Protein AF-0000000070212041 (afdb_homodimer)

Foldseek 3Di:
DDPVVVVVPDAQDCCLVVVVPDDDDPLVVDPPVVSLLAFDDPDDDDWDDVVVLVVLLVVLLCVLQVQLLVVQVPDPVNCVLVDPSGQVLSSVLSCCVRRVVAFLLNAQQLLQVLQLLLLVLLLVLQVVLVVDPPSLVCLQVSLVVSLVVSQVVCQNNLNHHPSSSSNSNCCRHPPSNVVCRPVSSVSSSVSSVSSNSSSSPSQSVRHGPDCDRHAHPVCVVVSVVVFDWHDPVRSHIDGDDDPVCVVQVDVQNDWDAELVDIDHHDPDDDDPVRVVVSVVVSPVRVVVVVVVVVVVVVVVVVVVVVVVPPPPPPPPPPPPPPPDDD/DDPVVVVVPDAQDCVLVVVVPDDDDPLVVDPPVVSLLAFDDPDDDDWDDVVVLVVLLVVLLVVLQVVLLVVQVPDPVNCVLVDPSGQVLSSVLSCCVRRVVAFLLNAQQLLQVLQLLLLVLLLVLQVVLVVDPPSLVCLQVSLVVSLVVSQVVCQNNLNHHPSSSSNSNCCRHPPSNVVCRPVSSVSSSVSSVSSNSSSSPSQSVRHGPDCDRHAHPVCVVVSVVVFDWHDPVRSHIDGDDDPVCVVQVDVQNDWDAELVDIDHHPPDDDDPVRVVVSVVVSPVRVVVVVVVVVVVVVVVVVVVVVVVPPPPPPPPPPPPPPPDDD

Solvent-accessible surface area (backbone atoms only — not comparable to full-atom values): 33018 Å² total; per-residue (Å²): 132,54,74,66,65,61,43,41,65,39,63,67,58,52,57,73,63,48,53,75,71,53,76,78,81,66,50,85,76,42,58,66,76,60,17,33,39,61,20,56,65,95,65,76,67,79,62,55,16,36,52,49,41,19,51,48,11,19,50,33,19,26,51,30,46,46,50,45,37,53,52,49,74,70,30,67,82,51,48,75,60,58,62,69,61,60,62,37,32,56,27,12,40,29,31,26,43,33,50,21,35,63,23,47,32,34,20,57,44,11,40,44,48,12,38,35,51,9,25,49,40,2,32,51,38,25,61,60,46,60,73,41,92,62,28,85,81,46,23,48,55,35,15,17,48,14,22,7,52,29,41,20,51,21,50,49,63,70,17,32,18,37,30,14,17,9,36,2,20,33,26,23,46,37,67,59,47,39,70,47,39,73,56,44,34,57,49,53,39,49,44,40,51,51,36,53,54,42,31,24,53,60,36,30,71,84,50,64,16,38,83,39,60,82,65,60,68,80,50,47,57,38,52,74,69,70,47,59,59,36,54,59,29,47,39,42,72,37,72,64,71,52,74,57,40,42,67,28,61,37,92,64,44,42,37,39,36,20,32,62,50,75,47,70,32,92,84,67,81,72,53,74,68,53,48,51,50,54,50,50,51,20,51,51,41,32,49,51,54,50,49,53,50,54,54,51,49,50,53,52,48,50,54,55,52,58,61,65,62,62,72,76,76,76,74,79,78,77,78,78,80,78,81,74,86,122,133,54,75,67,66,62,45,41,64,38,63,68,57,54,57,72,64,48,54,74,70,52,75,77,81,66,49,83,76,40,59,66,74,62,17,34,37,61,21,56,64,95,65,77,66,80,64,56,17,38,53,51,39,19,52,48,12,20,50,34,20,27,50,30,46,44,50,43,36,53,52,48,72,71,30,68,84,51,48,73,60,58,63,69,58,59,61,37,31,55,27,11,40,28,30,26,44,32,50,20,35,62,21,46,33,34,20,58,45,11,41,43,48,12,37,36,51,8,24,49,40,2,31,51,39,26,60,61,45,59,72,42,92,61,30,84,81,46,23,45,55,34,15,18,49,14,22,6,52,28,42,19,51,22,50,47,64,69,16,33,19,36,29,12,18,8,36,2,20,32,25,23,46,36,67,60,46,37,70,48,39,75,56,43,33,57,50,52,41,50,44,41,50,50,36,53,54,42,30,24,54,60,37,32,72,83,50,65,16,39,82,39,62,82,66,59,68,79,51,46,57,38,52,74,68,68,47,59,59,36,54,58,28,45,40,42,72,36,72,62,69,52,73,57,40,42,66,27,64,38,94,66,46,43,36,38,36,19,33,62,50,75,47,68,32,86,88,67,81,74,52,74,68,54,48,50,50,53,51,50,51,20,52,53,42,32,49,51,56,49,49,53,50,54,53,51,50,50,52,50,48,51,54,55,51,56,61,64,60,63,71,76,74,75,72,76,78,76,76,74,76,77,80,72,87,122

pLDDT: mean 82.85, std 19.95, range [21.48, 98.94]

Sequence (652 aa):
MSVFSGAREWDLDIDRYLNRVIPPSPLYKLPTSISRFLGYRKESRQDVGNILGAFWSLLGAFCGLAVVAAVFNNTDSIQWHQPPALIASFGASAILEYNSIRSPLGQPRNALLGHGISALIGVGVSKLFQYHPEYESIKWIAGAIACGCASAVMLLTNTVHPPGGASAVLAATDPVITAMGWYFVGLVLWGATLMVSVGLIINNIQRQFPIYWWTPVDLRKAKIEDEEVVPDGRGGLEPKKSAEEQRYDQTGDIIEINGAEVVLPDDISLNGEETRVLEKLRERLRKRVDVRREGGDMETKEADSGRSSAEFTMVPSNSGSSQAGIMSVFSGAREWDLDIDRYLNRVIPPSPLYKLPTSISRFLGYRKESRQDVGNILGAFWSLLGAFCGLAVVAAVFNNTDSIQWHQPPALIASFGASAILEYNSIRSPLGQPRNALLGHGISALIGVGVSKLFQYHPEYESIKWIAGAIACGCASAVMLLTNTVHPPGGASAVLAATDPVITAMGWYFVGLVLWGATLMVSVGLIINNIQRQFPIYWWTPVDLRKAKIEDEEVVPDGRGGLEPKKSAEEQRYDQTGDIIEINGAEVVLPDDISLNGEETRVLEKLRERLRKRVDVRREGGDMETKEADSGRSSAEFTMVPSNSGSSQAGI

InterPro domains:
  IPR007065 HPP [PTHR33741] (8-216)
  IPR058581 HPP, transmembrane region [PF04982] (49-210)

Nearest PDB structures (foldseek):
  8hya-assembly1_A  TM=4.417E-01  e=3.217E+00  Arabidopsis thaliana
  7x2u-assembly1_B  TM=2.859E-01  e=3.559E+00  Homo sapiens
  7x2u-assembly1_A  TM=2.859E-01  e=5.328E+00  Homo sapiens
  7dsx-assembly1_A  TM=2.976E-01  e=9.283E+00  Homo sapiens
  8hya-assembly1_A  TM=4.581E-01  e=5.491E+00  Arabidopsis thaliana

Organism: Alternaria alternata (NCBI:txid5599)

Radius of gyration: 28.97 Å; Cα contacts (8 Å, |Δi|>4): 1095; chains: 2; bounding box: 138×77×102 Å

Structure (mmCIF, N/CA/C/O backbone):
data_AF-0000000070212041-model_v1
#
loop_
_entity.id
_entity.type
_entity.pdbx_description
1 polymer 'HPP family protein'
#
loop_
_atom_site.group_PDB
_atom_site.id
_atom_site.type_symbol
_atom_site.label_atom_id
_atom_site.label_alt_id
_atom_site.label_comp_id
_atom_site.label_asym_id
_atom_site.label_entity_id
_atom_site.label_seq_id
_atom_site.pdbx_PDB_ins_code
_atom_site.Cartn_x
_atom_site.Cartn_y
_atom_site.Cartn_z
_atom_site.occupancy
_atom_site.B_iso_or_equiv
_atom_site.auth_seq_id
_atom_site.auth_comp_id
_atom_site.auth_asym_id
_atom_site.auth_atom_id
_atom_site.pdbx_PDB_model_num
ATOM 1 N N . MET A 1 1 ? 32.594 15.852 1.852 1 36.75 1 MET A N 1
ATOM 2 C CA . MET A 1 1 ? 31.141 15.797 1.783 1 36.75 1 MET A CA 1
ATOM 3 C C . MET A 1 1 ? 30.688 14.68 0.848 1 36.75 1 MET A C 1
ATOM 5 O O . MET A 1 1 ? 30.969 14.711 -0.351 1 36.75 1 MET A O 1
ATOM 9 N N . SER A 1 2 ? 30.609 13.477 1.335 1 46.12 2 SER A N 1
ATOM 10 C CA . SER A 1 2 ? 30.75 12.18 0.675 1 46.12 2 SER A CA 1
ATOM 11 C C . SER A 1 2 ? 29.703 12.016 -0.43 1 46.12 2 SER A C 1
ATOM 13 O O . SER A 1 2 ? 28.656 12.664 -0.408 1 46.12 2 SER A O 1
ATOM 15 N N . VAL A 1 3 ? 30.203 11.555 -1.56 1 48.34 3 VAL A N 1
ATOM 16 C CA . VAL A 1 3 ? 29.469 11.18 -2.758 1 48.34 3 VAL A CA 1
ATOM 17 C C . VAL A 1 3 ? 28.094 10.641 -2.367 1 48.34 3 VAL A C 1
ATOM 19 O O . VAL A 1 3 ? 27.094 10.891 -3.057 1 48.34 3 VAL A O 1
ATOM 22 N N . PHE A 1 4 ? 28 10.094 -1.226 1 54.06 4 PHE A N 1
ATOM 23 C CA . PHE A 1 4 ? 26.734 9.508 -0.781 1 54.06 4 PHE A CA 1
ATOM 24 C C . PHE A 1 4 ? 25.781 10.586 -0.292 1 54.06 4 PHE A C 1
ATOM 26 O O . PHE A 1 4 ? 24.562 10.453 -0.412 1 54.06 4 PHE A O 1
ATOM 33 N N . SER A 1 5 ? 26.359 11.625 0.247 1 57.28 5 SER A N 1
ATOM 34 C CA . SER A 1 5 ? 25.516 12.711 0.732 1 57.28 5 SER A CA 1
ATOM 35 C C . SER A 1 5 ? 24.797 13.414 -0.418 1 57.28 5 SER A C 1
ATOM 37 O O . SER A 1 5 ? 23.609 13.734 -0.313 1 57.28 5 SER A O 1
ATOM 39 N N . GLY A 1 6 ? 25.531 13.547 -1.563 1 59 6 GLY A N 1
ATOM 40 C CA . GLY A 1 6 ? 24.922 14.195 -2.717 1 59 6 GLY A CA 1
ATOM 41 C C . GLY A 1 6 ? 23.906 13.32 -3.42 1 59 6 GLY A C 1
ATOM 42 O O . GLY A 1 6 ? 22.906 13.82 -3.934 1 59 6 GLY A O 1
ATOM 43 N N . ALA A 1 7 ? 24.172 12.047 -3.408 1 66 7 ALA A N 1
ATOM 44 C CA . ALA A 1 7 ? 23.312 11.102 -4.117 1 66 7 ALA A CA 1
ATOM 45 C C . ALA A 1 7 ? 21.953 11.008 -3.453 1 66 7 ALA A C 1
ATOM 47 O O . ALA A 1 7 ? 20.953 10.656 -4.105 1 66 7 ALA A O 1
ATOM 48 N N . ARG A 1 8 ? 21.781 11.438 -2.293 1 71.69 8 ARG A N 1
ATOM 49 C CA . ARG A 1 8 ? 20.547 11.328 -1.52 1 71.69 8 ARG A CA 1
ATOM 50 C C . ARG A 1 8 ? 19.453 12.234 -2.09 1 71.69 8 ARG A C 1
ATOM 52 O O . ARG A 1 8 ? 18.266 11.992 -1.881 1 71.69 8 ARG A O 1
ATOM 59 N N . GLU A 1 9 ? 19.891 13.172 -2.918 1 71.31 9 GLU A N 1
ATOM 60 C CA . GLU A 1 9 ? 18.906 14.164 -3.373 1 71.31 9 GLU A CA 1
ATOM 61 C C . GLU A 1 9 ? 18.609 14 -4.859 1 71.31 9 GLU A C 1
ATOM 63 O O . GLU A 1 9 ? 17.812 14.75 -5.426 1 71.31 9 GLU A O 1
ATOM 68 N N . TRP A 1 10 ? 19.281 12.93 -5.504 1 68.44 10 TRP A N 1
ATOM 69 C CA . TRP A 1 10 ? 19.031 12.742 -6.926 1 68.44 10 TRP A CA 1
ATOM 70 C C . TRP A 1 10 ? 17.609 12.281 -7.176 1 68.44 10 TRP A C 1
ATOM 72 O O . TRP A 1 10 ? 17.156 11.281 -6.602 1 68.44 10 TRP A O 1
ATOM 82 N N . ASP A 1 11 ? 16.859 13.164 -7.945 1 72.38 11 ASP A N 1
ATOM 83 C CA . ASP A 1 11 ? 15.453 12.859 -8.211 1 72.38 11 ASP A CA 1
ATOM 84 C C . ASP A 1 11 ? 15.117 13.023 -9.688 1 72.38 11 ASP A C 1
ATOM 86 O O . ASP A 1 11 ? 15.633 13.938 -10.344 1 72.38 11 ASP A O 1
ATOM 90 N N . LEU A 1 12 ? 14.523 12.039 -10.312 1 66.5 12 LEU A N 1
ATOM 91 C CA . LEU A 1 12 ? 13.938 12.117 -11.648 1 66.5 12 LEU A CA 1
ATOM 92 C C . LEU A 1 12 ? 12.43 12.344 -11.562 1 66.5 12 LEU A C 1
ATOM 94 O O . LEU A 1 12 ? 11.711 11.523 -10.992 1 66.5 12 LEU A O 1
ATOM 98 N N . ASP A 1 13 ? 11.961 13.516 -11.914 1 62.69 13 ASP A N 1
ATOM 99 C CA . ASP A 1 13 ? 10.531 13.828 -11.859 1 62.69 13 ASP A CA 1
ATOM 100 C C . ASP A 1 13 ? 9.875 13.617 -13.219 1 62.69 13 ASP A C 1
ATOM 102 O O . ASP A 1 13 ? 9.727 14.562 -14 1 62.69 13 ASP A O 1
ATOM 106 N N . ILE A 1 14 ? 9.453 12.43 -13.516 1 65.06 14 ILE A N 1
ATOM 107 C CA . ILE A 1 14 ? 8.867 12.102 -14.805 1 65.06 14 ILE A CA 1
ATOM 108 C C . ILE A 1 14 ? 7.531 12.828 -14.969 1 65.06 14 ILE A C 1
ATOM 110 O O . ILE A 1 14 ? 7.137 13.18 -16.078 1 65.06 14 ILE A O 1
ATOM 114 N N . ASP A 1 15 ? 6.852 13.023 -13.898 1 67 15 ASP A N 1
ATOM 115 C CA . ASP A 1 15 ? 5.523 13.633 -13.953 1 67 15 ASP A CA 1
ATOM 116 C C . ASP A 1 15 ? 5.605 15.086 -14.398 1 67 15 ASP A C 1
ATOM 118 O O . ASP A 1 15 ? 4.613 15.656 -14.867 1 67 15 ASP A O 1
ATOM 122 N N . ARG A 1 16 ? 6.73 15.68 -14.062 1 63.09 16 ARG A N 1
ATOM 123 C CA . ARG A 1 16 ? 6.918 17.031 -14.57 1 63.09 16 ARG A CA 1
ATOM 124 C C . ARG A 1 16 ? 6.758 17.078 -16.094 1 63.09 16 ARG A C 1
ATOM 126 O O . ARG A 1 16 ? 6.246 18.047 -16.641 1 63.09 16 ARG A O 1
ATOM 133 N N . TYR A 1 17 ? 7.105 15.938 -16.719 1 60.84 17 TYR A N 1
ATOM 134 C CA . TYR A 1 17 ? 6.988 15.844 -18.172 1 60.84 17 TYR A CA 1
ATOM 135 C C . TYR A 1 17 ? 5.613 15.328 -18.578 1 60.84 17 TYR A C 1
ATOM 137 O O . TYR A 1 17 ? 5.008 15.836 -19.531 1 60.84 17 TYR A O 1
ATOM 145 N N . LEU A 1 18 ? 5.062 14.469 -17.828 1 59.66 18 LEU A N 1
ATOM 146 C CA . LEU A 1 18 ? 3.809 13.82 -18.188 1 59.66 18 LEU A CA 1
ATOM 147 C C . LEU A 1 18 ? 2.621 14.727 -17.906 1 59.66 18 LEU A C 1
ATOM 149 O O . LEU A 1 18 ? 1.642 14.727 -18.656 1 59.66 18 LEU A O 1
ATOM 153 N N . ASN A 1 19 ? 2.609 15.406 -16.812 1 57.81 19 ASN A N 1
ATOM 154 C CA . ASN A 1 19 ? 1.482 16.234 -16.406 1 57.81 19 ASN A CA 1
ATOM 155 C C . ASN A 1 19 ? 1.285 17.422 -17.344 1 57.81 19 ASN A C 1
ATOM 157 O O . ASN A 1 19 ? 0.219 18.047 -17.344 1 57.81 19 ASN A O 1
ATOM 161 N N . ARG A 1 20 ? 2.344 17.703 -17.969 1 52.25 20 ARG A N 1
ATOM 162 C CA . ARG A 1 20 ? 2.205 18.75 -18.969 1 52.25 20 ARG A CA 1
ATOM 163 C C . ARG A 1 20 ? 1.282 18.297 -20.094 1 52.25 20 ARG A C 1
ATOM 165 O O . ARG A 1 20 ? 0.63 19.125 -20.734 1 52.25 20 ARG A O 1
ATOM 172 N N . VAL A 1 21 ? 1.116 17 -20.203 1 53.06 21 VAL A N 1
ATOM 173 C CA . VAL A 1 21 ? 0.363 16.484 -21.344 1 53.06 21 VAL A CA 1
ATOM 174 C C . VAL A 1 21 ? -1.022 16.031 -20.875 1 53.06 21 VAL A C 1
ATOM 176 O O . VAL A 1 21 ? -1.973 16.031 -21.672 1 53.06 21 VAL A O 1
ATOM 179 N N . ILE A 1 22 ? -1.188 15.758 -19.625 1 53.03 22 ILE A N 1
ATOM 180 C CA . ILE A 1 22 ? -2.459 15.203 -19.172 1 53.03 22 ILE A CA 1
ATOM 181 C C . ILE A 1 22 ? -3.352 16.328 -18.641 1 53.03 22 ILE A C 1
ATOM 183 O O . ILE A 1 22 ? -2.988 17 -17.688 1 53.03 22 ILE A O 1
ATOM 187 N N . PRO A 1 23 ? -4.477 16.609 -19.234 1 52.06 23 PRO A N 1
ATOM 188 C CA . PRO A 1 23 ? -5.387 17.656 -18.766 1 52.06 23 PRO A CA 1
ATOM 189 C C . PRO A 1 23 ? -5.992 17.344 -17.406 1 52.06 23 PRO A C 1
ATOM 191 O O . PRO A 1 23 ? -6.027 16.172 -16.984 1 52.06 23 PRO A O 1
ATOM 194 N N . PRO A 1 24 ? -6.277 18.391 -16.562 1 54.25 24 PRO A N 1
ATOM 195 C CA . PRO A 1 24 ? -6.945 18.156 -15.281 1 54.25 24 PRO A CA 1
ATOM 196 C C . PRO A 1 24 ? -8.234 17.359 -15.422 1 54.25 24 PRO A C 1
ATOM 198 O O . PRO A 1 24 ? -8.844 17.344 -16.5 1 54.25 24 PRO A O 1
ATOM 201 N N . SER A 1 25 ? -8.578 16.516 -14.469 1 57.25 25 SER A N 1
ATOM 202 C CA . SER A 1 25 ? -9.711 15.602 -14.516 1 57.25 25 SER A CA 1
ATOM 203 C C . SER A 1 25 ? -11.016 16.359 -14.758 1 57.25 25 SER A C 1
ATOM 205 O O . SER A 1 25 ? -11.367 17.266 -14 1 57.25 25 SER A O 1
ATOM 207 N N . PRO A 1 26 ? -11.586 16.266 -15.977 1 51.59 26 PRO A N 1
ATOM 208 C CA . PRO A 1 26 ? -12.836 16.953 -16.297 1 51.59 26 PRO A CA 1
ATOM 209 C C . PRO A 1 26 ? -14.039 16.375 -15.555 1 51.59 26 PRO A C 1
ATOM 211 O O . PRO A 1 26 ? -15.18 16.531 -16 1 51.59 26 PRO A O 1
ATOM 214 N N . LEU A 1 27 ? -13.805 15.773 -14.438 1 57 27 LEU A N 1
ATOM 215 C CA . LEU A 1 27 ? -14.883 15.008 -13.82 1 57 27 LEU A CA 1
ATOM 216 C C . LEU A 1 27 ? -15.984 15.938 -13.312 1 57 27 LEU A C 1
ATOM 218 O O . LEU A 1 27 ? -17.156 15.547 -13.25 1 57 27 LEU A O 1
ATOM 222 N N . TYR A 1 28 ? -15.672 17.156 -13.086 1 53.53 28 TYR A N 1
ATOM 223 C CA . TYR A 1 28 ? -16.641 18.094 -12.539 1 53.53 28 TYR A CA 1
ATOM 224 C C . TYR A 1 28 ? -17.672 18.484 -13.586 1 53.53 28 TYR A C 1
ATOM 226 O O . TYR A 1 28 ? -18.766 18.969 -13.25 1 53.53 28 TYR A O 1
ATOM 234 N N . LYS A 1 29 ? -17.312 18.141 -14.844 1 58.72 29 LYS A N 1
ATOM 235 C CA . LYS A 1 29 ? -18.203 18.562 -15.914 1 58.72 29 LYS A CA 1
ATOM 236 C C . LYS A 1 29 ? -19.219 17.469 -16.25 1 58.72 29 LYS A C 1
ATOM 238 O O . LYS A 1 29 ? -20.172 17.703 -17 1 58.72 29 LYS A O 1
ATOM 243 N N . LEU A 1 30 ? -19.062 16.406 -15.609 1 64.75 30 LEU A N 1
ATOM 244 C CA . LEU A 1 30 ? -19.938 15.289 -15.93 1 64.75 30 LEU A CA 1
ATOM 245 C C . LEU A 1 30 ? -21.141 15.25 -14.984 1 64.75 30 LEU A C 1
ATOM 247 O O . LEU A 1 30 ? -21.078 15.797 -13.875 1 64.75 30 LEU A O 1
ATOM 251 N N . PRO A 1 31 ? -22.281 14.688 -15.516 1 65.31 31 PRO A N 1
ATOM 252 C CA . PRO A 1 31 ? -23.422 14.539 -14.602 1 65.31 31 PRO A CA 1
ATOM 253 C C . PRO A 1 31 ? -23.031 13.852 -13.289 1 65.31 31 PRO A C 1
ATOM 255 O O . PRO A 1 31 ? -22.141 13.008 -13.266 1 65.31 31 PRO A O 1
ATOM 258 N N . THR A 1 32 ? -23.656 14.273 -12.312 1 68.12 32 THR A N 1
ATOM 259 C CA . THR A 1 32 ? -23.297 13.914 -10.945 1 68.12 32 THR A CA 1
ATOM 260 C C . THR A 1 32 ? -23.312 12.398 -10.766 1 68.12 32 THR A C 1
ATOM 262 O O . THR A 1 32 ? -22.469 11.844 -10.047 1 68.12 32 THR A O 1
ATOM 265 N N . SER A 1 33 ? -24.281 11.758 -11.5 1 71.62 33 SER A N 1
ATOM 266 C CA . SER A 1 33 ? -24.359 10.312 -11.336 1 71.62 33 SER A CA 1
ATOM 267 C C . SER A 1 33 ? -23.156 9.609 -11.938 1 71.62 33 SER A C 1
ATOM 269 O O . SER A 1 33 ? -22.656 8.625 -11.383 1 71.62 33 SER A O 1
ATOM 271 N N . ILE A 1 34 ? -22.719 10.125 -12.961 1 72.69 34 ILE A N 1
ATOM 272 C CA . ILE A 1 34 ? -21.562 9.523 -13.633 1 72.69 34 ILE A CA 1
ATOM 273 C C . ILE A 1 34 ? -20.281 9.953 -12.938 1 72.69 34 ILE A C 1
ATOM 275 O O . ILE A 1 34 ? -19.359 9.148 -12.75 1 72.69 34 ILE A O 1
ATOM 279 N N . SER A 1 35 ? -20.281 11.109 -12.469 1 75.06 35 SER A N 1
ATOM 280 C CA . SER A 1 35 ? -19.078 11.656 -11.844 1 75.06 35 SER A CA 1
ATOM 281 C C . SER A 1 35 ? -18.812 11 -10.492 1 75.06 35 SER A C 1
ATOM 283 O O . SER A 1 35 ? -17.656 10.82 -10.102 1 75.06 35 SER A O 1
ATOM 285 N N . ARG A 1 36 ? -19.906 10.633 -9.938 1 76.19 36 ARG A N 1
ATOM 286 C CA . ARG A 1 36 ? -19.766 9.969 -8.641 1 76.19 36 ARG A CA 1
ATOM 287 C C . ARG A 1 36 ? -19.062 8.633 -8.789 1 76.19 36 ARG A C 1
ATOM 289 O O . ARG A 1 36 ? -18.203 8.281 -7.965 1 76.19 36 ARG A O 1
ATOM 296 N N . PHE A 1 37 ? -19.375 8 -9.828 1 80.94 37 PHE A N 1
ATOM 297 C CA . PHE A 1 37 ? -18.797 6.668 -10.016 1 80.94 37 PHE A CA 1
ATOM 298 C C . PHE A 1 37 ? -17.391 6.758 -10.57 1 80.94 37 PHE A C 1
ATOM 300 O O . PHE A 1 37 ? -16.688 5.746 -10.672 1 80.94 37 PHE A O 1
ATOM 307 N N . LEU A 1 38 ? -17.031 7.895 -10.836 1 79.56 38 LEU A N 1
ATOM 308 C CA . LEU A 1 38 ? -15.656 8.109 -11.266 1 79.56 38 LEU A CA 1
ATOM 309 C C . LEU A 1 38 ? -14.812 8.703 -10.141 1 79.56 38 LEU A C 1
ATOM 311 O O . LEU A 1 38 ? -13.641 9.031 -10.344 1 79.56 38 LEU A O 1
ATOM 315 N N . GLY A 1 39 ? -15.453 8.82 -9 1 78.81 39 GLY A N 1
ATOM 316 C CA . GLY A 1 39 ? -14.68 9.211 -7.832 1 78.81 39 GLY A CA 1
ATOM 317 C C . GLY A 1 39 ? -14.906 10.648 -7.422 1 78.81 39 GLY A C 1
ATOM 318 O O . GLY A 1 39 ? -14.367 11.102 -6.406 1 78.81 39 GLY A O 1
ATOM 319 N N . TYR A 1 40 ? -15.648 11.391 -8.07 1 74.31 40 TYR A N 1
ATOM 320 C CA . TYR A 1 40 ? -15.836 12.805 -7.777 1 74.31 40 TYR A CA 1
ATOM 321 C C . TYR A 1 40 ? -16.641 13 -6.496 1 74.31 40 TYR A C 1
ATOM 323 O O . TYR A 1 40 ? -17.625 12.297 -6.266 1 74.31 40 TYR A O 1
ATOM 331 N N . ARG A 1 41 ? -16.062 13.812 -5.664 1 74.81 41 ARG A N 1
ATOM 332 C CA . ARG A 1 41 ? -16.781 14.25 -4.465 1 74.81 41 ARG A CA 1
ATOM 333 C C . ARG A 1 41 ? -16.531 15.734 -4.191 1 74.81 41 ARG A C 1
ATOM 335 O O . ARG A 1 41 ? -15.414 16.219 -4.398 1 74.81 41 ARG A O 1
ATOM 342 N N . LYS A 1 42 ? -17.469 16.375 -3.76 1 67.94 42 LYS A N 1
ATOM 343 C CA . LYS A 1 42 ? -17.344 17.797 -3.43 1 67.94 42 LYS A CA 1
ATOM 344 C C . LYS A 1 42 ? -16.547 17.984 -2.135 1 67.94 42 LYS A C 1
ATOM 346 O O . LYS A 1 42 ? -15.773 18.938 -2.01 1 67.94 42 LYS A O 1
ATOM 351 N N . GLU A 1 43 ? -16.859 17.031 -1.226 1 67.62 43 GLU A N 1
ATOM 352 C CA . GLU A 1 43 ? -16.203 17.125 0.074 1 67.62 43 GLU A CA 1
ATOM 353 C C . GLU A 1 43 ? -15.438 15.844 0.4 1 67.62 43 GLU A C 1
ATOM 355 O O . GLU A 1 43 ? -15.883 14.742 0.061 1 67.62 43 GLU A O 1
ATOM 360 N N . SER A 1 44 ? -14.25 16.188 0.896 1 71.12 44 SER A N 1
ATOM 361 C CA . SER A 1 44 ? -13.492 15.031 1.363 1 71.12 44 SER A CA 1
ATOM 362 C C . SER A 1 44 ? -13.992 14.562 2.729 1 71.12 44 SER A C 1
AT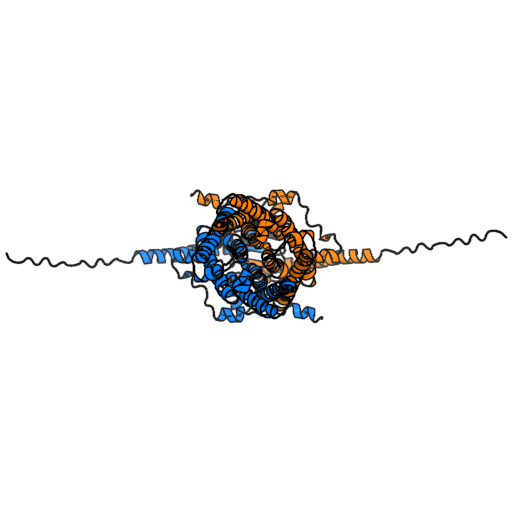OM 364 O O . SER A 1 44 ? -14.102 15.359 3.66 1 71.12 44 SER A O 1
ATOM 366 N N . ARG A 1 45 ? -14.453 13.352 2.783 1 75.88 45 ARG A N 1
ATOM 367 C CA . ARG A 1 45 ? -14.914 12.766 4.039 1 75.88 45 ARG A CA 1
ATOM 368 C C . ARG A 1 45 ? -14.039 11.578 4.441 1 75.88 45 ARG A C 1
ATOM 370 O O . ARG A 1 45 ? -13.438 10.93 3.582 1 75.88 45 ARG A O 1
ATOM 377 N N . GLN A 1 46 ? -14.039 11.43 5.777 1 79 46 GLN A N 1
ATOM 378 C CA . GLN A 1 46 ? -13.367 10.227 6.262 1 79 46 GLN A CA 1
ATOM 379 C C . GLN A 1 46 ? -14.055 8.969 5.738 1 79 46 GLN A C 1
ATOM 381 O O . GLN A 1 46 ? -15.234 9 5.383 1 79 46 GLN A O 1
ATOM 386 N N . ASP A 1 47 ? -13.273 7.977 5.633 1 83.69 47 ASP A N 1
ATOM 387 C CA . ASP A 1 47 ? -13.82 6.699 5.191 1 83.69 47 ASP A CA 1
ATOM 388 C C . ASP A 1 47 ? -14.867 6.184 6.18 1 83.69 47 ASP A C 1
ATOM 390 O O . ASP A 1 47 ? -15.039 6.746 7.262 1 83.69 47 ASP A O 1
ATOM 394 N N . VAL A 1 48 ? -15.578 5.168 5.785 1 83.88 48 VAL A N 1
ATOM 395 C CA . VAL A 1 48 ? -16.625 4.562 6.605 1 83.88 48 VAL A CA 1
ATOM 396 C C . VAL A 1 48 ? -15.984 3.85 7.801 1 83.88 48 VAL A C 1
ATOM 398 O O . VAL A 1 48 ? -14.773 3.611 7.82 1 83.88 48 VAL A O 1
ATOM 401 N N . GLY A 1 49 ? -16.781 3.582 8.766 1 84.56 49 GLY A N 1
ATOM 402 C CA . GLY A 1 49 ? -16.297 2.807 9.898 1 84.56 49 GLY A CA 1
ATOM 403 C C . GLY A 1 49 ? -15.758 1.445 9.5 1 84.56 49 GLY A C 1
ATOM 404 O O . GLY A 1 49 ? -15.992 0.98 8.383 1 84.56 49 GLY A O 1
ATOM 405 N N . ASN A 1 50 ? -15.086 0.805 10.367 1 87.44 50 ASN A N 1
ATOM 406 C CA . ASN A 1 50 ? -14.352 -0.407 10.031 1 87.44 50 ASN A CA 1
ATOM 407 C C . ASN A 1 50 ? -15.297 -1.575 9.75 1 87.44 50 ASN A C 1
ATOM 409 O O . ASN A 1 50 ? -14.969 -2.465 8.961 1 87.44 50 ASN A O 1
ATOM 413 N N . ILE A 1 51 ? -16.438 -1.668 10.367 1 89.56 51 ILE A N 1
ATOM 414 C CA . ILE A 1 51 ? -17.359 -2.779 10.148 1 89.56 51 ILE A CA 1
ATOM 415 C C . ILE A 1 51 ? -17.938 -2.695 8.734 1 89.56 51 ILE A C 1
ATOM 417 O O . ILE A 1 51 ? -17.906 -3.67 7.984 1 89.56 51 ILE A O 1
ATOM 421 N N . LEU A 1 52 ? -18.438 -1.564 8.438 1 91.19 52 LEU A N 1
ATOM 422 C CA . LEU A 1 52 ? -18.953 -1.363 7.094 1 91.19 52 LEU A CA 1
ATOM 423 C C . LEU A 1 52 ? -17.844 -1.467 6.059 1 91.19 52 LEU A C 1
ATOM 425 O O . LEU A 1 52 ? -18.047 -1.995 4.965 1 91.19 52 LEU A O 1
ATOM 429 N N . GLY A 1 53 ? -16.734 -0.941 6.465 1 93.5 53 GLY A N 1
ATOM 430 C CA . GLY A 1 53 ? -15.562 -1.1 5.605 1 93.5 53 GLY A CA 1
ATOM 431 C C . GLY A 1 53 ? -15.211 -2.551 5.344 1 93.5 53 GLY A C 1
ATOM 432 O O . GLY A 1 53 ? -14.867 -2.918 4.219 1 93.5 53 GLY A O 1
ATOM 433 N N . ALA A 1 54 ? -15.344 -3.301 6.379 1 95 54 ALA A N 1
ATOM 434 C CA . ALA A 1 54 ? -15.055 -4.727 6.258 1 95 54 ALA A CA 1
ATOM 435 C C . ALA A 1 54 ? -16.047 -5.414 5.328 1 95 54 ALA A C 1
ATOM 437 O O . ALA A 1 54 ? -15.672 -6.25 4.508 1 95 54 ALA A O 1
ATOM 438 N N . PHE A 1 55 ? -17.266 -5.074 5.402 1 95.44 55 PHE A N 1
ATOM 439 C CA . PHE A 1 55 ? -18.297 -5.637 4.555 1 95.44 55 PHE A CA 1
ATOM 440 C C . PHE A 1 55 ? -18.047 -5.301 3.088 1 95.44 55 PHE A C 1
ATOM 442 O O . PHE A 1 55 ? -18.062 -6.188 2.23 1 95.44 55 PHE A O 1
ATOM 449 N N . TRP A 1 56 ? -17.766 -4.027 2.801 1 95.69 56 TRP A N 1
ATOM 450 C CA . TRP A 1 56 ? -17.547 -3.602 1.422 1 95.69 56 TRP A CA 1
ATOM 451 C C . TRP A 1 56 ? -16.234 -4.172 0.875 1 95.69 56 TRP A C 1
ATOM 453 O O . TRP A 1 56 ? -16.141 -4.48 -0.315 1 95.69 56 TRP A O 1
ATOM 463 N N . SER A 1 57 ? -15.25 -4.23 1.78 1 97.81 57 SER A N 1
ATOM 464 C CA . SER A 1 57 ? -13.984 -4.812 1.349 1 97.81 57 SER A CA 1
ATOM 465 C C . SER A 1 57 ? -14.148 -6.281 0.975 1 97.81 57 SER A C 1
ATOM 467 O O . SER A 1 57 ? -13.539 -6.754 0.012 1 97.81 57 SER A O 1
ATOM 469 N N . LEU A 1 58 ? -14.906 -7 1.74 1 98.62 58 LEU A N 1
ATOM 470 C CA . LEU A 1 58 ? -15.203 -8.398 1.449 1 98.62 58 LEU A CA 1
ATOM 471 C C . LEU A 1 58 ? -15.945 -8.531 0.123 1 98.62 58 LEU A C 1
ATOM 473 O O . LEU A 1 58 ? -15.523 -9.297 -0.752 1 98.62 58 LEU A O 1
ATOM 477 N N . LEU A 1 59 ? -16.953 -7.785 -0.018 1 98.44 59 LEU A N 1
ATOM 478 C CA . LEU A 1 59 ? -17.781 -7.844 -1.212 1 98.44 59 LEU A CA 1
ATOM 479 C C . LEU A 1 59 ? -17 -7.422 -2.447 1 98.44 59 LEU A C 1
ATOM 481 O O . LEU A 1 59 ? -17.109 -8.039 -3.508 1 98.44 59 LEU A O 1
ATOM 485 N N . GLY A 1 60 ? -16.281 -6.348 -2.293 1 98.75 60 GLY A N 1
ATOM 486 C CA . GLY A 1 60 ? -15.461 -5.887 -3.406 1 98.75 60 GLY A CA 1
ATOM 487 C C . GLY A 1 60 ? -14.445 -6.914 -3.869 1 98.75 60 GLY A C 1
ATOM 488 O O . GLY A 1 60 ? -14.328 -7.184 -5.066 1 98.75 60 GLY A O 1
ATOM 489 N N . ALA A 1 61 ? -13.734 -7.441 -2.908 1 98.88 61 ALA A N 1
ATOM 490 C CA . ALA A 1 61 ? -12.727 -8.445 -3.244 1 98.88 61 ALA A CA 1
ATOM 491 C C . ALA A 1 61 ? -13.367 -9.656 -3.92 1 98.88 61 ALA A C 1
ATOM 493 O O . ALA A 1 61 ? -12.859 -10.156 -4.926 1 98.88 61 ALA A O 1
ATOM 494 N N . PHE A 1 62 ? -14.453 -10.117 -3.42 1 98.75 62 PHE A N 1
ATOM 495 C CA . PHE A 1 62 ? -15.164 -11.25 -4.012 1 98.75 62 PHE A CA 1
ATOM 496 C C . PHE A 1 62 ? -15.625 -10.914 -5.426 1 98.75 62 PHE A C 1
ATOM 498 O O . PHE A 1 62 ? -15.359 -11.672 -6.363 1 98.75 62 PHE A O 1
ATOM 505 N N . CYS A 1 63 ? -16.266 -9.797 -5.594 1 98.69 63 CYS A N 1
ATOM 506 C CA . CYS A 1 63 ? -16.812 -9.414 -6.898 1 98.69 63 CYS A CA 1
ATOM 507 C C . CYS A 1 63 ? -15.695 -9.18 -7.902 1 98.69 63 CYS A C 1
ATOM 509 O O . CYS A 1 63 ? -15.781 -9.609 -9.055 1 98.69 63 CYS A O 1
ATOM 511 N N . GLY A 1 64 ? -14.672 -8.438 -7.457 1 98.81 64 GLY A N 1
ATOM 512 C CA . GLY A 1 64 ? -13.547 -8.188 -8.344 1 98.81 64 GLY A CA 1
ATOM 513 C C . GLY A 1 64 ? -12.906 -9.461 -8.875 1 98.81 64 GLY A C 1
ATOM 514 O O . GLY A 1 64 ? -12.742 -9.625 -10.086 1 98.81 64 GLY A O 1
ATOM 515 N N . LEU A 1 65 ? -12.609 -10.375 -8.008 1 98.88 65 LEU A N 1
ATOM 516 C CA . LEU A 1 65 ? -11.961 -11.625 -8.398 1 98.88 65 LEU A CA 1
ATOM 517 C C . LEU A 1 65 ? -12.93 -12.523 -9.156 1 98.88 65 LEU A C 1
ATOM 519 O O . LEU A 1 65 ? -12.531 -13.227 -10.086 1 98.88 65 LEU A O 1
ATOM 523 N N . ALA A 1 66 ? -14.211 -12.461 -8.828 1 98.62 66 ALA A N 1
ATOM 524 C CA . ALA A 1 66 ? -15.219 -13.266 -9.523 1 98.62 66 ALA A CA 1
ATOM 525 C C . ALA A 1 66 ? -15.367 -12.812 -10.977 1 98.62 66 ALA A C 1
ATOM 527 O O . ALA A 1 66 ? -15.5 -13.641 -11.883 1 98.62 66 ALA A O 1
ATOM 528 N N . VAL A 1 67 ? -15.352 -11.555 -11.164 1 98.62 67 VAL A N 1
ATOM 529 C CA . VAL A 1 67 ? -15.484 -11.023 -12.516 1 98.62 67 VAL A CA 1
ATOM 530 C C . VAL A 1 67 ? -14.273 -11.43 -13.352 1 98.62 67 VAL A C 1
ATOM 532 O O . VAL A 1 67 ? -14.414 -11.836 -14.508 1 98.62 67 VAL A O 1
ATOM 535 N N . VAL A 1 68 ? -13.133 -11.289 -12.797 1 98.62 68 VAL A N 1
ATOM 536 C CA . VAL A 1 68 ? -11.922 -11.688 -13.508 1 98.62 68 VAL A CA 1
ATOM 537 C C . VAL A 1 68 ? -12 -13.172 -13.852 1 98.62 68 VAL A C 1
ATOM 539 O O . VAL A 1 68 ? -11.742 -13.562 -15 1 98.62 68 VAL A O 1
ATOM 542 N N . ALA A 1 69 ? -12.375 -13.984 -12.898 1 98.06 69 ALA A N 1
ATOM 543 C CA . ALA A 1 69 ? -12.484 -15.422 -13.133 1 98.06 69 ALA A CA 1
ATOM 544 C C . ALA A 1 69 ? -13.523 -15.727 -14.203 1 98.06 69 ALA A C 1
ATOM 546 O O . ALA A 1 69 ? -13.297 -16.562 -15.078 1 98.06 69 ALA A O 1
ATOM 547 N N . ALA A 1 70 ? -14.664 -15.094 -14.133 1 97 70 ALA A N 1
ATOM 548 C CA . ALA A 1 70 ? -15.742 -15.312 -15.094 1 97 70 ALA A CA 1
ATOM 549 C C . ALA A 1 70 ? -15.289 -14.977 -16.516 1 97 70 ALA A C 1
ATOM 551 O O . ALA A 1 70 ? -15.547 -15.734 -17.453 1 97 70 ALA A O 1
ATOM 552 N N . VAL A 1 71 ? -14.609 -13.891 -16.625 1 97.69 71 VAL A N 1
ATOM 553 C CA . VAL A 1 71 ? -14.172 -13.453 -17.953 1 97.69 71 VAL A CA 1
ATOM 554 C C . VAL A 1 71 ? -13.055 -14.367 -18.453 1 97.69 71 VAL A C 1
ATOM 556 O O . VAL A 1 71 ? -13.078 -14.812 -19.594 1 97.69 71 VAL A O 1
ATOM 559 N N . PHE A 1 72 ? -12.078 -14.633 -17.609 1 97.06 72 PHE A N 1
ATOM 560 C CA . PHE A 1 72 ? -10.938 -15.445 -18 1 97.06 72 PHE A CA 1
ATOM 561 C C . PHE A 1 72 ? -11.367 -16.875 -18.328 1 97.06 72 PHE A C 1
ATOM 563 O O . PHE A 1 72 ? -10.859 -17.469 -19.281 1 97.06 72 PHE A O 1
ATOM 570 N N . ASN A 1 73 ? -12.344 -17.438 -17.641 1 94.06 73 ASN A N 1
ATOM 571 C CA . ASN A 1 73 ? -12.781 -18.812 -17.828 1 94.06 73 ASN A CA 1
ATOM 572 C C . ASN A 1 73 ? -13.727 -18.953 -19.016 1 94.06 73 ASN A C 1
ATOM 574 O O . ASN A 1 73 ? -13.945 -20.047 -19.516 1 94.06 73 ASN A O 1
ATOM 578 N N . ASN A 1 74 ? -14.273 -17.859 -19.469 1 94.88 74 ASN A N 1
ATOM 579 C CA . ASN A 1 74 ? -15.25 -17.922 -20.547 1 94.88 74 ASN A CA 1
ATOM 580 C C . ASN A 1 74 ? -14.719 -17.281 -21.828 1 94.88 74 ASN A C 1
ATOM 582 O O . ASN A 1 74 ? -15.5 -16.906 -22.703 1 94.88 74 ASN A O 1
ATOM 586 N N . THR A 1 75 ? -13.492 -17.078 -21.859 1 95.75 75 THR A N 1
ATOM 587 C CA . THR A 1 75 ? -12.844 -16.594 -23.078 1 95.75 75 THR A CA 1
ATOM 588 C C . THR A 1 75 ? -11.93 -17.672 -23.656 1 95.75 75 THR A C 1
ATOM 590 O O . THR A 1 75 ? -10.898 -18 -23.078 1 95.75 75 THR A O 1
ATOM 593 N N . ASP A 1 76 ? -12.219 -18.125 -24.828 1 94.94 76 ASP A N 1
ATOM 594 C CA . ASP A 1 76 ? -11.539 -19.25 -25.4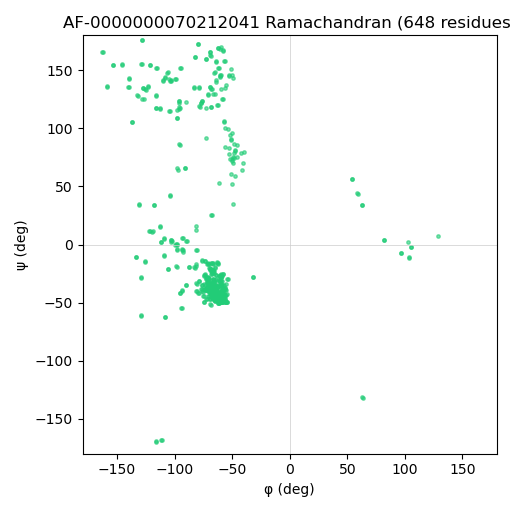53 1 94.94 76 ASP A CA 1
ATOM 595 C C . ASP A 1 76 ? -10.062 -18.953 -25.672 1 94.94 76 ASP A C 1
ATOM 597 O O . ASP A 1 76 ? -9.203 -19.812 -25.438 1 94.94 76 ASP A O 1
ATOM 601 N N . SER A 1 77 ? -9.797 -17.781 -26.125 1 93.94 77 SER A N 1
ATOM 602 C CA . SER A 1 77 ? -8.414 -17.406 -26.406 1 93.94 77 SER A CA 1
ATOM 603 C C . SER A 1 77 ? -7.562 -17.469 -25.141 1 93.94 77 SER A C 1
ATOM 605 O O . SER A 1 77 ? -6.363 -17.75 -25.219 1 93.94 77 SER A O 1
ATOM 607 N N . ILE A 1 78 ? -8.125 -17.203 -24.016 1 95.12 78 ILE A N 1
ATOM 608 C CA . ILE A 1 78 ? -7.418 -17.25 -22.734 1 95.12 78 ILE A CA 1
ATOM 609 C C . ILE A 1 78 ? -7.316 -18.688 -22.25 1 95.12 78 ILE A C 1
ATOM 611 O O . ILE A 1 78 ? -6.254 -19.125 -21.797 1 95.12 78 ILE A O 1
ATOM 615 N N . GLN A 1 79 ? -8.391 -19.469 -22.422 1 93.06 79 GLN A N 1
ATOM 616 C CA . GLN A 1 79 ? -8.445 -20.844 -21.922 1 93.06 79 GLN A CA 1
ATOM 617 C C . GLN A 1 79 ? -7.48 -21.75 -22.688 1 93.06 79 GLN A C 1
ATOM 619 O O . GLN A 1 79 ? -7.039 -22.766 -22.172 1 93.06 79 GLN A O 1
ATOM 624 N N . TRP A 1 80 ? -7.141 -21.281 -23.859 1 93.12 80 TRP A N 1
ATOM 625 C CA . TRP A 1 80 ? -6.156 -22.016 -24.656 1 93.12 80 TRP A CA 1
ATOM 626 C C . TRP A 1 80 ? -4.832 -22.125 -23.891 1 93.12 80 TRP A C 1
ATOM 628 O O . TRP A 1 80 ? -4.102 -23.109 -24.062 1 93.12 80 TRP A O 1
ATOM 638 N N . HIS A 1 81 ? -4.52 -21.203 -23.031 1 93.5 81 HIS A N 1
ATOM 639 C CA . HIS A 1 81 ? -3.258 -21.156 -22.297 1 93.5 81 HIS A CA 1
ATOM 640 C C . HIS A 1 81 ? -3.381 -21.859 -20.953 1 93.5 81 HIS A C 1
ATOM 642 O O . HIS A 1 81 ? -2.406 -21.938 -20.188 1 93.5 81 HIS A O 1
ATOM 648 N N . GLN A 1 82 ? -4.574 -22.297 -20.562 1 91.44 82 GLN A N 1
ATOM 649 C CA . GLN A 1 82 ? -4.84 -23 -19.312 1 91.44 82 GLN A CA 1
ATOM 650 C C . GLN A 1 82 ? -4.328 -22.203 -18.109 1 91.44 82 GLN A C 1
ATOM 652 O O . GLN A 1 82 ? -3.549 -22.703 -17.297 1 91.44 82 GLN A O 1
ATOM 657 N N . PRO A 1 83 ? -4.793 -21 -18.016 1 91.44 83 PRO A N 1
ATOM 658 C CA . PRO A 1 83 ? -4.324 -20.156 -16.906 1 91.44 83 PRO A CA 1
ATOM 659 C C . PRO A 1 83 ? -4.719 -20.703 -15.539 1 91.44 83 PRO A C 1
ATOM 661 O O . PRO A 1 83 ? -5.594 -21.562 -15.445 1 91.44 83 PRO A O 1
ATOM 664 N N . PRO A 1 84 ? -3.92 -20.25 -14.508 1 92.06 84 PRO A N 1
ATOM 665 C CA . PRO A 1 84 ? -4.391 -20.594 -13.164 1 92.06 84 PRO A CA 1
ATOM 666 C C . PRO A 1 84 ? -5.812 -20.094 -12.891 1 92.06 84 PRO A C 1
ATOM 668 O O . PRO A 1 84 ? -6.285 -19.172 -13.562 1 92.06 84 PRO A O 1
ATOM 671 N N . ALA A 1 85 ? -6.445 -20.766 -11.898 1 88.25 85 ALA A N 1
ATOM 672 C CA . ALA A 1 85 ? -7.828 -20.422 -11.578 1 88.25 85 ALA A CA 1
ATOM 673 C C . ALA A 1 85 ? -7.953 -18.938 -11.242 1 88.25 85 ALA A C 1
ATOM 675 O O . ALA A 1 85 ? -8.922 -18.281 -11.633 1 88.25 85 ALA A O 1
ATOM 676 N N . LEU A 1 86 ? -7.043 -18.484 -10.477 1 95.94 86 LEU A N 1
ATOM 677 C CA . LEU A 1 86 ? -6.855 -17.062 -10.203 1 95.94 86 LEU A CA 1
ATOM 678 C C . LEU A 1 86 ? -5.371 -16.703 -10.18 1 95.94 86 LEU A C 1
ATOM 680 O O . LEU A 1 86 ? -4.555 -17.469 -9.648 1 95.94 86 LEU A O 1
ATOM 684 N N . ILE A 1 87 ? -5.09 -15.609 -10.82 1 97.5 87 ILE A N 1
ATOM 685 C CA . ILE A 1 87 ? -3.727 -15.094 -10.742 1 97.5 87 ILE A CA 1
ATOM 686 C C . ILE A 1 87 ? -3.5 -14.43 -9.391 1 97.5 87 ILE A C 1
ATOM 688 O O . ILE A 1 87 ? -4.223 -13.5 -9.016 1 97.5 87 ILE A O 1
ATOM 692 N N . ALA A 1 88 ? -2.543 -14.867 -8.695 1 98.19 88 ALA A N 1
ATOM 693 C CA . ALA A 1 88 ? -2.33 -14.5 -7.297 1 98.19 88 ALA A CA 1
ATOM 694 C C . ALA A 1 88 ? -2.145 -12.992 -7.148 1 98.19 88 ALA A C 1
ATOM 696 O O . ALA A 1 88 ? -2.543 -12.406 -6.137 1 98.19 88 ALA A O 1
ATOM 697 N N . SER A 1 89 ? -1.511 -12.344 -8.125 1 98.81 89 SER A N 1
ATOM 698 C CA . SER A 1 89 ? -1.274 -10.898 -8.047 1 98.81 89 SER A CA 1
ATOM 699 C C . SER A 1 89 ? -2.586 -10.133 -7.938 1 98.81 89 SER A C 1
ATOM 701 O O . SER A 1 89 ? -2.641 -9.078 -7.301 1 98.81 89 SER A O 1
ATOM 703 N N . PHE A 1 90 ? -3.688 -10.703 -8.484 1 98.88 90 PHE A N 1
ATOM 704 C CA . PHE A 1 90 ? -4.98 -10.031 -8.406 1 98.88 90 PHE A CA 1
ATOM 705 C C . PHE A 1 90 ? -5.566 -10.133 -7.004 1 98.88 90 PHE A C 1
ATOM 707 O O . PHE A 1 90 ? -6.375 -9.297 -6.598 1 98.88 90 PHE A O 1
ATOM 714 N N . GLY A 1 91 ? -5.199 -11.156 -6.277 1 98.88 91 GLY A N 1
ATOM 715 C CA . GLY A 1 91 ? -5.551 -11.195 -4.867 1 98.88 91 GLY A CA 1
ATOM 716 C C . GLY A 1 91 ? -4.969 -10.039 -4.074 1 98.88 91 GLY A C 1
ATOM 717 O O . GLY A 1 91 ? -5.648 -9.453 -3.234 1 98.88 91 GLY A O 1
ATOM 718 N N . ALA A 1 92 ? -3.717 -9.75 -4.367 1 98.88 92 ALA A N 1
ATOM 719 C CA . ALA A 1 92 ? -3.074 -8.609 -3.73 1 98.88 92 ALA A CA 1
ATOM 720 C C . ALA A 1 92 ? -3.729 -7.297 -4.168 1 98.88 92 ALA A C 1
ATOM 722 O O . ALA A 1 92 ? -3.957 -6.406 -3.348 1 98.88 92 ALA A O 1
ATOM 723 N N . SER A 1 93 ? -4.051 -7.195 -5.43 1 98.88 93 SER A N 1
ATOM 724 C CA . SER A 1 93 ? -4.715 -6.004 -5.941 1 98.88 93 SER A CA 1
ATOM 725 C C . SER A 1 93 ? -6.074 -5.797 -5.281 1 98.88 93 SER A C 1
ATOM 727 O O . SER A 1 93 ? -6.484 -4.664 -5.035 1 98.88 93 SER A O 1
ATOM 729 N N . ALA A 1 94 ? -6.762 -6.871 -5.016 1 98.94 94 ALA A N 1
ATOM 730 C CA . ALA A 1 94 ? -8.094 -6.781 -4.418 1 98.94 94 ALA A CA 1
ATOM 731 C C . ALA A 1 94 ? -8.039 -6.062 -3.072 1 98.94 94 ALA A C 1
ATOM 733 O O . ALA A 1 94 ? -8.922 -5.262 -2.756 1 98.94 94 ALA A O 1
ATOM 734 N N . ILE A 1 95 ? -7.02 -6.324 -2.316 1 98.94 95 ILE A N 1
ATOM 735 C CA . ILE A 1 95 ? -6.895 -5.691 -1.006 1 98.94 95 ILE A CA 1
ATOM 736 C C . ILE A 1 95 ? -6.676 -4.191 -1.175 1 98.94 95 ILE A C 1
ATOM 738 O O . ILE A 1 95 ? -7.242 -3.387 -0.433 1 98.94 95 ILE A O 1
ATOM 742 N N . LEU A 1 96 ? -5.887 -3.797 -2.135 1 98.75 96 LEU A N 1
ATOM 743 C CA . LEU A 1 96 ? -5.602 -2.383 -2.35 1 98.75 96 LEU A CA 1
ATOM 744 C C . LEU A 1 96 ? -6.812 -1.667 -2.939 1 98.75 96 LEU A C 1
ATOM 746 O O . LEU A 1 96 ? -7.125 -0.539 -2.549 1 98.75 96 LEU A O 1
ATOM 750 N N . GLU A 1 97 ? -7.496 -2.311 -3.822 1 98.5 97 GLU A N 1
ATOM 751 C CA . GLU A 1 97 ? -8.516 -1.636 -4.621 1 98.5 97 GLU A CA 1
ATOM 752 C C . GLU A 1 97 ? -9.867 -1.632 -3.91 1 98.5 97 GLU A C 1
ATOM 754 O O . GLU A 1 97 ? -10.719 -0.794 -4.199 1 98.5 97 GLU A O 1
ATOM 759 N N . TYR A 1 98 ? -10.055 -2.523 -2.922 1 98.56 98 TYR A N 1
ATOM 760 C CA . TYR A 1 98 ? -11.383 -2.625 -2.344 1 98.56 98 TYR A CA 1
ATOM 761 C C . TYR A 1 98 ? -11.344 -2.453 -0.831 1 98.56 98 TYR A C 1
ATOM 763 O O . TYR A 1 98 ? -12.383 -2.309 -0.184 1 98.56 98 TYR A O 1
ATOM 771 N N . ASN A 1 99 ? -10.188 -2.543 -0.26 1 98.44 99 ASN A N 1
ATOM 772 C CA . ASN A 1 99 ? -10.008 -2.346 1.174 1 98.44 99 ASN A CA 1
ATOM 773 C C . ASN A 1 99 ? -9.297 -1.027 1.472 1 98.44 99 ASN A C 1
ATOM 775 O O . ASN A 1 99 ? -9.906 -0.094 1.993 1 98.44 99 ASN A O 1
ATOM 779 N N . SER A 1 100 ? -8.078 -0.904 1.009 1 97.75 100 SER A N 1
ATOM 780 C CA . SER A 1 100 ? -7.316 0.331 1.17 1 97.75 100 SER A CA 1
ATOM 781 C C . SER A 1 100 ? -7.527 1.269 -0.015 1 97.75 100 SER A C 1
ATOM 783 O O . SER A 1 100 ? -6.566 1.669 -0.675 1 97.75 100 SER A O 1
ATOM 785 N N . ILE A 1 101 ? -8.727 1.746 -0.167 1 95.94 101 ILE A N 1
ATOM 786 C CA . ILE A 1 101 ? -9.18 2.332 -1.426 1 95.94 101 ILE A CA 1
ATOM 787 C C . ILE A 1 101 ? -8.578 3.729 -1.586 1 95.94 101 ILE A C 1
ATOM 789 O O . ILE A 1 101 ? -8.586 4.289 -2.684 1 95.94 10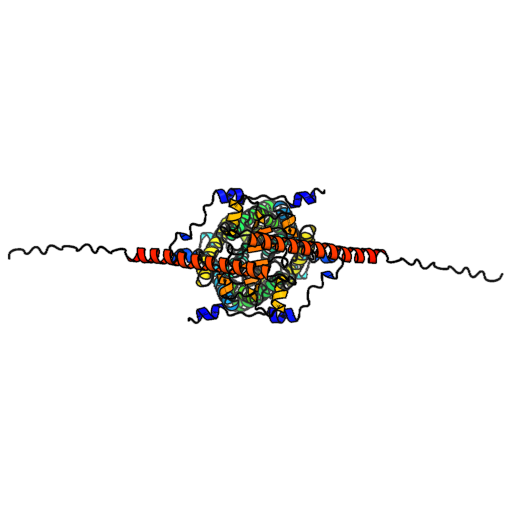1 ILE A O 1
ATOM 793 N N . ARG A 1 102 ? -8.023 4.309 -0.499 1 94.56 102 ARG A N 1
ATOM 794 C CA . ARG A 1 102 ? -7.484 5.66 -0.563 1 94.56 102 ARG A CA 1
ATOM 795 C C . ARG A 1 102 ? -5.973 5.641 -0.769 1 94.56 102 ARG A C 1
ATOM 797 O O . ARG A 1 102 ? -5.348 6.691 -0.924 1 94.56 102 ARG A O 1
ATOM 804 N N . SER A 1 103 ? -5.402 4.457 -0.764 1 96.5 103 SER A N 1
ATOM 805 C CA . SER A 1 103 ? -3.959 4.328 -0.939 1 96.5 103 SER A CA 1
ATOM 806 C C . SER A 1 103 ? -3.541 4.691 -2.359 1 96.5 103 SER A C 1
ATOM 808 O O . SER A 1 103 ? -4.16 4.246 -3.328 1 96.5 103 SER A O 1
ATOM 810 N N . PRO A 1 104 ? -2.48 5.469 -2.475 1 95.38 104 PRO A N 1
ATOM 811 C CA . PRO A 1 104 ? -1.972 5.754 -3.818 1 95.38 104 PRO A CA 1
ATOM 812 C C . PRO A 1 104 ? -1.56 4.492 -4.574 1 95.38 104 PRO A C 1
ATOM 814 O O . PRO A 1 104 ? -1.638 4.453 -5.805 1 95.38 104 PRO A O 1
ATOM 817 N N . LEU A 1 105 ? -1.221 3.506 -3.848 1 98.06 105 LEU A N 1
ATOM 818 C CA . LEU A 1 105 ? -0.736 2.252 -4.414 1 98.06 105 LEU A CA 1
ATOM 819 C C . LEU A 1 105 ? -1.838 1.548 -5.199 1 98.06 105 LEU A C 1
ATOM 821 O O . LEU A 1 105 ? -1.556 0.686 -6.035 1 98.06 105 LEU A O 1
ATOM 825 N N . GLY A 1 106 ? -3.113 1.873 -4.875 1 97.94 106 GLY A N 1
ATOM 826 C CA . GLY A 1 106 ? -4.238 1.161 -5.461 1 97.94 106 GLY A CA 1
ATOM 827 C C . GLY A 1 106 ? -5.016 1.995 -6.461 1 97.94 106 GLY A C 1
ATOM 828 O O . GLY A 1 106 ? -6.031 1.546 -6.996 1 97.94 106 GLY A O 1
ATOM 829 N N . GLN A 1 107 ? -4.539 3.221 -6.758 1 96.25 107 GLN A N 1
ATOM 830 C CA . GLN A 1 107 ? -5.211 4.094 -7.715 1 96.25 107 GLN A CA 1
ATOM 831 C C . GLN A 1 107 ? -5.02 3.6 -9.141 1 96.25 107 GLN A C 1
ATOM 833 O O . GLN A 1 107 ? -4.09 2.838 -9.422 1 96.25 107 GLN A O 1
ATOM 838 N N . PRO A 1 108 ? -5.875 4.012 -10.086 1 96.12 108 PRO A N 1
ATOM 839 C CA . PRO A 1 108 ? -5.91 3.426 -11.43 1 96.12 108 PRO A CA 1
ATOM 840 C C . PRO A 1 108 ? -4.566 3.516 -12.148 1 96.12 108 PRO A C 1
ATOM 842 O O . PRO A 1 108 ? -4.129 2.547 -12.773 1 96.12 108 PRO A O 1
ATOM 845 N N . ARG A 1 109 ? -3.895 4.617 -12.078 1 94.44 109 ARG A N 1
ATOM 846 C CA . ARG A 1 109 ? -2.594 4.766 -12.727 1 94.44 109 ARG A CA 1
ATOM 847 C C . ARG A 1 109 ? -1.604 3.729 -12.203 1 94.44 109 ARG A C 1
ATOM 849 O O . ARG A 1 109 ? -0.929 3.057 -12.984 1 94.44 109 ARG A O 1
ATOM 856 N N . ASN A 1 110 ? -1.524 3.594 -10.93 1 97.62 110 ASN A N 1
ATOM 857 C CA . ASN A 1 110 ? -0.602 2.65 -10.305 1 97.62 110 ASN A CA 1
ATOM 858 C C . ASN A 1 110 ? -0.993 1.205 -10.602 1 97.62 110 ASN A C 1
ATOM 860 O O . ASN A 1 110 ? -0.13 0.367 -10.867 1 97.62 110 ASN A O 1
ATOM 864 N N . ALA A 1 111 ? -2.279 0.943 -10.578 1 98.44 111 ALA A N 1
ATOM 865 C CA . ALA A 1 111 ? -2.758 -0.417 -10.812 1 98.44 111 ALA A CA 1
ATOM 866 C C . ALA A 1 111 ? -2.441 -0.873 -12.234 1 98.44 111 ALA A C 1
ATOM 868 O O . ALA A 1 111 ? -1.874 -1.949 -12.43 1 98.44 111 ALA A O 1
ATOM 869 N N . LEU A 1 112 ? -2.75 -0.069 -13.18 1 98.31 112 LEU A N 1
ATOM 870 C CA . LEU A 1 112 ? -2.602 -0.449 -14.578 1 98.31 112 LEU A CA 1
ATOM 871 C C . LEU A 1 112 ? -1.135 -0.436 -14.992 1 98.31 112 LEU A C 1
ATOM 873 O O . LEU A 1 112 ? -0.627 -1.424 -15.531 1 98.31 112 LEU A O 1
ATOM 877 N N . LEU A 1 113 ? -0.441 0.612 -14.703 1 98 113 LEU A N 1
ATOM 878 C CA . LEU A 1 113 ? 0.943 0.732 -15.141 1 98 113 LEU A CA 1
ATOM 879 C C . LEU A 1 113 ? 1.864 -0.132 -14.289 1 98 113 LEU A C 1
ATOM 881 O O . LEU A 1 113 ? 2.865 -0.656 -14.781 1 98 113 LEU A O 1
ATOM 885 N N . GLY A 1 114 ? 1.538 -0.241 -13.039 1 98.62 114 GLY A N 1
ATOM 886 C CA . GLY A 1 114 ? 2.326 -1.124 -12.188 1 98.62 114 GLY A CA 1
ATOM 887 C C . GLY A 1 114 ? 2.305 -2.568 -12.648 1 98.62 114 GLY A C 1
ATOM 888 O O . GLY A 1 114 ? 3.355 -3.205 -12.766 1 98.62 114 GLY A O 1
ATOM 889 N N . HIS A 1 115 ? 1.114 -3.066 -12.906 1 98.81 115 HIS A N 1
ATOM 890 C CA . HIS A 1 115 ? 0.996 -4.406 -13.469 1 98.81 115 HIS A CA 1
ATOM 891 C C . HIS A 1 115 ? 1.693 -4.496 -14.82 1 98.81 115 HIS A C 1
ATOM 893 O O . HIS A 1 115 ? 2.445 -5.441 -15.07 1 98.81 115 HIS A O 1
ATOM 899 N N . GLY A 1 116 ? 1.422 -3.541 -15.688 1 98.75 116 GLY A N 1
ATOM 900 C CA . GLY A 1 116 ? 1.979 -3.566 -17.031 1 98.75 116 GLY A CA 1
ATOM 901 C C . GLY A 1 116 ? 3.496 -3.576 -17.047 1 98.75 116 GLY A C 1
ATOM 902 O O . GLY A 1 116 ? 4.109 -4.426 -17.703 1 98.75 116 GLY A O 1
ATOM 903 N N . ILE A 1 117 ? 4.098 -2.693 -16.328 1 98.69 117 ILE A N 1
ATOM 904 C CA . ILE A 1 117 ? 5.551 -2.574 -16.234 1 98.69 117 ILE A CA 1
ATOM 905 C C . ILE A 1 117 ? 6.137 -3.859 -15.648 1 98.69 117 ILE A C 1
ATOM 907 O O . ILE A 1 117 ? 7.109 -4.398 -16.188 1 98.69 117 ILE A O 1
ATOM 911 N N . SER A 1 118 ? 5.523 -4.344 -14.641 1 98.94 118 SER A N 1
ATOM 912 C CA . SER A 1 118 ? 6.047 -5.52 -13.953 1 98.94 118 SER A CA 1
ATOM 913 C C . SER A 1 118 ? 5.938 -6.766 -14.836 1 98.94 118 SER A C 1
ATOM 915 O O . SER A 1 118 ? 6.859 -7.586 -14.867 1 98.94 118 SER A O 1
ATOM 917 N N . ALA A 1 119 ? 4.793 -6.891 -15.5 1 98.88 119 ALA A N 1
ATOM 918 C CA . ALA A 1 119 ? 4.625 -8.031 -16.406 1 98.88 119 ALA A CA 1
ATOM 919 C C . ALA A 1 119 ? 5.625 -7.973 -17.547 1 98.88 119 ALA A C 1
ATOM 921 O O . ALA A 1 119 ? 6.207 -8.992 -17.922 1 98.88 119 ALA A O 1
ATOM 922 N N . LEU A 1 120 ? 5.824 -6.801 -18.094 1 98.88 120 LEU A N 1
ATOM 923 C CA . LEU A 1 120 ? 6.777 -6.621 -19.188 1 98.88 120 LEU A CA 1
ATOM 924 C C . LEU A 1 120 ? 8.18 -7.016 -18.75 1 98.88 120 LEU A C 1
ATOM 926 O O . LEU A 1 120 ? 8.867 -7.773 -19.438 1 98.88 120 LEU A O 1
ATOM 930 N N . ILE A 1 121 ? 8.578 -6.574 -17.641 1 98.94 121 ILE A N 1
ATOM 931 C CA . ILE A 1 121 ? 9.914 -6.859 -17.125 1 98.94 121 ILE A CA 1
ATOM 932 C C . ILE A 1 121 ? 10.016 -8.336 -16.75 1 98.94 121 ILE A C 1
ATOM 934 O O . ILE A 1 121 ? 11.008 -8.992 -17.062 1 98.94 121 ILE A O 1
ATOM 938 N N . GLY A 1 122 ? 9.016 -8.812 -16.047 1 98.94 122 GLY A N 1
ATOM 939 C CA . GLY A 1 122 ? 9.008 -10.219 -15.664 1 98.94 122 GLY A CA 1
ATOM 940 C C . GLY A 1 122 ? 9.156 -11.156 -16.844 1 98.94 122 GLY A C 1
ATOM 941 O O . GLY A 1 122 ? 9.984 -12.07 -16.812 1 98.94 122 GLY A O 1
ATOM 942 N N . VAL A 1 123 ? 8.344 -10.953 -17.906 1 98.88 123 VAL A N 1
ATOM 943 C CA . VAL A 1 123 ? 8.398 -11.781 -19.094 1 98.88 123 VAL A CA 1
ATOM 944 C C . VAL A 1 123 ? 9.758 -11.625 -19.781 1 98.88 123 VAL A C 1
ATOM 946 O O . VAL A 1 123 ? 10.352 -12.609 -20.219 1 98.88 123 VAL A O 1
ATOM 949 N N . GLY A 1 124 ? 10.219 -10.406 -19.875 1 98.88 124 GLY A N 1
ATOM 950 C CA . GLY A 1 124 ? 11.523 -10.172 -20.469 1 98.88 124 GLY A CA 1
ATOM 951 C C . GLY A 1 124 ? 12.648 -10.898 -19.766 1 98.88 124 GLY A C 1
ATOM 952 O O . GLY A 1 124 ? 13.461 -11.578 -20.406 1 98.88 124 GLY A O 1
ATOM 953 N N . VAL A 1 125 ? 12.719 -10.797 -18.484 1 98.75 125 VAL A N 1
ATOM 954 C CA . VAL A 1 125 ? 13.75 -11.461 -17.688 1 98.75 125 VAL A CA 1
ATOM 955 C C . VAL A 1 125 ? 13.602 -12.977 -17.812 1 98.75 125 VAL A C 1
ATOM 957 O O . VAL A 1 125 ? 14.602 -13.688 -17.922 1 98.75 125 VAL A O 1
ATOM 960 N N . SER A 1 126 ? 12.391 -13.414 -17.719 1 98.31 126 SER A N 1
ATOM 961 C CA . SER A 1 126 ? 12.125 -14.844 -17.875 1 98.31 126 SER A CA 1
ATOM 962 C C . SER A 1 126 ? 12.672 -15.383 -19.188 1 98.31 126 SER A C 1
ATOM 964 O O . SER A 1 126 ? 13.352 -16.406 -19.203 1 98.31 126 SER A O 1
ATOM 966 N N . LYS A 1 127 ? 12.391 -14.75 -20.297 1 98.25 127 LYS A N 1
ATOM 967 C CA . LYS A 1 127 ? 12.82 -15.203 -21.625 1 98.25 127 LYS A CA 1
ATOM 968 C C . LYS A 1 127 ? 14.344 -15.195 -21.734 1 98.25 127 LYS A C 1
ATOM 970 O O . LYS A 1 127 ? 14.922 -16.062 -22.391 1 98.25 127 LYS A O 1
ATOM 975 N N . LEU A 1 128 ? 14.977 -14.211 -21.125 1 98.06 128 LEU A N 1
ATOM 976 C CA . LEU A 1 128 ? 16.438 -14.156 -21.125 1 98.06 128 LEU A CA 1
ATOM 977 C C . LEU A 1 128 ? 17.031 -15.336 -20.359 1 98.06 128 LEU A C 1
ATOM 979 O O . LEU A 1 128 ? 17.984 -15.953 -20.828 1 98.06 128 LEU A O 1
ATOM 983 N N . PHE A 1 129 ? 16.484 -15.672 -19.234 1 97.81 129 PHE A N 1
ATOM 984 C CA . PHE A 1 129 ? 17.016 -16.734 -18.391 1 97.81 129 PHE A CA 1
ATOM 985 C C . PHE A 1 129 ? 16.719 -18.109 -19 1 97.81 129 PHE A C 1
ATOM 987 O O . PHE A 1 129 ? 17.422 -19.078 -18.719 1 97.81 129 PHE A O 1
ATOM 994 N N . GLN A 1 130 ? 15.703 -18.234 -19.781 1 96.56 130 GLN A N 1
ATOM 995 C CA . GLN A 1 130 ? 15.312 -19.5 -20.391 1 96.56 130 GLN A CA 1
ATOM 996 C C . GLN A 1 130 ? 16.359 -19.969 -21.391 1 96.56 130 GLN A C 1
ATOM 998 O O . GLN A 1 130 ? 16.375 -21.156 -21.766 1 96.56 130 GLN A O 1
ATOM 1003 N N . TYR A 1 131 ? 17.234 -19.078 -21.812 1 96.06 131 TYR A N 1
ATOM 1004 C CA . TYR A 1 131 ? 18.328 -19.469 -22.688 1 96.06 131 TYR A CA 1
ATOM 1005 C C . TYR A 1 131 ? 19.359 -20.297 -21.938 1 96.06 131 TYR A C 1
ATOM 1007 O O . TYR A 1 131 ? 20.188 -20.953 -22.562 1 96.06 131 TYR A O 1
ATOM 1015 N N . HIS A 1 132 ? 19.281 -20.219 -20.625 1 94.44 132 HIS A N 1
ATOM 1016 C CA . HIS A 1 132 ? 20.188 -21.031 -19.828 1 94.44 132 HIS A CA 1
ATOM 1017 C C . HIS A 1 132 ? 19.719 -22.469 -19.75 1 94.44 132 HIS A C 1
ATOM 1019 O O . HIS A 1 132 ? 18.547 -22.734 -19.5 1 94.44 132 HIS A O 1
ATOM 1025 N N . PRO A 1 133 ? 20.562 -23.453 -19.922 1 93.56 133 PRO A N 1
ATOM 1026 C CA . PRO A 1 133 ? 20.188 -24.859 -19.953 1 93.56 133 PRO A CA 1
ATOM 1027 C C . PRO A 1 133 ? 19.625 -25.344 -18.625 1 93.56 133 PRO A C 1
ATOM 1029 O O . PRO A 1 133 ? 18.797 -26.266 -18.594 1 93.56 133 PRO A O 1
ATOM 1032 N N . GLU A 1 134 ? 20.062 -24.766 -17.516 1 94.5 134 GLU A N 1
ATOM 1033 C CA . GLU A 1 134 ? 19.562 -25.156 -16.203 1 94.5 134 GLU A CA 1
ATOM 1034 C C . GLU A 1 134 ? 18.578 -24.109 -15.656 1 94.5 134 GLU A C 1
ATOM 1036 O O . GLU A 1 134 ? 18.641 -23.75 -14.484 1 94.5 134 GLU A O 1
ATOM 1041 N N . TYR A 1 135 ? 17.734 -23.625 -16.453 1 92.81 135 TYR A N 1
ATOM 1042 C CA . TYR A 1 135 ? 16.781 -22.578 -16.094 1 92.81 135 TYR A CA 1
ATOM 1043 C C . TYR A 1 135 ? 15.953 -22.969 -14.883 1 92.81 135 TYR A C 1
ATOM 1045 O O . TYR A 1 135 ? 15.742 -22.156 -13.977 1 92.81 135 TYR A O 1
ATOM 1053 N N . GLU A 1 136 ? 15.516 -24.188 -14.859 1 93.06 136 GLU A N 1
ATOM 1054 C CA . GLU A 1 136 ? 14.617 -24.641 -13.805 1 93.06 136 GLU A CA 1
ATOM 1055 C C . GLU A 1 136 ? 15.273 -24.516 -12.43 1 93.06 136 GLU A C 1
ATOM 1057 O O . GLU A 1 136 ? 14.602 -24.203 -11.445 1 93.06 136 GLU A O 1
ATOM 1062 N N . SER A 1 137 ? 16.547 -24.672 -12.422 1 93.25 137 SER A N 1
ATOM 1063 C CA . SER A 1 137 ? 17.266 -24.641 -11.148 1 93.25 137 SER A CA 1
ATOM 1064 C C . SER A 1 137 ? 17.547 -23.203 -10.703 1 93.25 137 SER A C 1
ATOM 1066 O O . SER A 1 137 ? 17.734 -22.938 -9.516 1 93.25 137 SER A O 1
ATOM 1068 N N . ILE A 1 138 ? 17.5 -22.25 -11.664 1 95.25 138 ILE A N 1
ATOM 1069 C CA . ILE A 1 138 ? 17.922 -20.891 -11.297 1 95.25 138 ILE A CA 1
ATOM 1070 C C . ILE A 1 138 ? 16.75 -19.922 -11.492 1 95.25 138 ILE A C 1
ATOM 1072 O O . ILE A 1 138 ? 16.938 -18.703 -11.398 1 95.25 138 ILE A O 1
ATOM 1076 N N . LYS A 1 139 ? 15.594 -20.391 -11.695 1 96.5 139 LYS A N 1
ATOM 1077 C CA . LYS A 1 139 ? 14.477 -19.5 -12 1 96.5 139 LYS A CA 1
ATOM 1078 C C . LYS A 1 139 ? 14.133 -18.625 -10.805 1 96.5 139 LYS A C 1
ATOM 1080 O O . LYS A 1 139 ? 13.562 -17.531 -10.969 1 96.5 139 LYS A O 1
ATOM 1085 N N . TRP A 1 140 ? 14.469 -19.062 -9.641 1 96.81 140 TRP A N 1
ATOM 1086 C CA . TRP A 1 140 ? 14.273 -18.203 -8.477 1 96.81 140 TRP A CA 1
ATOM 1087 C C . TRP A 1 140 ? 15.078 -16.906 -8.625 1 96.81 140 TRP A C 1
ATOM 1089 O O . TRP A 1 140 ? 14.641 -15.844 -8.172 1 96.81 140 TRP A O 1
ATOM 1099 N N . ILE A 1 141 ? 16.219 -16.969 -9.281 1 98.19 141 ILE A N 1
ATOM 1100 C CA . ILE A 1 141 ? 17.031 -15.789 -9.531 1 98.19 141 ILE A CA 1
ATOM 1101 C C . ILE A 1 141 ? 16.328 -14.859 -10.508 1 98.19 141 ILE A C 1
ATOM 1103 O O . ILE A 1 141 ? 16.312 -13.641 -10.328 1 98.19 141 ILE A O 1
ATOM 1107 N N . ALA A 1 142 ? 15.758 -15.492 -11.539 1 98.62 142 ALA A N 1
ATOM 1108 C CA . ALA A 1 142 ? 14.992 -14.711 -12.516 1 98.62 142 ALA A CA 1
ATOM 1109 C C . ALA A 1 142 ? 13.844 -13.969 -11.836 1 98.62 142 ALA A C 1
ATOM 1111 O O . ALA A 1 142 ? 13.609 -12.789 -12.109 1 98.62 142 ALA A O 1
ATOM 1112 N N . GLY A 1 143 ? 13.148 -14.648 -10.977 1 98.75 143 GLY A N 1
ATOM 1113 C CA . GLY A 1 143 ? 12.055 -14.023 -10.25 1 98.75 143 GLY A CA 1
ATOM 1114 C C . GLY A 1 143 ? 12.508 -12.875 -9.375 1 98.75 143 GLY A C 1
ATOM 1115 O O . GLY A 1 143 ? 11.875 -11.812 -9.367 1 98.75 143 GLY A O 1
ATOM 1116 N N . ALA A 1 144 ? 13.602 -13.047 -8.672 1 98.88 144 ALA A N 1
ATOM 1117 C CA . ALA A 1 144 ? 14.125 -12.016 -7.781 1 98.88 144 ALA A CA 1
ATOM 1118 C C . ALA A 1 144 ? 14.602 -10.797 -8.562 1 98.88 144 ALA A C 1
ATOM 1120 O O . ALA A 1 144 ? 14.328 -9.656 -8.188 1 98.88 144 ALA A O 1
ATOM 1121 N N . ILE A 1 145 ? 15.25 -11.023 -9.68 1 98.88 145 ILE A N 1
ATOM 1122 C CA . ILE A 1 145 ? 15.75 -9.945 -10.523 1 98.88 145 ILE A CA 1
ATOM 1123 C C . ILE A 1 145 ? 14.57 -9.203 -11.156 1 98.88 145 ILE A C 1
ATOM 1125 O O . ILE A 1 145 ? 14.555 -7.973 -11.195 1 98.88 145 ILE A O 1
ATOM 1129 N N . ALA A 1 146 ? 13.633 -9.992 -11.648 1 98.94 146 ALA A N 1
ATOM 1130 C CA . ALA A 1 146 ? 12.453 -9.391 -12.258 1 98.94 146 ALA A CA 1
ATOM 1131 C C . ALA A 1 146 ? 11.727 -8.484 -11.266 1 98.94 146 ALA A C 1
ATOM 1133 O O . ALA A 1 146 ? 11.367 -7.352 -11.602 1 98.94 146 ALA A O 1
ATOM 1134 N N . CYS A 1 147 ? 11.539 -8.945 -10.086 1 98.94 147 CYS A N 1
ATOM 1135 C CA . CYS A 1 147 ? 10.852 -8.172 -9.055 1 98.94 147 CYS A CA 1
ATOM 1136 C C . CYS A 1 147 ? 11.641 -6.922 -8.688 1 98.94 147 CYS A C 1
ATOM 1138 O O . CYS A 1 147 ? 11.062 -5.84 -8.562 1 98.94 147 CYS A O 1
ATOM 1140 N N . GLY A 1 148 ? 12.93 -7.094 -8.508 1 98.94 148 GLY A N 1
ATOM 1141 C CA . GLY A 1 148 ? 13.773 -5.949 -8.195 1 98.94 148 GLY A CA 1
ATOM 1142 C C . GLY A 1 148 ? 13.766 -4.887 -9.281 1 98.94 148 GLY A C 1
ATOM 1143 O O . GLY A 1 148 ? 13.602 -3.701 -8.992 1 98.94 148 GLY A O 1
ATOM 1144 N N . CYS A 1 149 ? 13.914 -5.277 -10.508 1 98.88 149 CYS A N 1
ATOM 1145 C CA . CYS A 1 149 ? 13.891 -4.344 -11.625 1 98.88 149 CYS A CA 1
ATOM 1146 C C . CYS A 1 149 ? 12.531 -3.668 -11.75 1 98.88 149 CYS A C 1
ATOM 1148 O O . CYS A 1 149 ? 12.453 -2.459 -11.969 1 98.88 149 CYS A O 1
ATOM 1150 N N . ALA A 1 150 ? 11.508 -4.477 -11.641 1 98.94 150 ALA A N 1
ATOM 1151 C CA . ALA A 1 150 ? 10.164 -3.92 -11.68 1 98.94 150 ALA A CA 1
ATOM 1152 C C . ALA A 1 150 ? 9.969 -2.881 -10.578 1 98.94 150 ALA A C 1
ATOM 1154 O O . ALA A 1 150 ? 9.383 -1.822 -10.812 1 98.94 150 ALA A O 1
ATOM 1155 N N . SER A 1 151 ? 10.43 -3.178 -9.414 1 98.81 151 SER A N 1
ATOM 1156 C CA . SER A 1 151 ? 10.336 -2.27 -8.273 1 98.81 151 SER A CA 1
ATOM 1157 C C . SER A 1 151 ? 10.977 -0.921 -8.586 1 98.81 151 SER A C 1
ATOM 1159 O O . SER A 1 151 ? 10.375 0.128 -8.352 1 98.81 151 SER A O 1
ATOM 1161 N N . ALA A 1 152 ? 12.172 -0.95 -9.125 1 98.25 152 ALA A N 1
ATOM 1162 C CA . ALA A 1 152 ? 12.906 0.27 -9.445 1 98.25 152 ALA A CA 1
ATOM 1163 C C . ALA A 1 152 ? 12.172 1.086 -10.508 1 98.25 152 ALA A C 1
ATOM 1165 O O . ALA A 1 152 ? 12.008 2.299 -10.359 1 98.25 152 ALA A O 1
ATOM 1166 N N . VAL A 1 153 ? 11.711 0.447 -11.523 1 98.12 153 VAL A N 1
ATOM 1167 C CA . VAL A 1 153 ? 11.07 1.152 -12.633 1 98.12 153 VAL A CA 1
ATOM 1168 C C . VAL A 1 153 ? 9.742 1.74 -12.164 1 98.12 153 VAL A C 1
ATOM 1170 O O . VAL A 1 153 ? 9.391 2.867 -12.523 1 98.12 153 VAL A O 1
ATOM 1173 N N . MET A 1 154 ? 8.984 0.984 -11.375 1 98 154 MET A N 1
ATOM 1174 C CA . MET A 1 154 ? 7.734 1.514 -10.852 1 98 154 MET A CA 1
ATOM 1175 C C . MET A 1 154 ? 7.98 2.768 -10.016 1 98 154 MET A C 1
ATOM 1177 O O . MET A 1 154 ? 7.207 3.725 -10.086 1 98 154 MET A O 1
ATOM 1181 N N . LEU A 1 155 ? 9.039 2.717 -9.227 1 95.69 155 LEU A N 1
ATOM 1182 C CA . LEU A 1 155 ? 9.352 3.879 -8.406 1 95.69 155 LEU A CA 1
ATOM 1183 C C . LEU A 1 155 ? 9.727 5.078 -9.273 1 95.69 155 LEU A C 1
ATOM 1185 O O . LEU A 1 155 ? 9.227 6.184 -9.055 1 95.69 155 LEU A O 1
ATOM 1189 N N . LEU A 1 156 ? 10.547 4.887 -10.266 1 93.31 156 LEU A N 1
ATOM 1190 C CA . LEU A 1 156 ? 11.047 5.961 -11.117 1 93.31 156 LEU A CA 1
ATOM 1191 C C . LEU A 1 156 ? 9.922 6.543 -11.961 1 93.31 156 LEU A C 1
ATOM 1193 O O . LEU A 1 156 ? 9.992 7.703 -12.375 1 93.31 156 LEU A O 1
ATOM 1197 N N . THR A 1 157 ? 8.891 5.785 -12.195 1 93.19 157 THR A N 1
ATOM 1198 C CA . THR A 1 157 ? 7.785 6.246 -13.023 1 93.19 157 THR A CA 1
ATOM 1199 C C . THR A 1 157 ? 6.598 6.652 -12.156 1 93.19 157 THR A C 1
ATOM 1201 O O . THR A 1 157 ? 5.52 6.957 -12.68 1 93.19 157 THR A O 1
ATOM 1204 N N . ASN A 1 158 ? 6.703 6.598 -10.867 1 92.38 158 ASN A N 1
ATOM 1205 C CA . ASN A 1 158 ? 5.652 6.957 -9.922 1 92.38 158 ASN A CA 1
ATOM 1206 C C . ASN A 1 158 ? 4.398 6.113 -10.125 1 92.38 158 ASN A C 1
ATOM 1208 O O . ASN A 1 158 ? 3.287 6.648 -10.172 1 92.38 158 ASN A O 1
ATOM 1212 N N . THR A 1 159 ? 4.617 4.828 -10.32 1 96.19 159 THR A N 1
ATOM 1213 C CA . THR A 1 159 ? 3.516 3.902 -10.562 1 96.19 159 THR A CA 1
ATOM 1214 C C . THR A 1 159 ? 3.631 2.676 -9.664 1 96.19 159 THR A C 1
ATOM 1216 O O . THR A 1 159 ? 3.344 1.557 -10.086 1 96.19 159 THR A O 1
ATOM 1219 N N . VAL A 1 160 ? 4.113 2.869 -8.469 1 98.19 160 VAL A N 1
ATOM 1220 C CA . VAL A 1 160 ? 4.367 1.762 -7.555 1 98.19 160 VAL A CA 1
ATOM 1221 C C . VAL A 1 160 ? 3.057 1.054 -7.219 1 98.19 160 VAL A C 1
ATOM 1223 O O . VAL A 1 160 ? 2.098 1.688 -6.77 1 98.19 160 VAL A O 1
ATOM 1226 N N . HIS A 1 161 ? 2.973 -0.161 -7.516 1 98.81 161 HIS A N 1
ATOM 1227 C CA . HIS A 1 161 ? 1.861 -1.066 -7.25 1 98.81 161 HIS A CA 1
ATOM 1228 C C . HIS A 1 161 ? 2.361 -2.422 -6.762 1 98.81 161 HIS A C 1
ATOM 1230 O O . HIS A 1 161 ? 2.766 -3.266 -7.566 1 98.81 161 HIS A O 1
ATOM 1236 N N . PRO A 1 162 ? 2.221 -2.697 -5.48 1 98.81 162 PRO A N 1
ATOM 1237 C CA . PRO A 1 162 ? 2.838 -3.885 -4.883 1 98.81 162 PRO A CA 1
ATOM 1238 C C . PRO A 1 162 ? 2.434 -5.176 -5.586 1 98.81 162 PRO A C 1
ATOM 1240 O O . PRO A 1 162 ? 3.285 -6.023 -5.867 1 98.81 162 PRO A O 1
ATOM 1243 N N . PRO A 1 163 ? 1.195 -5.375 -6.031 1 98.88 163 PRO A N 1
ATOM 1244 C CA . PRO A 1 163 ? 0.829 -6.594 -6.754 1 98.88 163 PRO A CA 1
ATOM 1245 C C . PRO A 1 163 ? 1.667 -6.809 -8.008 1 98.88 163 PRO A C 1
ATOM 1247 O O . PRO A 1 163 ? 1.795 -7.938 -8.484 1 98.88 163 PRO A O 1
ATOM 1250 N N . GLY A 1 164 ? 2.189 -5.727 -8.547 1 98.88 164 GLY A N 1
ATOM 1251 C CA . GLY A 1 164 ? 3.092 -5.855 -9.68 1 98.88 164 GLY A CA 1
ATOM 1252 C C . GLY A 1 164 ? 4.289 -6.742 -9.398 1 98.88 164 GLY A C 1
ATOM 1253 O O . GLY A 1 164 ? 4.773 -7.445 -10.281 1 98.88 164 GLY A O 1
ATOM 1254 N N . GLY A 1 165 ? 4.773 -6.637 -8.18 1 98.88 165 GLY A N 1
ATOM 1255 C CA . GLY A 1 165 ? 5.852 -7.535 -7.797 1 98.88 165 GLY A CA 1
ATOM 1256 C C . GLY A 1 165 ? 5.484 -9 -7.93 1 98.88 165 GLY A C 1
ATOM 1257 O O . GLY A 1 165 ? 6.301 -9.812 -8.375 1 98.88 165 GLY A O 1
ATOM 1258 N N . ALA A 1 166 ? 4.305 -9.312 -7.504 1 98.88 166 ALA A N 1
ATOM 1259 C CA . ALA A 1 166 ? 3.805 -10.672 -7.676 1 98.88 166 ALA A CA 1
ATOM 1260 C C . ALA A 1 166 ? 3.711 -11.039 -9.156 1 98.88 166 ALA A C 1
ATOM 1262 O O . ALA A 1 166 ? 4.066 -12.148 -9.547 1 98.88 166 ALA A O 1
ATOM 1263 N N . SER A 1 167 ? 3.229 -10.117 -9.992 1 98.88 167 SER A N 1
ATOM 1264 C CA . SER A 1 167 ? 3.121 -10.367 -11.422 1 98.88 167 SER A CA 1
ATOM 1265 C C . SER A 1 167 ? 4.488 -10.648 -12.039 1 98.88 167 SER A C 1
ATOM 1267 O O . SER A 1 167 ? 4.625 -11.562 -12.859 1 98.88 167 SER A O 1
ATOM 1269 N N . ALA A 1 168 ? 5.469 -9.883 -11.633 1 98.94 168 ALA A N 1
ATOM 1270 C CA . ALA A 1 168 ? 6.816 -10.094 -12.156 1 98.94 168 ALA A CA 1
ATOM 1271 C C . ALA A 1 168 ? 7.348 -11.469 -11.758 1 98.94 168 ALA A C 1
ATOM 1273 O O . ALA A 1 168 ? 7.918 -12.188 -12.578 1 98.94 168 ALA A O 1
ATOM 1274 N N . VAL A 1 169 ? 7.156 -11.836 -10.523 1 98.88 169 VAL A N 1
ATOM 1275 C CA . VAL A 1 169 ? 7.637 -13.109 -10.008 1 98.88 169 VAL A CA 1
ATOM 1276 C C . VAL A 1 169 ? 6.926 -14.258 -10.719 1 98.88 169 VAL A C 1
ATOM 1278 O O . VAL A 1 169 ? 7.559 -15.234 -11.125 1 98.88 169 VAL A O 1
ATOM 1281 N N . LEU A 1 170 ? 5.621 -14.141 -10.891 1 98.69 170 LEU A N 1
ATOM 1282 C CA . LEU A 1 170 ? 4.84 -15.18 -11.562 1 98.69 170 LEU A CA 1
ATOM 1283 C C . LEU A 1 170 ? 5.297 -15.359 -13 1 98.69 170 LEU A C 1
ATOM 1285 O O . LEU A 1 170 ? 5.445 -16.484 -13.477 1 98.69 170 LEU A O 1
ATOM 1289 N N . ALA A 1 171 ? 5.535 -14.273 -13.68 1 98.69 171 ALA A N 1
ATOM 1290 C CA . ALA A 1 171 ? 5.977 -14.336 -15.07 1 98.69 171 ALA A CA 1
ATOM 1291 C C . ALA A 1 171 ? 7.305 -15.078 -15.188 1 98.69 171 ALA A C 1
ATOM 1293 O O . ALA A 1 171 ? 7.562 -15.75 -16.188 1 98.69 171 ALA A O 1
ATOM 1294 N N . ALA A 1 172 ? 8.062 -15.031 -14.133 1 98.25 172 ALA A N 1
ATOM 1295 C CA . ALA A 1 172 ? 9.422 -15.57 -14.219 1 98.25 172 ALA A CA 1
ATOM 1296 C C . ALA A 1 172 ? 9.484 -16.984 -13.656 1 98.25 172 ALA A C 1
ATOM 1298 O O . ALA A 1 172 ? 10.391 -17.75 -13.984 1 98.25 172 ALA A O 1
ATOM 1299 N N . THR A 1 173 ? 8.484 -17.359 -12.844 1 97.31 173 THR A N 1
ATOM 1300 C CA . THR A 1 173 ? 8.742 -18.578 -12.086 1 97.31 173 THR A CA 1
ATOM 1301 C C . THR A 1 173 ? 7.586 -19.562 -12.242 1 97.31 173 THR A C 1
ATOM 1303 O O . THR A 1 173 ? 7.762 -20.766 -12.039 1 97.31 173 THR A O 1
ATOM 1306 N N . ASP A 1 174 ? 6.387 -19.109 -12.461 1 97 174 ASP A N 1
ATOM 1307 C CA . ASP A 1 174 ? 5.242 -20 -12.617 1 97 174 ASP A CA 1
ATOM 1308 C C . ASP A 1 174 ? 5.23 -20.641 -14 1 97 174 ASP A C 1
ATOM 1310 O O . ASP A 1 174 ? 5.176 -19.938 -15.016 1 97 174 ASP A O 1
ATOM 1314 N N . PRO A 1 175 ? 5.258 -21.938 -14.086 1 95.31 175 PRO A N 1
ATOM 1315 C CA . PRO A 1 175 ? 5.41 -22.609 -15.383 1 95.31 175 PRO A CA 1
ATOM 1316 C C . PRO A 1 175 ? 4.297 -22.25 -16.359 1 95.31 175 PRO A C 1
ATOM 1318 O O . PRO A 1 175 ? 4.555 -22.062 -17.547 1 95.31 175 PRO A O 1
ATOM 1321 N N . VAL A 1 176 ? 3.068 -22.203 -15.898 1 95.94 176 VAL A N 1
ATOM 1322 C CA . VAL A 1 176 ? 1.943 -21.906 -16.781 1 95.94 176 VAL A CA 1
ATOM 1323 C C . VAL A 1 176 ? 2.049 -20.484 -17.297 1 95.94 176 VAL A C 1
ATOM 1325 O O . VAL A 1 176 ? 1.84 -20.234 -18.484 1 95.94 176 VAL A O 1
ATOM 1328 N N . ILE A 1 177 ? 2.391 -19.562 -16.453 1 97.56 177 ILE A N 1
ATOM 1329 C CA . ILE A 1 177 ? 2.473 -18.156 -16.828 1 97.56 177 ILE A CA 1
ATOM 1330 C C . ILE A 1 177 ? 3.709 -17.922 -17.688 1 97.56 177 ILE A C 1
ATOM 1332 O O . ILE A 1 177 ? 3.658 -17.156 -18.656 1 97.56 177 ILE A O 1
ATOM 1336 N N . THR A 1 178 ? 4.789 -18.594 -17.344 1 97.25 178 THR A N 1
ATOM 1337 C CA . THR A 1 178 ? 6 -18.5 -18.156 1 97.25 178 THR A CA 1
ATOM 1338 C C . THR A 1 178 ? 5.73 -18.953 -19.578 1 97.25 178 THR A C 1
ATOM 1340 O O . THR A 1 178 ? 6.23 -18.344 -20.531 1 97.25 178 THR A O 1
ATOM 1343 N N . ALA A 1 179 ? 4.938 -19.984 -19.734 1 96.56 179 ALA A N 1
ATOM 1344 C CA . ALA A 1 179 ? 4.633 -20.547 -21.047 1 96.56 179 ALA A CA 1
ATOM 1345 C C . ALA A 1 179 ? 3.797 -19.578 -21.875 1 96.56 179 ALA A C 1
ATOM 1347 O O . ALA A 1 179 ? 3.881 -19.562 -23.109 1 96.56 179 ALA A O 1
ATOM 1348 N N . MET A 1 180 ? 3.07 -18.703 -21.281 1 96.69 180 MET A N 1
ATOM 1349 C CA . MET A 1 180 ? 2.234 -17.734 -21.984 1 96.69 180 MET A CA 1
ATOM 1350 C C . MET A 1 180 ? 3.092 -16.672 -22.672 1 96.69 180 MET A C 1
ATOM 1352 O O . MET A 1 180 ? 2.676 -16.094 -23.688 1 96.69 180 MET A O 1
ATOM 1356 N N . GLY A 1 181 ? 4.266 -16.375 -22.109 1 97.38 181 GLY A N 1
ATOM 1357 C CA . GLY A 1 181 ? 5.137 -15.367 -22.688 1 97.38 181 GLY A CA 1
ATOM 1358 C C . GLY A 1 181 ? 4.52 -13.984 -22.688 1 97.38 181 GLY A C 1
ATOM 1359 O O . GLY A 1 181 ? 3.99 -13.531 -21.672 1 97.38 181 GLY A O 1
ATOM 1360 N N . TRP A 1 182 ? 4.598 -13.344 -23.828 1 98.38 182 TRP A N 1
ATOM 1361 C CA . TRP A 1 182 ? 4.18 -11.953 -23.953 1 98.38 182 TRP A CA 1
ATOM 1362 C C . TRP A 1 182 ? 2.664 -11.828 -23.828 1 98.38 182 TRP A C 1
ATOM 1364 O O . TRP A 1 182 ? 2.145 -10.75 -23.531 1 98.38 182 TRP A O 1
ATOM 1374 N N . TYR A 1 183 ? 1.9 -12.867 -24.031 1 98.31 183 TYR A N 1
ATOM 1375 C CA . TYR A 1 183 ? 0.453 -12.867 -23.859 1 98.31 183 TYR A CA 1
ATOM 1376 C C . TYR A 1 183 ? 0.076 -12.5 -22.438 1 98.31 183 TYR A C 1
ATOM 1378 O O . TYR A 1 183 ? -0.959 -11.875 -22.203 1 98.31 183 TYR A O 1
ATOM 1386 N N . PHE A 1 184 ? 0.963 -12.875 -21.516 1 98.62 184 PHE A N 1
ATOM 1387 C CA . PHE A 1 184 ? 0.704 -12.609 -20.109 1 98.62 184 PHE A CA 1
ATOM 1388 C C . PHE A 1 184 ? 0.583 -11.117 -19.859 1 98.62 184 PHE A C 1
ATOM 1390 O O . PHE A 1 184 ? -0.208 -10.688 -19.016 1 98.62 184 PHE A O 1
ATOM 1397 N N . VAL A 1 185 ? 1.325 -10.273 -20.562 1 98.75 185 VAL A N 1
ATOM 1398 C CA . VAL A 1 185 ? 1.291 -8.82 -20.375 1 98.75 185 VAL A CA 1
ATOM 1399 C C . VAL A 1 185 ? -0.111 -8.297 -20.688 1 98.75 185 VAL A C 1
ATOM 1401 O O . VAL A 1 185 ? -0.687 -7.555 -19.875 1 98.75 185 VAL A O 1
ATOM 1404 N N . GLY A 1 186 ? -0.631 -8.727 -21.781 1 98.38 186 GLY A N 1
ATOM 1405 C CA . GLY A 1 186 ? -1.987 -8.32 -22.125 1 98.38 186 GLY A CA 1
ATOM 1406 C C . GLY A 1 186 ? -3.027 -8.859 -21.156 1 98.38 186 GLY A C 1
ATOM 1407 O O . GLY A 1 186 ? -3.98 -8.156 -20.812 1 98.38 186 GLY A O 1
ATOM 1408 N N . LEU A 1 187 ? -2.844 -10.078 -20.734 1 98.38 187 LEU A N 1
ATOM 1409 C CA . LEU A 1 187 ? -3.791 -10.742 -19.844 1 98.38 187 LEU A CA 1
ATOM 1410 C C . LEU A 1 187 ? -3.865 -10.016 -18.5 1 98.38 187 LEU A C 1
ATOM 1412 O O . LEU A 1 187 ? -4.957 -9.781 -17.984 1 98.38 187 LEU A O 1
ATOM 1416 N N . VAL A 1 188 ? -2.713 -9.711 -17.938 1 98.56 188 VAL A N 1
ATOM 1417 C CA . VAL A 1 188 ? -2.676 -9.078 -16.625 1 98.56 188 VAL A CA 1
ATOM 1418 C C . VAL A 1 188 ? -3.242 -7.66 -16.719 1 98.56 188 VAL A C 1
ATOM 1420 O O . VAL A 1 188 ? -3.932 -7.199 -15.805 1 98.56 188 VAL A O 1
ATOM 1423 N N . LEU A 1 189 ? -2.969 -6.941 -17.812 1 98.75 189 LEU A N 1
ATOM 1424 C CA . LEU A 1 189 ? -3.543 -5.617 -18.016 1 98.75 189 LEU A CA 1
ATOM 1425 C C . LEU A 1 189 ? -5.062 -5.691 -18.125 1 98.75 189 LEU A C 1
ATOM 1427 O O . LEU A 1 189 ? -5.77 -4.832 -17.594 1 98.75 189 LEU A O 1
ATOM 1431 N N . TRP A 1 190 ? -5.496 -6.691 -18.781 1 98.5 190 TRP A N 1
ATOM 1432 C CA . TRP A 1 190 ? -6.938 -6.891 -18.906 1 98.5 190 TRP A CA 1
ATOM 1433 C C . TRP A 1 190 ? -7.57 -7.184 -17.562 1 98.5 190 TRP A C 1
ATOM 1435 O O . TRP A 1 190 ? -8.609 -6.617 -17.219 1 98.5 190 TRP A O 1
ATOM 1445 N N . GLY A 1 191 ? -6.969 -8.062 -16.844 1 98.69 191 GLY A N 1
ATOM 1446 C CA . GLY A 1 191 ? -7.449 -8.328 -15.492 1 98.69 191 GLY A CA 1
ATOM 1447 C C . GLY A 1 191 ? -7.461 -7.102 -14.602 1 98.69 191 GLY A C 1
ATOM 1448 O O . GLY A 1 191 ? -8.422 -6.863 -13.875 1 98.69 191 GLY A O 1
ATOM 1449 N N . ALA A 1 192 ? -6.398 -6.32 -14.664 1 98.75 192 ALA A N 1
ATOM 1450 C CA . ALA A 1 192 ? -6.312 -5.09 -13.883 1 98.75 192 ALA A CA 1
ATOM 1451 C C . ALA A 1 192 ? -7.43 -4.121 -14.266 1 98.75 192 ALA A C 1
ATOM 1453 O O . ALA A 1 192 ? -8.016 -3.465 -13.398 1 98.75 192 ALA A O 1
ATOM 1454 N N . THR A 1 193 ? -7.699 -4.039 -15.523 1 98.75 193 THR A N 1
ATOM 1455 C CA . THR A 1 193 ? -8.758 -3.166 -16.016 1 98.75 193 THR A CA 1
ATOM 1456 C C . THR A 1 193 ? -10.117 -3.607 -15.461 1 98.75 193 THR A C 1
ATOM 1458 O O . THR A 1 193 ? -10.922 -2.775 -15.039 1 98.75 193 THR A O 1
ATOM 1461 N N . LEU A 1 194 ? -10.383 -4.867 -15.492 1 98.69 194 LEU A N 1
ATOM 1462 C CA . LEU A 1 194 ? -11.633 -5.402 -14.969 1 98.69 194 LEU A CA 1
ATOM 1463 C C . LEU A 1 194 ? -11.773 -5.098 -13.477 1 98.69 194 LEU A C 1
ATOM 1465 O O . LEU A 1 194 ? -12.844 -4.695 -13.016 1 98.69 194 LEU A O 1
ATOM 1469 N N . MET A 1 195 ? -10.703 -5.266 -12.773 1 98.69 195 MET A N 1
ATOM 1470 C CA . MET A 1 195 ? -10.734 -5.023 -11.336 1 98.69 195 MET A CA 1
ATOM 1471 C C . MET A 1 195 ? -11.023 -3.555 -11.039 1 98.69 195 MET A C 1
ATOM 1473 O O . MET A 1 195 ? -11.836 -3.244 -10.164 1 98.69 195 MET A O 1
ATOM 1477 N N . VAL A 1 196 ? -10.297 -2.656 -11.75 1 98.38 196 VAL A N 1
ATOM 1478 C CA . VAL A 1 196 ? -10.539 -1.229 -11.57 1 98.38 196 VAL A CA 1
ATOM 1479 C C . VAL A 1 196 ? -12 -0.909 -11.883 1 98.38 196 VAL A C 1
ATOM 1481 O O . VAL A 1 196 ? -12.641 -0.133 -11.172 1 98.38 196 VAL A O 1
ATOM 1484 N N . SER A 1 197 ? -12.594 -1.525 -12.922 1 98.06 197 SER A N 1
ATOM 1485 C CA . SER A 1 197 ? -13.977 -1.297 -13.312 1 98.06 197 SER A CA 1
ATOM 1486 C C . SER A 1 197 ? -14.938 -1.704 -12.203 1 98.06 197 SER A C 1
ATOM 1488 O O . SER A 1 197 ? -15.898 -0.982 -11.906 1 98.06 197 SER A O 1
ATOM 1490 N N . VAL A 1 198 ? -14.695 -2.807 -11.625 1 98.31 198 VAL A N 1
ATOM 1491 C CA . VAL A 1 198 ? -15.523 -3.254 -10.508 1 98.31 198 VAL A CA 1
ATOM 1492 C C . VAL A 1 198 ? -15.383 -2.281 -9.336 1 98.31 198 VAL A C 1
ATOM 1494 O O . VAL A 1 198 ? -16.359 -1.976 -8.656 1 98.31 198 VAL A O 1
ATOM 1497 N N . GLY A 1 199 ? -14.156 -1.831 -9.102 1 97.75 199 GLY A N 1
ATOM 1498 C CA . GLY A 1 199 ? -13.922 -0.865 -8.039 1 97.75 199 GLY A CA 1
ATOM 1499 C C . GLY A 1 199 ? -14.695 0.426 -8.219 1 97.75 199 GLY A C 1
ATOM 1500 O O . GLY A 1 199 ? -15.156 1.025 -7.246 1 97.75 199 GLY A O 1
ATOM 1501 N N . LEU A 1 200 ? -14.875 0.877 -9.461 1 95.75 200 LEU A N 1
ATOM 1502 C CA . LEU A 1 200 ? -15.617 2.096 -9.75 1 95.75 200 LEU A CA 1
ATOM 1503 C C . LEU A 1 200 ? -17.078 1.949 -9.336 1 95.75 200 LEU A C 1
ATOM 1505 O O . LEU A 1 200 ? -17.719 2.93 -8.953 1 95.75 200 LEU A O 1
ATOM 1509 N N . ILE A 1 201 ? -17.547 0.75 -9.328 1 95.62 201 ILE A N 1
ATOM 1510 C CA . ILE A 1 201 ? -18.969 0.513 -9.031 1 95.62 201 ILE A CA 1
ATOM 1511 C C . ILE A 1 201 ? -19.141 0.232 -7.539 1 95.62 201 ILE A C 1
ATOM 1513 O O . ILE A 1 201 ? -19.828 0.973 -6.84 1 95.62 201 ILE A O 1
ATOM 1517 N N . ILE A 1 202 ? -18.453 -0.701 -7.012 1 95.5 202 ILE A N 1
ATOM 1518 C CA . ILE A 1 202 ? -18.672 -1.208 -5.66 1 95.5 202 ILE A CA 1
ATOM 1519 C C . ILE A 1 202 ? -18.234 -0.165 -4.637 1 95.5 202 ILE A C 1
ATOM 1521 O O . ILE A 1 202 ? -18.938 0.098 -3.662 1 95.5 202 ILE A O 1
ATOM 1525 N N . ASN A 1 203 ? -17.094 0.437 -4.863 1 95.38 203 ASN A N 1
ATOM 1526 C CA . ASN A 1 203 ? -16.547 1.349 -3.873 1 95.38 203 ASN A CA 1
ATOM 1527 C C . ASN A 1 203 ? -17.344 2.643 -3.783 1 95.38 203 ASN A C 1
ATOM 1529 O O . ASN A 1 203 ? -17.391 3.273 -2.727 1 95.38 203 ASN A O 1
ATOM 1533 N N . ASN A 1 204 ? -17.969 3.025 -4.863 1 93.31 204 ASN A N 1
ATOM 1534 C CA . ASN A 1 204 ? -18.625 4.324 -4.887 1 93.31 204 ASN A CA 1
ATOM 1535 C C . ASN A 1 204 ? -20.078 4.23 -4.406 1 93.31 204 ASN A C 1
ATOM 1537 O O . ASN A 1 204 ? -20.812 5.219 -4.434 1 93.31 204 ASN A O 1
ATOM 1541 N N . ILE A 1 205 ? -20.484 3.107 -4.004 1 90.12 205 ILE A N 1
ATOM 1542 C CA . ILE A 1 205 ? -21.797 2.984 -3.385 1 90.12 205 ILE A CA 1
ATOM 1543 C C . ILE A 1 205 ? -21.812 3.762 -2.07 1 90.12 205 ILE A C 1
ATOM 1545 O O . ILE A 1 205 ? -22.688 4.609 -1.86 1 90.12 205 ILE A O 1
ATOM 1549 N N . GLN A 1 206 ? -20.766 3.551 -1.254 1 89.38 206 GLN A N 1
ATOM 1550 C CA . GLN A 1 206 ? -20.781 4.27 0.015 1 89.38 206 GLN A CA 1
ATOM 1551 C C . GLN A 1 206 ? -19.422 4.91 0.298 1 89.38 206 GLN A C 1
ATOM 1553 O O . GLN A 1 206 ? -19.297 5.691 1.242 1 89.38 206 GLN A O 1
ATOM 1558 N N . ARG A 1 207 ? -18.531 4.551 -0.459 1 91.81 207 ARG A N 1
ATOM 1559 C CA . ARG A 1 207 ? -17.172 5.094 -0.292 1 91.81 207 ARG A CA 1
ATOM 1560 C C . ARG A 1 207 ? -16.766 5.906 -1.513 1 91.81 207 ARG A C 1
ATOM 1562 O O . ARG A 1 207 ? -17.609 6.375 -2.273 1 91.81 207 ARG A O 1
ATOM 1569 N N . GLN A 1 208 ? -15.508 6.277 -1.584 1 89.62 208 GLN A N 1
ATOM 1570 C CA . GLN A 1 208 ? -15.023 7.078 -2.703 1 89.62 208 GLN A CA 1
ATOM 1571 C C . GLN A 1 208 ? -13.812 6.43 -3.357 1 89.62 208 GLN A C 1
ATOM 1573 O O . GLN A 1 208 ? -12.82 6.141 -2.684 1 89.62 208 GLN A O 1
ATOM 1578 N N . PHE A 1 209 ? -13.898 6.219 -4.613 1 92.25 209 PHE A N 1
ATOM 1579 C CA . PHE A 1 209 ? -12.82 5.664 -5.426 1 92.25 209 PHE A CA 1
ATOM 1580 C C . PHE A 1 209 ? -13.023 6.004 -6.898 1 92.25 209 PHE A C 1
ATOM 1582 O O . PHE A 1 209 ? -14.141 5.953 -7.406 1 92.25 209 PHE A O 1
ATOM 1589 N N . PRO A 1 210 ? -12.062 6.41 -7.648 1 92.62 210 PRO A N 1
ATOM 1590 C CA . PRO A 1 210 ? -10.727 6.668 -7.117 1 92.62 210 PRO A CA 1
ATOM 1591 C C . PRO A 1 210 ? -10.602 8.047 -6.469 1 92.62 210 PRO A C 1
ATOM 1593 O O . PRO A 1 210 ? -11.492 8.891 -6.629 1 92.62 210 PRO A O 1
ATOM 1596 N N . ILE A 1 211 ? -9.562 8.172 -5.656 1 88.75 211 ILE A N 1
ATOM 1597 C CA . ILE A 1 211 ? -9.242 9.492 -5.117 1 88.75 211 ILE A CA 1
ATOM 1598 C C . ILE A 1 211 ? -8.656 10.367 -6.223 1 88.75 211 ILE A C 1
ATOM 1600 O O . ILE A 1 211 ? -8.914 11.578 -6.266 1 88.75 211 ILE A O 1
ATOM 1604 N N . TYR A 1 212 ? -7.902 9.828 -7.09 1 84.88 212 TYR A N 1
ATOM 1605 C CA . TYR A 1 212 ? -7.402 10.477 -8.297 1 84.88 212 TYR A CA 1
ATOM 1606 C C . TYR A 1 212 ? -7.109 9.445 -9.383 1 84.88 212 TYR A C 1
ATOM 1608 O O . TYR A 1 212 ? -6.82 8.281 -9.086 1 84.88 212 TYR A O 1
ATOM 1616 N N . TRP A 1 213 ? -7.152 9.812 -10.562 1 86.25 213 TRP A N 1
ATOM 1617 C CA . TRP A 1 213 ? -6.941 8.898 -11.68 1 86.25 213 TRP A CA 1
ATOM 1618 C C . TRP A 1 213 ? -5.48 8.898 -12.117 1 86.25 213 TRP A C 1
ATOM 1620 O O . TRP A 1 213 ? -4.914 7.84 -12.406 1 86.25 213 TRP A O 1
ATOM 1630 N N . TRP A 1 214 ? -4.871 10.086 -12.125 1 82.75 214 TRP A N 1
ATOM 1631 C CA . TRP A 1 214 ? -3.512 10.203 -12.648 1 82.75 214 TRP A CA 1
ATOM 1632 C C . TRP A 1 214 ? -2.605 10.922 -11.656 1 82.75 214 TRP A C 1
ATOM 1634 O O . TRP A 1 214 ? -1.663 10.328 -11.125 1 82.75 214 TRP A O 1
ATOM 1644 N N . THR A 1 215 ? -2.885 12.203 -11.273 1 75.38 215 THR A N 1
ATOM 1645 C CA . THR A 1 215 ? -2.105 12.984 -10.32 1 75.38 215 THR A CA 1
ATOM 1646 C C . THR A 1 215 ? -2.996 13.508 -9.195 1 75.38 215 THR A C 1
ATOM 1648 O O . THR A 1 215 ? -4.09 14.016 -9.453 1 75.38 215 THR A O 1
ATOM 1651 N N . PRO A 1 216 ? -2.439 13.305 -8.008 1 71.69 216 PRO A N 1
ATOM 1652 C CA . PRO A 1 216 ? -3.23 13.852 -6.906 1 71.69 216 PRO A CA 1
ATOM 1653 C C . PRO A 1 216 ? -3.418 15.359 -7.008 1 71.69 216 PRO A C 1
ATOM 1655 O O . PRO A 1 216 ? -2.506 16.078 -7.438 1 71.69 216 PRO A O 1
ATOM 1658 N N . VAL A 1 217 ? -4.465 15.82 -6.613 1 57.22 217 VAL A N 1
ATOM 1659 C CA . VAL A 1 217 ? -4.895 17.203 -6.762 1 57.22 217 VAL A CA 1
ATOM 1660 C C . VAL A 1 217 ? -3.977 18.125 -5.957 1 57.22 217 VAL A C 1
ATOM 1662 O O . VAL A 1 217 ? -3.641 19.219 -6.402 1 57.22 217 VAL A O 1
ATOM 1665 N N . ASP A 1 218 ? -3.668 17.641 -4.805 1 60.81 218 ASP A N 1
ATOM 1666 C CA . ASP A 1 218 ? -2.877 18.484 -3.91 1 60.81 218 ASP A CA 1
ATOM 1667 C C . ASP A 1 218 ? -1.51 18.797 -4.516 1 60.81 218 ASP A C 1
ATOM 1669 O O . ASP A 1 218 ? -0.876 19.781 -4.156 1 60.81 218 ASP A O 1
ATOM 1673 N N . LEU A 1 219 ? -1.147 18.094 -5.449 1 62 219 LEU A N 1
ATOM 1674 C CA . LEU A 1 219 ? 0.173 18.312 -6.031 1 62 219 LEU A CA 1
ATOM 1675 C C . LEU A 1 219 ? 0.08 19.172 -7.285 1 62 219 LEU A C 1
ATOM 1677 O O . LEU A 1 219 ? 1.104 19.562 -7.852 1 62 219 LEU A O 1
ATOM 1681 N N . ARG A 1 220 ? -1.069 19.438 -7.449 1 58.19 220 ARG A N 1
ATOM 1682 C CA . ARG A 1 220 ? -1.231 20.312 -8.609 1 58.19 220 ARG A CA 1
ATOM 1683 C C . ARG A 1 220 ? -0.675 21.703 -8.336 1 58.19 220 ARG A C 1
ATOM 1685 O O . ARG A 1 220 ? -0.056 22.312 -9.211 1 58.19 220 ARG A O 1
ATOM 1692 N N . LYS A 1 221 ? -0.959 22.062 -7.086 1 59.84 221 LYS A N 1
ATOM 1693 C CA . LYS A 1 221 ? -0.417 23.359 -6.715 1 59.84 221 LYS A CA 1
ATOM 1694 C C . LYS A 1 221 ? 1.107 23.359 -6.785 1 59.84 221 LYS A C 1
ATOM 1696 O O . LYS A 1 221 ? 1.711 24.328 -7.254 1 59.84 221 LYS A O 1
ATOM 1701 N N . ALA A 1 222 ? 1.627 22.328 -6.32 1 62.47 222 ALA A N 1
ATOM 1702 C CA . ALA A 1 222 ? 3.084 22.234 -6.355 1 62.47 222 ALA A CA 1
ATOM 1703 C C . ALA A 1 222 ? 3.604 22.297 -7.789 1 62.47 222 ALA A C 1
ATOM 1705 O O . ALA A 1 222 ? 4.672 22.859 -8.047 1 62.47 222 ALA A O 1
ATOM 1706 N N . LYS A 1 223 ? 2.859 21.906 -8.57 1 58.75 223 LYS A N 1
ATOM 1707 C CA . LYS A 1 223 ? 3.236 21.891 -9.977 1 58.75 223 LYS A CA 1
ATOM 1708 C C . LYS A 1 223 ? 3.182 23.297 -10.57 1 58.75 223 LYS A C 1
ATOM 1710 O O . LYS A 1 223 ? 4.082 23.703 -11.312 1 58.75 223 LYS A O 1
ATOM 1715 N N . ILE A 1 224 ? 2.182 23.922 -10.156 1 58.47 224 ILE A N 1
ATOM 1716 C CA . ILE A 1 224 ? 2.016 25.281 -10.664 1 58.47 224 ILE A CA 1
ATOM 1717 C C . ILE A 1 224 ? 3.156 26.156 -10.172 1 58.47 224 ILE A C 1
ATOM 1719 O O . ILE A 1 224 ? 3.658 27.016 -10.906 1 58.47 224 ILE A O 1
ATOM 1723 N N . GLU A 1 225 ? 3.6 25.859 -9.039 1 63.5 225 GLU A N 1
ATOM 1724 C CA . GLU A 1 225 ? 4.641 26.688 -8.438 1 63.5 225 GLU A CA 1
ATOM 1725 C C . GLU A 1 225 ? 6.031 26.141 -8.75 1 63.5 225 GLU A C 1
ATOM 1727 O O . GLU A 1 225 ? 7.027 26.609 -8.203 1 63.5 225 GLU A O 1
ATOM 1732 N N . ASP A 1 226 ? 6.141 25.141 -9.555 1 65.19 226 ASP A N 1
ATOM 1733 C CA . ASP A 1 226 ? 7.391 24.547 -10.023 1 65.19 226 ASP A CA 1
ATOM 1734 C C . ASP A 1 226 ? 8.195 23.969 -8.859 1 65.19 226 ASP A C 1
ATOM 1736 O O . ASP A 1 226 ? 9.414 24.125 -8.805 1 65.19 226 ASP A O 1
ATOM 1740 N N . GLU A 1 227 ? 7.422 23.516 -7.992 1 72.69 227 GLU A N 1
ATOM 1741 C CA . GLU A 1 227 ? 8.094 22.844 -6.879 1 72.69 227 GLU A CA 1
ATOM 1742 C C . GLU A 1 227 ? 8.438 21.391 -7.227 1 72.69 227 GLU A C 1
ATOM 1744 O O . GLU A 1 227 ? 7.652 20.719 -7.887 1 72.69 227 GLU A O 1
ATOM 1749 N N . GLU A 1 228 ? 9.617 21.016 -6.902 1 77.25 228 GLU A N 1
ATOM 1750 C CA . GLU A 1 228 ? 10.031 19.641 -7.137 1 77.25 228 GLU A CA 1
ATOM 1751 C C . GLU A 1 228 ? 9.258 18.672 -6.242 1 77.25 228 GLU A C 1
ATOM 1753 O O . GLU A 1 228 ? 8.984 18.969 -5.078 1 77.25 228 GLU A O 1
ATOM 1758 N N . VAL A 1 229 ? 8.789 17.594 -6.863 1 82.44 229 VAL A N 1
ATOM 1759 C CA . VAL A 1 229 ? 8.055 16.578 -6.113 1 82.44 229 VAL A CA 1
ATOM 1760 C C . VAL A 1 229 ? 8.891 15.312 -6.016 1 82.44 229 VAL A C 1
ATOM 1762 O O . VAL A 1 229 ? 9.602 14.953 -6.957 1 82.44 229 VAL A O 1
ATOM 1765 N N . VAL A 1 230 ? 8.859 14.641 -4.867 1 83.75 230 VAL A N 1
ATOM 1766 C CA . VAL A 1 230 ? 9.625 13.422 -4.613 1 83.75 230 VAL A CA 1
ATOM 1767 C C . VAL A 1 230 ? 8.695 12.344 -4.07 1 83.75 230 VAL A C 1
ATOM 1769 O O . VAL A 1 230 ? 7.621 12.641 -3.545 1 83.75 230 VAL A O 1
ATOM 1772 N N . PRO A 1 231 ? 9.102 11.07 -4.266 1 88.06 231 PRO A N 1
ATOM 1773 C CA . PRO A 1 231 ? 8.297 10 -3.658 1 88.06 231 PRO A CA 1
ATOM 1774 C C . PRO A 1 231 ? 8.234 10.102 -2.137 1 88.06 231 PRO A C 1
ATOM 1776 O O . PRO A 1 231 ? 9.234 10.461 -1.497 1 88.06 231 PRO A O 1
ATOM 1779 N N . ASP A 1 232 ? 7.109 9.742 -1.562 1 88.69 232 ASP A N 1
ATOM 1780 C CA . ASP A 1 232 ? 6.922 9.922 -0.125 1 88.69 232 ASP A CA 1
ATOM 1781 C C . ASP A 1 232 ? 7.156 8.609 0.625 1 88.69 232 ASP A C 1
ATOM 1783 O O . ASP A 1 232 ? 6.934 8.531 1.835 1 88.69 232 ASP A O 1
ATOM 1787 N N . GLY A 1 233 ? 7.496 7.477 -0.107 1 91.88 233 GLY A N 1
ATOM 1788 C CA . GLY A 1 233 ? 7.738 6.191 0.53 1 91.88 233 GLY A CA 1
ATOM 1789 C C . GLY A 1 233 ? 6.465 5.426 0.837 1 91.88 233 GLY A C 1
ATOM 1790 O O . GLY A 1 233 ? 6.508 4.348 1.431 1 91.88 233 GLY A O 1
ATOM 1791 N N . ARG A 1 234 ? 5.336 5.945 0.447 1 93.62 234 ARG A N 1
ATOM 1792 C CA . ARG A 1 234 ? 4.051 5.301 0.689 1 93.62 234 ARG A CA 1
ATOM 1793 C C . ARG A 1 234 ? 3.314 5.035 -0.621 1 93.62 234 ARG A C 1
ATOM 1795 O O . ARG A 1 234 ? 2.107 4.785 -0.623 1 93.62 234 ARG A O 1
ATOM 1802 N N . GLY A 1 235 ? 4.027 5.191 -1.699 1 91.06 235 GLY A N 1
ATOM 1803 C CA . GLY A 1 235 ? 3.438 4.969 -3.01 1 91.06 235 GLY A CA 1
ATOM 1804 C C . GLY A 1 235 ? 2.965 6.246 -3.678 1 91.06 235 GLY A C 1
ATOM 1805 O O . GLY A 1 235 ? 2.582 6.234 -4.848 1 91.06 235 GLY A O 1
ATOM 1806 N N . GLY A 1 236 ? 3.008 7.324 -2.934 1 88.81 236 GLY A N 1
ATOM 1807 C CA . GLY A 1 236 ? 2.582 8.617 -3.453 1 88.81 236 GLY A CA 1
ATOM 1808 C C . GLY A 1 236 ? 3.727 9.594 -3.623 1 88.81 236 GLY A C 1
ATOM 1809 O O . GLY A 1 236 ? 4.891 9.195 -3.688 1 88.81 236 GLY A O 1
ATOM 1810 N N . LEU A 1 237 ? 3.359 10.852 -3.857 1 86.75 237 LEU A N 1
ATOM 1811 C CA . LEU A 1 237 ? 4.32 11.93 -4.062 1 86.75 237 LEU A CA 1
ATOM 1812 C C . LEU A 1 237 ? 4.121 13.031 -3.033 1 86.75 237 LEU A C 1
ATOM 1814 O O . LEU A 1 237 ? 3.049 13.148 -2.438 1 86.75 237 LEU A O 1
ATOM 1818 N N . GLU A 1 238 ? 5.133 13.75 -2.752 1 84.38 238 GLU A N 1
ATOM 1819 C CA . GLU A 1 238 ? 5.082 14.93 -1.893 1 84.38 238 GLU A CA 1
ATOM 1820 C C . GLU A 1 238 ? 6.066 15.992 -2.359 1 84.38 238 GLU A C 1
ATOM 1822 O O . GLU A 1 238 ? 7.043 15.688 -3.047 1 84.38 238 GLU A O 1
ATOM 1827 N N . PRO A 1 239 ? 5.746 17.203 -2.008 1 81.88 239 PRO A N 1
ATOM 1828 C CA . PRO A 1 239 ? 6.707 18.25 -2.359 1 81.88 239 PRO A CA 1
ATOM 1829 C C . PRO A 1 239 ? 8.055 18.078 -1.65 1 81.88 239 PRO A C 1
ATOM 1831 O O . PRO A 1 239 ? 8.094 17.688 -0.48 1 81.88 239 PRO A O 1
ATOM 1834 N N . LYS A 1 240 ? 9.094 18.359 -2.367 1 82.5 240 LYS A N 1
ATOM 1835 C CA . LYS A 1 240 ? 10.422 18.312 -1.764 1 82.5 240 LYS A CA 1
ATOM 1836 C C . LYS A 1 240 ? 10.578 19.406 -0.705 1 82.5 240 LYS A C 1
ATOM 1838 O O . LYS A 1 240 ? 10.258 20.562 -0.951 1 82.5 240 LYS A O 1
ATOM 1843 N N . LYS A 1 241 ? 11.023 19.016 0.444 1 82.88 241 LYS A N 1
ATOM 1844 C CA . LYS A 1 241 ? 11.203 19.953 1.54 1 82.88 241 LYS A CA 1
ATOM 1845 C C . LYS A 1 241 ? 12.664 20.391 1.667 1 82.88 241 LYS A C 1
ATOM 1847 O O . LYS A 1 241 ? 13.57 19.562 1.478 1 82.88 241 LYS A O 1
ATOM 1852 N N . SER A 1 242 ? 12.867 21.641 1.986 1 82.69 242 SER A N 1
ATOM 1853 C CA . SER A 1 242 ? 14.211 22.125 2.287 1 82.69 242 SER A CA 1
ATOM 1854 C C . SER A 1 242 ? 14.727 21.562 3.604 1 82.69 242 SER A C 1
ATOM 1856 O O . SER A 1 242 ? 13.961 20.953 4.367 1 82.69 242 SER A O 1
ATOM 1858 N N . ALA A 1 243 ? 15.961 21.703 3.805 1 80.88 243 ALA A N 1
ATOM 1859 C CA . ALA A 1 243 ? 16.562 21.234 5.051 1 80.88 243 ALA A CA 1
ATOM 1860 C C . ALA A 1 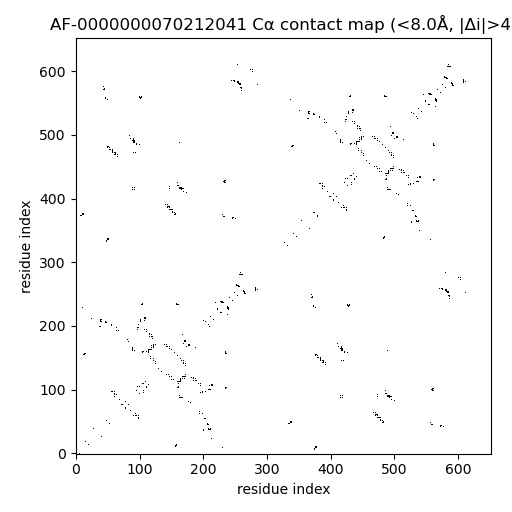243 ? 15.898 21.891 6.258 1 80.88 243 ALA A C 1
ATOM 1862 O O . ALA A 1 243 ? 15.695 21.234 7.285 1 80.88 243 ALA A O 1
ATOM 1863 N N . GLU A 1 244 ? 15.578 23.125 6.125 1 83.44 244 GLU A N 1
ATOM 1864 C CA . GLU A 1 244 ? 14.93 23.859 7.203 1 83.44 244 GLU A CA 1
ATOM 1865 C C . GLU A 1 244 ? 13.523 23.328 7.465 1 83.44 244 GLU A C 1
ATOM 1867 O O . GLU A 1 244 ? 13.117 23.156 8.617 1 83.44 244 GLU A O 1
ATOM 1872 N N . GLU A 1 245 ? 12.859 23.062 6.418 1 84.25 245 GLU A N 1
ATOM 1873 C CA . GLU A 1 245 ? 11.508 22.516 6.551 1 84.25 245 GLU A CA 1
ATOM 1874 C C . GLU A 1 245 ? 11.531 21.141 7.227 1 84.25 245 GLU A C 1
ATOM 1876 O O . GLU A 1 245 ? 10.656 20.844 8.039 1 84.25 245 GLU A O 1
ATOM 1881 N N . GLN A 1 246 ? 12.477 20.391 6.824 1 81.56 246 GLN A N 1
ATOM 1882 C CA . GLN A 1 246 ? 12.57 19.062 7.402 1 81.56 246 GLN A CA 1
ATOM 1883 C C . GLN A 1 246 ? 12.906 19.125 8.891 1 81.56 246 GLN A C 1
ATOM 1885 O O . GLN A 1 246 ? 12.461 18.281 9.672 1 81.56 246 GLN A O 1
ATOM 1890 N N . ARG A 1 247 ? 13.586 20.109 9.18 1 81.19 247 ARG A N 1
ATOM 1891 C CA . ARG A 1 247 ? 14.023 20.266 10.562 1 81.19 247 ARG A CA 1
ATOM 1892 C C . ARG A 1 247 ? 12.875 20.766 11.438 1 81.19 247 ARG A C 1
ATOM 1894 O O . ARG A 1 247 ? 12.703 20.297 12.57 1 81.19 247 ARG A O 1
ATOM 1901 N N . TYR A 1 248 ? 12.109 21.609 10.922 1 85.06 248 TYR A N 1
ATOM 1902 C CA . TYR A 1 248 ? 11.195 22.328 11.789 1 85.06 248 TYR A CA 1
ATOM 1903 C C . TYR A 1 248 ? 9.758 21.875 11.555 1 85.06 248 TYR A C 1
ATOM 1905 O O . TYR A 1 248 ? 8.859 22.219 12.328 1 85.06 248 TYR A O 1
ATOM 1913 N N . ASP A 1 249 ? 9.523 21.094 10.516 1 80.69 249 ASP A N 1
ATOM 1914 C CA . ASP A 1 249 ? 8.195 20.578 10.219 1 80.69 249 ASP A CA 1
ATOM 1915 C C . ASP A 1 249 ? 8.016 19.156 10.766 1 80.69 249 ASP A C 1
ATOM 1917 O O . ASP A 1 249 ? 7.891 18.203 10 1 80.69 249 ASP A O 1
ATOM 1921 N N . GLN A 1 250 ? 8.07 19.062 11.984 1 78.12 250 GLN A N 1
ATOM 1922 C CA . GLN A 1 250 ? 7.93 17.75 12.641 1 78.12 250 GLN A CA 1
ATOM 1923 C C . GLN A 1 250 ? 6.562 17.625 13.305 1 78.12 250 GLN A C 1
ATOM 1925 O O . GLN A 1 250 ? 5.977 18.609 13.734 1 78.12 250 GLN A O 1
ATOM 1930 N N . THR A 1 251 ? 6.195 16.328 13.258 1 74.25 251 THR A N 1
ATOM 1931 C CA . THR A 1 251 ? 4.922 16.062 13.914 1 74.25 251 THR A CA 1
ATOM 1932 C C . THR A 1 251 ? 4.977 16.484 15.383 1 74.25 251 THR A C 1
ATOM 1934 O O . THR A 1 251 ? 5.902 16.125 16.109 1 74.25 251 THR A O 1
ATOM 1937 N N . GLY A 1 252 ? 4.145 17.266 15.844 1 75.69 252 GLY A N 1
ATOM 1938 C CA . GLY A 1 252 ? 4.102 17.719 17.219 1 75.69 252 GLY A CA 1
ATOM 1939 C C . GLY A 1 252 ? 4.617 19.125 17.406 1 75.69 252 GLY A C 1
ATOM 1940 O O . GLY A 1 252 ? 4.547 19.688 18.516 1 75.69 252 GLY A O 1
ATOM 1941 N N . ASP A 1 253 ? 5.242 19.656 16.359 1 86 253 ASP A N 1
ATOM 1942 C CA . ASP A 1 253 ? 5.766 21.016 16.453 1 86 253 ASP A CA 1
ATOM 1943 C C . ASP A 1 253 ? 5.094 21.938 15.43 1 86 253 ASP A C 1
ATOM 1945 O O . ASP A 1 253 ? 5.758 22.766 14.812 1 86 253 ASP A O 1
ATOM 1949 N N . ILE A 1 254 ? 3.826 21.641 15.211 1 89.38 254 ILE A N 1
ATOM 1950 C CA . ILE A 1 254 ? 3.078 22.406 14.219 1 89.38 254 ILE A CA 1
ATOM 1951 C C . ILE A 1 254 ? 1.786 22.938 14.844 1 89.38 254 ILE A C 1
ATOM 1953 O O . ILE A 1 254 ? 1.114 22.219 15.586 1 89.38 254 ILE A O 1
ATOM 1957 N N . ILE A 1 255 ? 1.464 24.188 14.625 1 91.38 255 ILE A N 1
ATOM 1958 C CA . ILE A 1 255 ? 0.162 24.75 14.969 1 91.38 255 ILE A CA 1
ATOM 1959 C C . ILE A 1 255 ? -0.749 24.734 13.742 1 91.38 255 ILE A C 1
ATOM 1961 O O . ILE A 1 255 ? -0.367 25.203 12.664 1 91.38 255 ILE A O 1
ATOM 1965 N N . GLU A 1 256 ? -1.83 24.125 13.914 1 92.12 256 GLU A N 1
ATOM 1966 C CA . GLU A 1 256 ? -2.787 24.047 12.812 1 92.12 256 GLU A CA 1
ATOM 1967 C C . GLU A 1 256 ? -4.082 24.781 13.164 1 92.12 256 GLU A C 1
ATOM 1969 O O . GLU A 1 256 ? -4.641 24.578 14.242 1 92.12 256 GLU A O 1
ATOM 1974 N N . ILE A 1 257 ? -4.504 25.672 12.281 1 92.62 257 ILE A N 1
ATOM 1975 C CA . ILE A 1 257 ? -5.746 26.422 12.461 1 92.62 257 ILE A CA 1
ATOM 1976 C C . ILE A 1 257 ? -6.723 26.062 11.344 1 92.62 257 ILE A C 1
ATOM 1978 O O . ILE A 1 257 ? -6.418 26.25 10.164 1 92.62 257 ILE A O 1
ATOM 1982 N N . ASN A 1 258 ? -7.801 25.516 11.656 1 91 258 ASN A N 1
ATOM 1983 C CA . ASN A 1 258 ? -8.883 25.297 10.703 1 91 258 ASN A CA 1
ATOM 1984 C C . ASN A 1 258 ? -10.211 25.828 11.219 1 91 258 ASN A C 1
ATOM 1986 O O . ASN A 1 258 ? -10.273 26.406 12.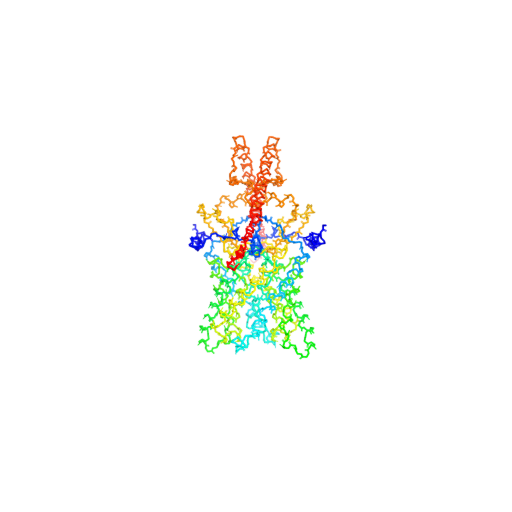297 1 91 258 ASN A O 1
ATOM 1990 N N . GLY A 1 259 ? -11.25 25.766 10.406 1 90.12 259 GLY A N 1
ATOM 1991 C CA . GLY A 1 259 ? -12.531 26.344 10.773 1 90.12 259 GLY A CA 1
ATOM 1992 C C . GLY A 1 259 ? -13.148 25.703 12 1 90.12 259 GLY A C 1
ATOM 1993 O O . GLY A 1 259 ? -14.016 26.297 12.641 1 90.12 259 GLY A O 1
ATOM 1994 N N . ALA A 1 260 ? -12.688 24.562 12.406 1 90 260 ALA A N 1
ATOM 1995 C CA . ALA A 1 260 ? -13.258 23.828 13.531 1 90 260 ALA A CA 1
ATOM 1996 C C . ALA A 1 260 ? -12.508 24.125 14.82 1 90 260 ALA A C 1
ATOM 1998 O O . ALA A 1 260 ? -13.117 24.266 15.883 1 90 260 ALA A O 1
ATOM 1999 N N . GLU A 1 261 ? -11.203 24.188 14.719 1 90.75 261 GLU A N 1
ATOM 2000 C CA . GLU A 1 261 ? -10.445 24.328 15.953 1 90.75 261 GLU A CA 1
ATOM 2001 C C . GLU A 1 261 ? -9.016 24.797 15.672 1 90.75 261 GLU A C 1
ATOM 2003 O O . GLU A 1 261 ? -8.594 24.844 14.516 1 90.75 261 GLU A O 1
ATOM 2008 N N . VAL A 1 262 ? -8.367 25.234 16.766 1 91.62 262 VAL A N 1
ATOM 2009 C CA . VAL A 1 262 ? -6.938 25.531 16.766 1 91.62 262 VAL A CA 1
ATOM 2010 C C . VAL A 1 262 ? -6.176 24.422 17.484 1 91.62 262 VAL A C 1
ATOM 2012 O O . VAL A 1 262 ? -6.371 24.203 18.688 1 91.62 262 VAL A O 1
ATOM 2015 N N . VAL A 1 263 ? -5.32 23.688 16.75 1 88.38 263 VAL A N 1
ATOM 2016 C CA . VAL A 1 263 ? -4.551 22.594 17.328 1 88.38 263 VAL A CA 1
ATOM 2017 C C . VAL A 1 263 ? -3.158 23.078 17.719 1 88.38 263 VAL A C 1
ATOM 2019 O O . VAL A 1 263 ? -2.389 23.531 16.859 1 88.38 263 VAL A O 1
ATOM 2022 N N . LEU A 1 264 ? -2.887 22.984 19 1 89.88 264 LEU A N 1
ATOM 2023 C CA . LEU A 1 264 ? -1.602 23.422 19.531 1 89.88 264 LEU A CA 1
ATOM 2024 C C . LEU A 1 264 ? -0.749 22.234 19.953 1 89.88 264 LEU A C 1
ATOM 2026 O O . LEU A 1 264 ? -1.281 21.188 20.344 1 89.88 264 LEU A O 1
ATOM 2030 N N . PRO A 1 265 ? 0.639 22.297 19.766 1 86.12 265 PRO A N 1
ATOM 2031 C CA . PRO A 1 265 ? 1.513 21.281 20.344 1 86.12 265 PRO A CA 1
ATOM 2032 C C . PRO A 1 265 ? 1.428 21.219 21.859 1 86.12 265 PRO A C 1
ATOM 2034 O O . PRO A 1 265 ? 0.992 22.188 22.5 1 86.12 265 PRO A O 1
ATOM 2037 N N . ASP A 1 266 ? 2.072 20.062 22.281 1 77.19 266 ASP A N 1
ATOM 2038 C CA . ASP A 1 266 ? 2.035 19.797 23.719 1 77.19 266 ASP A CA 1
ATOM 2039 C C . ASP A 1 266 ? 2.959 20.75 24.484 1 77.19 266 ASP A C 1
ATOM 2041 O O . ASP A 1 266 ? 4.051 21.062 24 1 77.19 266 ASP A O 1
ATOM 2045 N N . ASP A 1 267 ? 2.527 21.844 24.953 1 79.5 267 ASP A N 1
ATOM 2046 C CA . ASP A 1 267 ? 3.293 22.625 25.906 1 79.5 267 ASP A CA 1
ATOM 2047 C C . ASP A 1 267 ? 3.41 24.078 25.453 1 79.5 267 ASP A C 1
ATOM 2049 O O . ASP A 1 267 ? 4.309 24.812 25.875 1 79.5 267 ASP A O 1
ATOM 2053 N N . ILE A 1 268 ? 2.709 24.328 24.438 1 84.5 268 ILE A N 1
ATOM 2054 C CA . ILE A 1 268 ? 2.705 25.734 24.047 1 84.5 268 ILE A CA 1
ATOM 2055 C C . ILE A 1 268 ? 1.478 26.438 24.625 1 84.5 268 ILE A C 1
ATOM 2057 O O . ILE A 1 268 ? 0.351 25.953 24.469 1 84.5 268 ILE A O 1
ATOM 2061 N N . SER A 1 269 ? 1.763 27.453 25.391 1 88.25 269 SER A N 1
ATOM 2062 C CA . SER A 1 269 ? 0.688 28.281 25.922 1 88.25 269 SER A CA 1
ATOM 2063 C C . SER A 1 269 ? 0.566 29.594 25.188 1 88.25 269 SER A C 1
ATOM 2065 O O . SER A 1 269 ? 1.572 30.172 24.766 1 88.25 269 SER A O 1
ATOM 2067 N N . LEU A 1 270 ? -0.637 30 25 1 92.12 270 LEU A N 1
ATOM 2068 C CA . LEU A 1 270 ? -0.891 31.25 24.266 1 92.12 270 LEU A CA 1
ATOM 2069 C C . LEU A 1 270 ? -1.264 32.375 25.234 1 92.12 270 LEU A C 1
ATOM 2071 O O . LEU A 1 270 ? -1.931 32.125 26.234 1 92.12 270 LEU A O 1
ATOM 2075 N N . ASN A 1 271 ? -0.768 33.469 24.922 1 91.25 271 ASN A N 1
ATOM 2076 C CA . ASN A 1 271 ? -1.223 34.656 25.672 1 91.25 271 ASN A CA 1
ATOM 2077 C C . ASN A 1 271 ? -2.57 35.156 25.156 1 91.25 271 ASN A C 1
ATOM 2079 O O . ASN A 1 271 ? -3.133 34.594 24.219 1 91.25 271 ASN A O 1
ATOM 2083 N N . GLY A 1 272 ? -3.121 36.094 25.828 1 91.19 272 GLY A N 1
ATOM 2084 C CA . GLY A 1 272 ? -4.445 36.594 25.5 1 91.19 272 GLY A CA 1
ATOM 2085 C C . GLY A 1 272 ? -4.535 37.125 24.094 1 91.19 272 GLY A C 1
ATOM 2086 O O . GLY A 1 272 ? -5.504 36.875 23.375 1 91.19 272 GLY A O 1
ATOM 2087 N N . GLU A 1 273 ? -3.584 37.906 23.688 1 91.94 273 GLU A N 1
ATOM 2088 C CA . GLU A 1 273 ? -3.564 38.5 22.359 1 91.94 273 GLU A CA 1
ATOM 2089 C C . GLU A 1 273 ? -3.457 37.406 21.281 1 91.94 273 GLU A C 1
ATOM 2091 O O . GLU A 1 273 ? -4.168 37.438 20.281 1 91.94 273 GLU A O 1
ATOM 2096 N N . GLU A 1 274 ? -2.555 36.5 21.5 1 93.75 274 GLU A N 1
ATOM 2097 C CA . GLU A 1 274 ? -2.357 35.406 20.562 1 93.75 274 GLU A CA 1
ATOM 2098 C C . GLU A 1 274 ? -3.635 34.594 20.391 1 93.75 274 GLU A C 1
ATOM 2100 O O . GLU A 1 274 ? -4.008 34.25 19.281 1 93.75 274 GLU A O 1
ATOM 2105 N N . THR A 1 275 ? -4.316 34.344 21.453 1 94.06 275 THR A N 1
ATOM 2106 C CA . THR A 1 275 ? -5.559 33.562 21.422 1 94.06 275 THR A CA 1
ATOM 2107 C C . THR A 1 275 ? -6.625 34.281 20.609 1 94.06 275 THR A C 1
ATOM 2109 O O . THR A 1 275 ? -7.34 33.656 19.828 1 94.06 275 THR A O 1
ATOM 2112 N N . ARG A 1 276 ? -6.68 35.469 20.812 1 92.81 276 ARG A N 1
ATOM 2113 C CA . ARG A 1 276 ? -7.68 36.281 20.109 1 92.81 276 ARG A CA 1
ATOM 2114 C C . ARG A 1 276 ? -7.438 36.25 18.609 1 92.81 276 ARG A C 1
ATOM 2116 O O . ARG A 1 276 ? -8.375 36.094 17.828 1 92.81 276 ARG A O 1
ATOM 2123 N N . VAL A 1 277 ? -6.211 36.438 18.234 1 93.75 277 VAL A N 1
ATOM 2124 C CA . VAL A 1 277 ? -5.863 36.5 16.812 1 93.75 277 VAL A CA 1
ATOM 2125 C C . VAL A 1 277 ? -6.141 35.156 16.172 1 93.75 277 VAL A C 1
ATOM 2127 O O . VAL A 1 277 ? -6.695 35.062 15.07 1 93.75 277 VAL A O 1
ATOM 2130 N N . LEU A 1 278 ? -5.742 34.094 16.828 1 94.44 278 LEU A N 1
ATOM 2131 C CA . LEU A 1 278 ? -5.938 32.75 16.281 1 94.44 278 LEU A CA 1
ATOM 2132 C C . LEU A 1 278 ? -7.422 32.406 16.172 1 94.44 278 LEU A C 1
ATOM 2134 O O . LEU A 1 278 ? -7.848 31.766 15.211 1 94.44 278 LEU A O 1
ATOM 2138 N N . GLU A 1 279 ? -8.18 32.875 17.109 1 94 279 GLU A N 1
ATOM 2139 C CA . GLU A 1 279 ? -9.625 32.656 17.062 1 94 279 GLU A CA 1
ATOM 2140 C C . GLU A 1 279 ? -10.281 33.438 15.938 1 94 279 GLU A C 1
ATOM 2142 O O . GLU A 1 279 ? -11.234 32.938 15.312 1 94 279 GLU A O 1
ATOM 2147 N N . LYS A 1 280 ? -9.797 34.562 15.75 1 93.69 280 LYS A N 1
ATOM 2148 C CA . LYS A 1 280 ? -10.312 35.375 14.641 1 93.69 280 LYS A CA 1
ATOM 2149 C C . LYS A 1 280 ? -10.031 34.688 13.305 1 93.69 280 LYS A C 1
ATOM 2151 O O . LYS A 1 280 ? -10.883 34.688 12.414 1 93.69 280 LYS A O 1
ATOM 2156 N N . LEU A 1 281 ? -8.828 34.25 13.203 1 93.56 281 LEU A N 1
ATOM 2157 C CA . LEU A 1 281 ? -8.461 33.562 11.977 1 93.56 281 LEU A CA 1
ATOM 2158 C C . LEU A 1 281 ? -9.289 32.312 11.789 1 93.56 281 LEU A C 1
ATOM 2160 O O . LEU A 1 281 ? -9.688 31.969 10.664 1 93.56 281 LEU A O 1
ATOM 2164 N N . ARG A 1 282 ? -9.531 31.562 12.844 1 93.88 282 ARG A N 1
ATOM 2165 C CA . ARG A 1 282 ? -10.375 30.375 12.797 1 93.88 282 ARG A CA 1
ATOM 2166 C C . ARG A 1 282 ? -11.766 30.703 12.258 1 93.88 282 ARG A C 1
ATOM 2168 O O . ARG A 1 282 ? -12.289 30 11.398 1 93.88 282 ARG A O 1
ATOM 2175 N N . GLU A 1 283 ? -12.312 31.75 12.773 1 92.69 283 GLU A N 1
ATOM 2176 C CA . GLU A 1 283 ? -13.648 32.188 12.367 1 92.69 283 GLU A CA 1
ATOM 2177 C C . GLU A 1 283 ? -13.672 32.594 10.898 1 92.69 283 GLU A C 1
ATOM 2179 O O . GLU A 1 283 ? -14.648 32.312 10.188 1 92.69 283 GLU A O 1
ATOM 2184 N N . ARG A 1 284 ? -12.664 33.219 10.5 1 92.44 284 ARG A N 1
ATOM 2185 C CA . ARG A 1 284 ? -12.578 33.625 9.102 1 92.44 284 ARG A CA 1
ATOM 2186 C C . ARG A 1 284 ? -12.523 32.406 8.188 1 92.44 284 ARG A C 1
ATOM 2188 O O . ARG A 1 284 ? -13.141 32.406 7.117 1 92.44 284 ARG A O 1
ATOM 2195 N N . LEU A 1 285 ? -11.766 31.453 8.602 1 92.38 285 LEU A N 1
ATOM 2196 C CA . LEU A 1 285 ? -11.656 30.219 7.824 1 92.38 285 LEU A CA 1
ATOM 2197 C C . LEU A 1 285 ? -12.992 29.484 7.785 1 92.38 285 LEU A C 1
ATOM 2199 O O . LEU A 1 285 ? -13.367 28.906 6.754 1 92.38 285 LEU A O 1
ATOM 2203 N N . ARG A 1 286 ? -13.641 29.5 8.906 1 91.88 286 ARG A N 1
ATOM 2204 C CA . ARG A 1 286 ? -14.953 28.859 8.992 1 91.88 286 ARG A CA 1
ATOM 2205 C C . ARG A 1 286 ? -15.938 29.5 8.016 1 91.88 286 ARG A C 1
ATOM 2207 O O . ARG A 1 286 ? -16.641 28.812 7.281 1 91.88 286 ARG A O 1
ATOM 2214 N N . LYS A 1 287 ? -15.938 30.766 7.953 1 89.88 287 LYS A N 1
ATOM 2215 C CA . LYS A 1 287 ? -16.828 31.516 7.074 1 89.88 287 LYS A CA 1
ATOM 2216 C C . LYS A 1 287 ? -16.5 31.25 5.605 1 89.88 287 LYS A C 1
ATOM 2218 O O . LYS A 1 287 ? -17.406 31.172 4.77 1 89.88 287 LYS A O 1
ATOM 2223 N N . ARG A 1 288 ? -15.312 31.188 5.352 1 87.56 288 ARG A N 1
ATOM 2224 C CA . ARG A 1 288 ? -14.875 30.922 3.986 1 87.56 288 ARG A CA 1
ATOM 2225 C C . ARG A 1 288 ? -15.414 29.578 3.492 1 87.56 288 ARG A C 1
ATOM 2227 O O . ARG A 1 288 ? -15.883 29.484 2.357 1 87.56 288 ARG A O 1
ATOM 2234 N N . VAL A 1 289 ? -15.305 28.594 4.371 1 87.12 289 VAL A N 1
ATOM 2235 C CA . VAL A 1 289 ? -15.766 27.25 4.008 1 87.12 289 VAL A CA 1
ATOM 2236 C C . VAL A 1 289 ? -17.281 27.266 3.834 1 87.12 289 VAL A C 1
ATOM 2238 O O . VAL A 1 289 ? -17.812 26.641 2.904 1 87.12 289 VAL A O 1
ATOM 2241 N N . ASP A 1 290 ? -17.938 28.016 4.652 1 87.31 290 ASP A N 1
ATOM 2242 C CA . ASP A 1 290 ? -19.406 28.078 4.605 1 87.31 290 ASP A CA 1
ATOM 2243 C C . ASP A 1 290 ? -19.875 28.812 3.354 1 87.31 290 ASP A C 1
ATOM 2245 O O . ASP A 1 290 ? -20.859 28.391 2.727 1 87.31 290 ASP A O 1
ATOM 2249 N N . VAL A 1 291 ? -19.234 29.844 2.973 1 84.44 291 VAL A N 1
ATOM 2250 C CA . VAL A 1 291 ? -19.609 30.625 1.796 1 84.44 291 VAL A CA 1
ATOM 2251 C C . VAL A 1 291 ? -19.391 29.781 0.534 1 84.44 291 VAL A C 1
ATOM 2253 O O . VAL A 1 291 ? -20.219 29.812 -0.382 1 84.44 291 VAL A O 1
ATOM 2256 N N . ARG A 1 292 ? -18.281 29.156 0.457 1 81.06 292 ARG A N 1
ATOM 2257 C CA . ARG A 1 292 ? -17.984 28.312 -0.695 1 81.06 292 ARG A CA 1
ATOM 2258 C C . ARG A 1 292 ? -19.031 27.203 -0.848 1 81.06 292 ARG A C 1
ATOM 2260 O O . ARG A 1 292 ? -19.375 26.828 -1.968 1 81.06 292 ARG A O 1
ATOM 2267 N N . ARG A 1 293 ? -19.484 26.75 0.219 1 77.44 293 ARG A N 1
ATOM 2268 C CA . ARG A 1 293 ? -20.469 25.672 0.19 1 77.44 293 ARG A CA 1
ATOM 2269 C C . ARG A 1 293 ? -21.844 26.203 -0.218 1 77.44 293 ARG A C 1
ATOM 2271 O O . ARG A 1 293 ? -22.578 25.531 -0.948 1 77.44 293 ARG A O 1
ATOM 2278 N N . GLU A 1 294 ? -22.125 27.281 0.386 1 73.25 294 GLU A N 1
ATOM 2279 C CA . GLU A 1 294 ? -23.406 27.891 0.019 1 73.25 294 GLU A CA 1
ATOM 2280 C C . GLU A 1 294 ? -23.406 28.344 -1.44 1 73.25 294 GLU A C 1
ATOM 2282 O O . GLU A 1 294 ? -24.422 28.219 -2.135 1 73.25 294 GLU A O 1
ATOM 2287 N N . GLY A 1 295 ? -22.297 28.922 -1.89 1 62.38 295 GLY A N 1
ATOM 2288 C CA . GLY A 1 295 ? -22.188 29.328 -3.281 1 62.38 295 GLY A CA 1
ATOM 2289 C C . GLY A 1 295 ? -22.172 28.172 -4.246 1 62.38 295 GLY A C 1
ATOM 2290 O O . GLY A 1 295 ? -22.672 28.266 -5.367 1 62.38 295 GLY A O 1
ATOM 2291 N N . GLY A 1 296 ? -21.484 27.109 -3.887 1 58.16 296 GLY A N 1
ATOM 2292 C CA . GLY A 1 296 ? -21.469 25.906 -4.703 1 58.16 296 GLY A CA 1
ATOM 2293 C C . GLY A 1 296 ? -22.828 25.25 -4.82 1 58.16 296 GLY A C 1
ATOM 2294 O O . GLY A 1 296 ? -23.188 24.734 -5.879 1 58.16 296 GLY A O 1
ATOM 2295 N N . ASP A 1 297 ? -23.641 25.281 -3.748 1 55.22 297 ASP A N 1
ATOM 2296 C CA . ASP A 1 297 ? -25 24.766 -3.756 1 55.22 297 ASP A CA 1
ATOM 2297 C C . ASP A 1 297 ? -25.891 25.609 -4.656 1 55.22 297 ASP A C 1
ATOM 2299 O O . ASP A 1 297 ? -26.812 25.078 -5.293 1 55.22 297 ASP A O 1
ATOM 2303 N N . MET A 1 298 ? -25.656 26.844 -4.734 1 51.97 298 MET A N 1
ATOM 2304 C CA . MET A 1 298 ? -26.438 27.703 -5.613 1 51.97 298 MET A CA 1
ATOM 2305 C C . MET A 1 298 ? -26.141 27.406 -7.078 1 51.97 298 MET A C 1
ATOM 2307 O O . MET A 1 298 ? -27.047 27.406 -7.91 1 51.97 298 MET A O 1
ATOM 2311 N N . GLU A 1 299 ? -25.016 27.141 -7.402 1 49.91 299 GLU A N 1
ATOM 2312 C CA . GLU A 1 299 ? -24.656 26.797 -8.773 1 49.91 299 GLU A CA 1
ATOM 2313 C C . GLU A 1 299 ? -25.219 25.453 -9.172 1 49.91 299 GLU A C 1
ATOM 2315 O O . GLU A 1 299 ? -25.656 25.266 -10.312 1 49.91 299 GLU A O 1
ATOM 2320 N N . THR A 1 300 ? -25.172 24.531 -8.258 1 50.62 300 THR A N 1
ATOM 2321 C CA . THR A 1 300 ? -25.703 23.203 -8.531 1 50.62 300 THR A CA 1
ATOM 2322 C C . THR A 1 300 ? -27.234 23.25 -8.641 1 50.62 300 THR A C 1
ATOM 2324 O O . THR A 1 300 ? -27.812 22.562 -9.477 1 50.62 300 THR A O 1
ATOM 2327 N N . LYS A 1 301 ? -27.906 24.047 -7.809 1 54.22 301 LYS A N 1
ATOM 2328 C CA . LYS A 1 301 ? -29.344 24.219 -7.926 1 54.22 301 LYS A CA 1
ATOM 2329 C C . LYS A 1 301 ? -29.719 24.922 -9.227 1 54.22 301 LYS A C 1
ATOM 2331 O O . LYS A 1 301 ? -30.719 24.594 -9.859 1 54.22 301 LYS A O 1
ATOM 2336 N N . GLU A 1 302 ? -29.031 25.859 -9.672 1 49.09 302 GLU A N 1
ATOM 2337 C CA . GLU A 1 302 ? -29.297 26.531 -10.938 1 49.09 302 GLU A CA 1
ATOM 2338 C C . GLU A 1 302 ? -29.094 25.594 -12.125 1 49.09 302 GLU A C 1
ATOM 2340 O O . GLU A 1 302 ? -29.828 25.656 -13.117 1 49.09 302 GLU A O 1
ATOM 2345 N N . ALA A 1 303 ? -28.062 24.734 -11.961 1 53.34 303 ALA A N 1
ATOM 2346 C CA . ALA A 1 303 ? -27.828 23.75 -13.016 1 53.34 303 ALA A CA 1
ATOM 2347 C C . ALA A 1 303 ? -28.938 22.703 -13.031 1 53.34 303 ALA A C 1
ATOM 2349 O O . ALA A 1 303 ? -29.391 22.281 -14.102 1 53.34 303 ALA A O 1
ATOM 2350 N N . ASP A 1 304 ? -29.391 22.281 -11.875 1 48.84 304 ASP A N 1
ATOM 2351 C CA . ASP A 1 304 ? -30.516 21.344 -11.773 1 48.84 304 ASP A CA 1
ATOM 2352 C C . ASP A 1 304 ? -31.812 22.016 -12.219 1 48.84 304 ASP A C 1
ATOM 2354 O O . ASP A 1 304 ? -32.656 21.375 -12.859 1 48.84 304 ASP A O 1
ATOM 2358 N N . SER A 1 305 ? -31.969 23.297 -11.867 1 47.72 305 SER A N 1
ATOM 2359 C CA . SER A 1 305 ? -33.156 24.031 -12.273 1 47.72 305 SER A CA 1
ATOM 2360 C C . SER A 1 305 ? -33.125 24.344 -13.766 1 47.72 305 SER A C 1
ATOM 2362 O O . SER A 1 305 ? -34.188 24.422 -14.406 1 47.72 305 SER A O 1
ATOM 2364 N N . GLY A 1 306 ? -31.984 24.531 -14.266 1 44.53 306 GLY A N 1
ATOM 2365 C CA . GLY A 1 306 ? -31.906 24.797 -15.695 1 44.53 306 GLY A CA 1
ATOM 2366 C C . GLY A 1 306 ? -32.281 23.594 -16.531 1 44.53 306 GLY A C 1
ATOM 2367 O O . GLY A 1 306 ? -32.5 23.703 -17.75 1 44.53 306 GLY A O 1
ATOM 2368 N N . ARG A 1 307 ? -31.953 22.391 -16.016 1 44.41 307 ARG A N 1
ATOM 2369 C CA . ARG A 1 307 ? -32.281 21.188 -16.781 1 44.41 307 ARG A CA 1
ATOM 2370 C C . ARG A 1 307 ? -33.781 20.922 -16.734 1 44.41 307 ARG A C 1
ATOM 2372 O O . ARG A 1 307 ? -34.312 20.172 -17.562 1 44.41 307 ARG A O 1
ATOM 2379 N N . SER A 1 308 ? -34.438 21.359 -15.641 1 38.16 308 SER A N 1
ATOM 2380 C CA . SER A 1 308 ? -35.844 21.031 -15.586 1 38.16 308 SER A CA 1
ATOM 2381 C C . SER A 1 308 ? -36.625 21.828 -16.625 1 38.16 308 SER A C 1
ATOM 2383 O O . SER A 1 308 ? -37.781 21.516 -16.906 1 38.16 308 SER A O 1
ATOM 2385 N N . SER A 1 309 ? -36.062 23.078 -16.953 1 36.16 309 SER A N 1
ATOM 2386 C CA . SER A 1 309 ? -36.938 23.859 -17.828 1 36.16 309 SER A CA 1
ATOM 2387 C C . SER A 1 309 ? -36.781 23.422 -19.281 1 36.16 309 SER A C 1
ATOM 2389 O O . SER A 1 309 ? -36.844 24.234 -20.188 1 36.16 309 SER A O 1
ATOM 2391 N N . ALA A 1 310 ? -36.188 22.281 -19.516 1 35.34 310 ALA A N 1
ATOM 2392 C CA . ALA A 1 310 ? -36.375 21.906 -20.906 1 35.34 310 ALA A CA 1
ATOM 2393 C C . ALA A 1 310 ? -37.844 21.844 -21.266 1 35.34 310 ALA A C 1
ATOM 2395 O O . ALA A 1 310 ? -38.594 21.016 -20.734 1 35.34 310 ALA A O 1
ATOM 2396 N N . GLU A 1 311 ? -38.438 22.969 -21.594 1 32.09 311 GLU A N 1
ATOM 2397 C CA . GLU A 1 311 ? -39.75 23.172 -22.188 1 32.09 311 GLU A CA 1
ATOM 2398 C C . GLU A 1 311 ? -40.031 22.156 -23.297 1 32.09 311 GLU A C 1
ATOM 2400 O O . GLU A 1 311 ? -39.281 22.094 -24.266 1 32.09 311 GLU A O 1
ATOM 2405 N N . PHE A 1 312 ? -40.406 20.922 -22.953 1 34.06 312 PHE A N 1
ATOM 2406 C CA . PHE A 1 312 ? -41.031 20.016 -23.922 1 34.06 312 PHE A CA 1
ATOM 2407 C C . PHE A 1 312 ? -42.031 20.766 -24.797 1 34.06 312 PHE A C 1
ATOM 2409 O O . PHE A 1 312 ? -43.062 21.219 -24.312 1 34.06 312 PHE A O 1
ATOM 2416 N N . THR A 1 313 ? -41.562 21.641 -25.703 1 32.97 313 THR A N 1
ATOM 2417 C CA . THR A 1 313 ? -42.438 22.234 -26.703 1 32.97 313 THR A CA 1
ATOM 2418 C C . THR A 1 313 ? -43.25 21.156 -27.406 1 32.97 313 THR A C 1
ATOM 2420 O O . THR A 1 313 ? -42.719 20.312 -28.125 1 32.97 313 THR A O 1
ATOM 2423 N N . MET A 1 314 ? -44.25 20.578 -26.75 1 31.23 314 MET A N 1
ATOM 2424 C CA . MET A 1 314 ? -45.281 19.766 -27.391 1 31.23 314 MET A CA 1
ATOM 2425 C C . MET A 1 314 ? -45.812 20.438 -28.656 1 31.23 314 MET A C 1
ATOM 2427 O O . MET A 1 314 ? -46.312 21.562 -28.609 1 31.23 314 MET A O 1
ATOM 2431 N N . VAL A 1 315 ? -45.156 20.25 -29.812 1 32.53 315 VAL A N 1
ATOM 2432 C CA . VAL A 1 315 ? -45.656 20.703 -31.125 1 32.53 315 VAL A CA 1
ATOM 2433 C C . VAL A 1 315 ? -47.031 20.109 -31.375 1 32.53 315 VAL A C 1
ATOM 2435 O O . VAL A 1 315 ? -47.219 18.891 -31.266 1 32.53 315 VAL A O 1
ATOM 2438 N N . PRO A 1 316 ? -48.094 20.875 -31.156 1 31.64 316 PRO A N 1
ATOM 2439 C CA . PRO A 1 316 ? -49.5 20.453 -31.422 1 31.64 316 PRO A CA 1
ATOM 2440 C C . PRO A 1 316 ? -49.688 19.906 -32.812 1 31.64 316 PRO A C 1
ATOM 2442 O O . PRO A 1 316 ? -49.188 20.5 -33.781 1 31.64 316 PRO A O 1
ATOM 2445 N N . SER A 1 317 ? -49.531 18.578 -33.031 1 28.98 317 SER A N 1
ATOM 2446 C CA .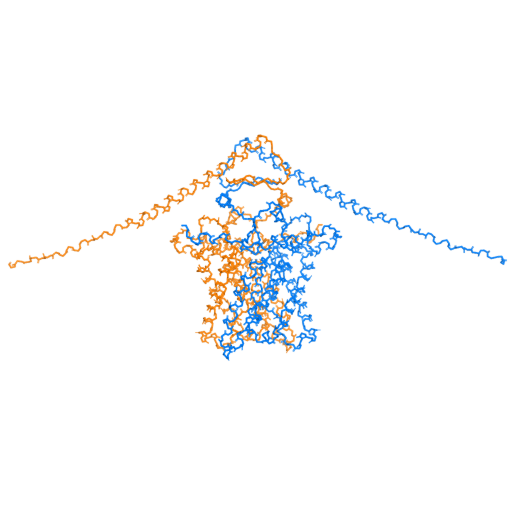 SER A 1 317 ? -49.875 17.969 -34.312 1 28.98 317 SER A CA 1
ATOM 2447 C C . SER A 1 317 ? -51.25 18.391 -34.781 1 28.98 317 SER A C 1
ATOM 2449 O O . SER A 1 317 ? -52.25 18.188 -34.062 1 28.98 317 SER A O 1
ATOM 2451 N N . ASN A 1 318 ? -51.469 19.469 -35.469 1 27.62 318 ASN A N 1
ATOM 2452 C CA . ASN A 1 318 ? -52.656 19.984 -36.156 1 27.62 318 ASN A CA 1
ATOM 2453 C C . ASN A 1 318 ? -53.281 18.953 -37.062 1 27.62 318 ASN A C 1
ATOM 2455 O O . ASN A 1 318 ? -52.75 18.625 -38.125 1 27.62 318 ASN A O 1
ATOM 2459 N N . SER A 1 319 ? -53.594 17.719 -36.594 1 29.12 319 SER A N 1
ATOM 2460 C CA . SER A 1 319 ? -54.344 16.875 -37.5 1 29.12 319 SER A CA 1
ATOM 2461 C C . SER A 1 319 ? -55.594 17.594 -38.031 1 29.12 319 SER A C 1
ATOM 2463 O O . SER A 1 319 ? -56.438 18.047 -37.25 1 29.12 319 SER A O 1
ATOM 2465 N N . GLY A 1 320 ? -55.562 18.25 -39.188 1 27.3 320 GLY A N 1
ATOM 2466 C CA . GLY A 1 320 ? -56.531 18.859 -40.094 1 27.3 320 GLY A CA 1
ATOM 2467 C C . GLY A 1 320 ? -57.719 17.953 -40.406 1 27.3 320 GLY A C 1
ATOM 2468 O O . GLY A 1 320 ? -57.562 16.859 -40.938 1 27.3 320 GLY A O 1
ATOM 2469 N N . SER A 1 321 ? -58.75 17.891 -39.5 1 27.98 321 SER A N 1
ATOM 2470 C CA . SER A 1 321 ? -60.031 17.25 -39.75 1 27.98 321 SER A CA 1
ATOM 2471 C C . SER A 1 321 ? -60.656 17.781 -41.031 1 27.98 321 SER A C 1
ATOM 2473 O O . SER A 1 321 ? -61 18.953 -41.125 1 27.98 321 SER A O 1
ATOM 2475 N N . SER A 1 322 ? -60.188 17.328 -42.25 1 26.39 322 SER A N 1
ATOM 2476 C CA . SER A 1 322 ? -60.875 17.594 -43.5 1 26.39 322 SER A CA 1
ATOM 2477 C C . SER A 1 322 ? -62.344 17.219 -43.406 1 26.39 322 SER A C 1
ATOM 2479 O O . SER A 1 322 ? -62.688 16.062 -43.156 1 26.39 322 SER A O 1
ATOM 2481 N N . GLN A 1 323 ? -63.281 18.078 -43 1 24.31 323 GLN A N 1
ATOM 2482 C CA . GLN A 1 323 ? -64.75 18.078 -43.125 1 24.31 323 GLN A CA 1
ATOM 2483 C C . GLN A 1 323 ? -65.188 17.844 -44.594 1 24.31 323 GLN A C 1
ATOM 2485 O O . GLN A 1 323 ? -65.062 18.734 -45.438 1 24.31 323 GLN A O 1
ATOM 2490 N N . ALA A 1 324 ? -64.875 16.703 -45.312 1 25.16 324 ALA A N 1
ATOM 2491 C CA . ALA A 1 324 ? -65.562 16.453 -46.562 1 25.16 324 ALA A CA 1
ATOM 2492 C C . ALA A 1 324 ? -67.062 16.453 -46.312 1 25.16 324 ALA A C 1
ATOM 2494 O O . ALA A 1 324 ? -67.562 16.031 -45.25 1 25.16 324 ALA A O 1
ATOM 2495 N N . GLY A 1 325 ? -67.875 17.125 -47.25 1 23.5 325 GLY A N 1
ATOM 2496 C CA . GLY A 1 325 ? -69.125 17.391 -47.844 1 23.5 325 GLY A CA 1
ATOM 2497 C C . GLY A 1 325 ? -69.875 16.125 -48.219 1 23.5 325 GLY A C 1
ATOM 2498 O O . GLY A 1 325 ? -70.938 16.188 -48.844 1 23.5 325 GLY A O 1
ATOM 2499 N N . ILE A 1 326 ? -69.875 14.938 -47.531 1 22.42 326 ILE A N 1
ATOM 2500 C CA . ILE A 1 326 ? -71.125 14.297 -47.688 1 22.42 326 ILE A CA 1
ATOM 2501 C C . ILE A 1 326 ? -72.188 14.938 -46.75 1 22.42 326 ILE A C 1
ATOM 2503 O O . ILE A 1 326 ? -71.875 15.227 -45.594 1 22.42 326 ILE A O 1
ATOM 2507 N N . MET B 1 1 ? -33.938 8.75 8.953 1 36.84 1 MET B N 1
ATOM 2508 C CA . MET B 1 1 ? -32.469 8.789 9.031 1 36.84 1 MET B CA 1
ATOM 2509 C C . MET B 1 1 ? -31.875 7.395 8.898 1 36.84 1 MET B C 1
ATOM 2511 O O . MET B 1 1 ? -32.094 6.543 9.766 1 36.84 1 MET B O 1
ATOM 2515 N N . SER B 1 2 ? -31.75 6.898 7.688 1 46.56 2 SER B N 1
ATOM 2516 C CA . SER B 1 2 ? -31.734 5.52 7.211 1 46.56 2 SER B CA 1
ATOM 2517 C C . SER B 1 2 ? -30.641 4.707 7.898 1 46.56 2 SER B C 1
ATOM 2519 O O . SER B 1 2 ? -29.672 5.266 8.414 1 46.56 2 SER B O 1
ATOM 2521 N N . VAL B 1 3 ? -31.062 3.521 8.305 1 48.41 3 VAL B N 1
ATOM 2522 C CA . VAL B 1 3 ? -30.234 2.463 8.883 1 48.41 3 VAL B CA 1
ATOM 2523 C C . VAL B 1 3 ? -28.828 2.52 8.289 1 48.41 3 VAL B C 1
ATOM 2525 O O . VAL B 1 3 ? -27.844 2.273 8.992 1 48.41 3 VAL B O 1
ATOM 2528 N N . PHE B 1 4 ? -28.719 2.992 7.105 1 53.84 4 PHE B N 1
ATOM 2529 C CA . PHE B 1 4 ? -27.422 3.049 6.438 1 53.84 4 PHE B CA 1
ATOM 2530 C C . PHE B 1 4 ? -26.609 4.227 6.945 1 53.84 4 PHE B C 1
ATOM 2532 O O . PHE B 1 4 ? -25.375 4.164 6.984 1 53.84 4 PHE B O 1
ATOM 2539 N N . SER B 1 5 ? -27.297 5.266 7.312 1 57.12 5 SER B N 1
ATOM 2540 C CA . SER B 1 5 ? -26.594 6.434 7.824 1 57.12 5 SER B CA 1
ATOM 2541 C C . SER B 1 5 ? -25.906 6.125 9.148 1 57.12 5 SER B C 1
ATOM 2543 O O . SER B 1 5 ? -24.766 6.527 9.375 1 57.12 5 SER B O 1
ATOM 2545 N N . GLY B 1 6 ? -26.609 5.301 9.992 1 58.25 6 GLY B N 1
ATOM 2546 C CA . GLY B 1 6 ? -26.031 4.941 11.273 1 58.25 6 GLY B CA 1
ATOM 2547 C C . GLY B 1 6 ? -24.891 3.936 11.156 1 58.25 6 GLY B C 1
ATOM 2548 O O . GLY B 1 6 ? -23.922 3.992 11.922 1 58.25 6 GLY B O 1
ATOM 2549 N N . ALA B 1 7 ? -25.047 3.076 10.203 1 65.5 7 ALA B N 1
ATOM 2550 C CA . ALA B 1 7 ? -24.062 2.008 10.023 1 65.5 7 ALA B CA 1
ATOM 2551 C C . ALA B 1 7 ? -22.719 2.568 9.57 1 65.5 7 ALA B C 1
ATOM 2553 O O . ALA B 1 7 ? -21.672 1.952 9.789 1 65.5 7 ALA B O 1
ATOM 2554 N N . ARG B 1 8 ? -22.641 3.734 9.125 1 71.56 8 ARG B N 1
ATOM 2555 C CA . ARG B 1 8 ? -21.438 4.352 8.578 1 71.56 8 ARG B CA 1
ATOM 2556 C C . ARG B 1 8 ? -20.422 4.645 9.68 1 71.56 8 ARG B C 1
ATOM 2558 O O . ARG B 1 8 ? -19.219 4.75 9.414 1 71.56 8 ARG B O 1
ATOM 2565 N N . GLU B 1 9 ? -20.906 4.617 10.914 1 71.31 9 GLU B N 1
ATOM 2566 C CA . GLU B 1 9 ? -20.016 5.039 11.992 1 71.31 9 GLU B CA 1
ATOM 2567 C C . GLU B 1 9 ? -19.641 3.859 12.891 1 71.31 9 GLU B C 1
ATOM 2569 O O . GLU B 1 9 ? -18.906 4.023 13.859 1 71.31 9 GLU B O 1
ATOM 2574 N N . TRP B 1 10 ? -20.172 2.607 12.492 1 67.25 10 TRP B N 1
ATOM 2575 C CA . TRP B 1 10 ? -19.844 1.452 13.328 1 67.25 10 TRP B CA 1
ATOM 2576 C C . TRP B 1 10 ? -18.359 1.104 13.219 1 67.25 10 TRP B C 1
ATOM 2578 O O . TRP B 1 10 ? -17.844 0.898 12.117 1 67.25 10 TRP B O 1
ATOM 2588 N N . ASP B 1 11 ? -17.656 1.209 14.43 1 71.5 11 ASP B N 1
ATOM 2589 C CA . ASP B 1 11 ? -16.234 0.952 14.438 1 71.5 11 ASP B CA 1
ATOM 2590 C C . ASP B 1 11 ? -15.844 0.013 15.578 1 71.5 11 ASP B C 1
ATOM 2592 O O . ASP B 1 11 ? -16.406 0.091 16.672 1 71.5 11 ASP B O 1
ATOM 2596 N N . LEU B 1 12 ? -15.125 -1.05 15.297 1 65.94 12 LEU B N 1
ATOM 2597 C CA . LEU B 1 12 ? -14.484 -1.916 16.281 1 65.94 12 LEU B CA 1
ATOM 2598 C C . LEU B 1 12 ? -13.008 -1.564 16.453 1 65.94 12 LEU B C 1
ATOM 2600 O O . LEU B 1 12 ? -12.242 -1.634 15.484 1 65.94 12 LEU B O 1
ATOM 2604 N N . ASP B 1 13 ? -12.641 -0.99 17.562 1 61.34 13 ASP B N 1
ATOM 2605 C CA . ASP B 1 13 ? -11.25 -0.608 17.812 1 61.34 13 ASP B CA 1
ATOM 2606 C C . ASP B 1 13 ? -10.516 -1.689 18.594 1 61.34 13 ASP B C 1
ATOM 2608 O O . ASP B 1 13 ? -10.422 -1.615 19.828 1 61.34 13 ASP B O 1
ATOM 2612 N N . ILE B 1 14 ? -9.984 -2.652 17.938 1 64.06 14 ILE B N 1
ATOM 2613 C CA . ILE B 1 14 ? -9.312 -3.771 18.594 1 64.06 14 ILE B CA 1
ATOM 2614 C C . ILE B 1 14 ? -8.055 -3.275 19.297 1 64.06 14 ILE B C 1
ATOM 2616 O O . ILE B 1 14 ? -7.652 -3.83 20.328 1 64.06 14 ILE B O 1
ATOM 2620 N N . ASP B 1 15 ? -7.438 -2.297 18.75 1 65.75 15 ASP B N 1
ATOM 2621 C CA . ASP B 1 15 ? -6.172 -1.811 19.297 1 65.75 15 ASP B CA 1
ATOM 2622 C C . ASP B 1 15 ? -6.371 -1.178 20.672 1 65.75 15 ASP B C 1
ATOM 2624 O O . ASP B 1 15 ? -5.422 -1.057 21.453 1 65.75 15 ASP B O 1
ATOM 2628 N N . ARG B 1 16 ? -7.566 -0.631 20.828 1 62.09 16 ARG B N 1
ATOM 2629 C CA . ARG B 1 16 ? -7.863 -0.127 22.156 1 62.09 16 ARG B CA 1
ATOM 2630 C C . ARG B 1 16 ? -7.645 -1.208 23.219 1 62.09 16 ARG B C 1
ATOM 2632 O O . ARG B 1 16 ? -7.207 -0.916 24.328 1 62.09 16 ARG B O 1
ATOM 2639 N N . TYR B 1 17 ? -7.852 -2.467 22.797 1 59.94 17 TYR B N 1
ATOM 2640 C CA . TYR B 1 17 ? -7.668 -3.592 23.703 1 59.94 17 TYR B CA 1
ATOM 2641 C C . TYR B 1 17 ? -6.234 -4.105 23.656 1 59.94 17 TYR B C 1
ATOM 2643 O O . TYR B 1 17 ? -5.645 -4.414 24.703 1 59.94 17 TYR B O 1
ATOM 2651 N N . LEU B 1 18 ? -5.637 -4.066 22.547 1 58.31 18 LEU B N 1
ATOM 2652 C CA . LEU B 1 18 ? -4.309 -4.648 22.359 1 58.31 18 LEU B CA 1
ATOM 2653 C C . LEU B 1 18 ? -3.229 -3.719 22.906 1 58.31 18 LEU B C 1
ATOM 2655 O O . LEU B 1 18 ? -2.227 -4.184 23.453 1 58.31 18 LEU B O 1
ATOM 2659 N N . ASN B 1 19 ? -3.326 -2.461 22.688 1 57.22 19 ASN B N 1
ATOM 2660 C CA . ASN B 1 19 ? -2.303 -1.495 23.062 1 57.22 19 ASN B CA 1
ATOM 2661 C C . ASN B 1 19 ? -2.184 -1.378 24.578 1 57.22 19 ASN B C 1
ATOM 2663 O O . ASN B 1 19 ? -1.186 -0.87 25.094 1 57.22 19 ASN B O 1
ATOM 2667 N N . ARG B 1 20 ? -3.23 -1.757 25.172 1 51.44 20 ARG B N 1
ATOM 2668 C CA . ARG B 1 20 ? -3.152 -1.793 26.625 1 51.44 20 ARG B CA 1
ATOM 2669 C C . ARG B 1 20 ? -2.141 -2.834 27.094 1 51.44 20 ARG B C 1
ATOM 2671 O O . ARG B 1 20 ? -1.549 -2.693 28.156 1 51.44 20 ARG B O 1
ATOM 2678 N N . VAL B 1 21 ? -1.835 -3.756 26.203 1 52.31 21 VAL B N 1
ATOM 2679 C CA . VAL B 1 21 ? -0.983 -4.867 26.609 1 52.31 21 VAL B CA 1
ATOM 2680 C C . VAL B 1 21 ? 0.417 -4.688 26.031 1 52.31 21 VAL B C 1
ATOM 2682 O O . VAL B 1 21 ? 1.396 -5.195 26.594 1 52.31 21 VAL B O 1
ATOM 2685 N N . ILE B 1 22 ? 0.551 -3.904 25 1 52.19 22 ILE B N 1
ATOM 2686 C CA . ILE B 1 22 ? 1.853 -3.818 24.344 1 52.19 22 ILE B CA 1
ATOM 2687 C C . ILE B 1 22 ? 2.604 -2.588 24.844 1 52.19 22 ILE B C 1
ATOM 2689 O O . ILE B 1 22 ? 2.135 -1.458 24.688 1 52.19 22 ILE B O 1
ATOM 2693 N N . PRO B 1 23 ? 3.709 -2.725 25.516 1 51.88 23 PRO B N 1
ATOM 2694 C CA . PRO B 1 23 ? 4.484 -1.587 26.016 1 51.88 23 PRO B CA 1
ATOM 2695 C C . PRO B 1 23 ? 5.07 -0.733 24.906 1 51.88 23 PRO B C 1
ATOM 2697 O O . PRO B 1 23 ? 5.211 -1.205 23.766 1 51.88 23 PRO B O 1
ATOM 2700 N N . PRO B 1 24 ? 5.227 0.605 25.109 1 53.59 24 PRO B N 1
ATOM 2701 C CA . PRO B 1 24 ? 5.859 1.465 24.109 1 53.59 24 PRO B CA 1
ATOM 2702 C C . PRO B 1 24 ? 7.23 0.953 23.672 1 53.59 24 PRO B C 1
ATOM 2704 O O . PRO B 1 24 ? 7.883 0.217 24.422 1 53.59 24 PRO B O 1
ATOM 2707 N N . SER B 1 25 ? 7.605 1.117 22.422 1 57 25 SER B N 1
ATOM 2708 C CA . SER B 1 25 ? 8.828 0.58 21.828 1 57 25 SER B CA 1
ATOM 2709 C C . SER B 1 25 ? 10.062 1.048 22.594 1 57 25 SER B C 1
ATOM 2711 O O . SER B 1 25 ? 10.281 2.252 22.75 1 57 25 SER B O 1
ATOM 2713 N N . PRO B 1 26 ? 10.688 0.156 23.406 1 51.38 26 PRO B N 1
ATOM 2714 C CA . PRO B 1 26 ? 11.875 0.515 24.188 1 51.38 26 PRO B CA 1
ATOM 2715 C C . PRO B 1 26 ? 13.094 0.792 23.312 1 51.38 26 PRO B C 1
ATOM 2717 O O . PRO B 1 26 ? 14.234 0.665 23.766 1 51.38 26 PRO B O 1
ATOM 2720 N N . LEU B 1 27 ? 12.867 1.192 22.078 1 56.41 27 LEU B N 1
ATOM 2721 C CA . LEU B 1 27 ? 13.984 1.23 21.156 1 56.41 27 LEU B CA 1
ATOM 2722 C C . LEU B 1 27 ? 14.977 2.328 21.531 1 56.41 27 LEU B C 1
ATOM 2724 O O . LEU B 1 27 ? 16.172 2.223 21.25 1 56.41 27 LEU B O 1
ATOM 2728 N N . TYR B 1 28 ? 14.539 3.279 22.266 1 52.91 28 TYR B N 1
ATOM 2729 C CA . TYR B 1 28 ? 15.398 4.402 22.625 1 52.91 28 TYR B CA 1
ATOM 2730 C C . TYR B 1 28 ? 16.438 3.988 23.656 1 52.91 28 TYR B C 1
ATOM 2732 O O . TYR B 1 28 ? 17.453 4.656 23.828 1 52.91 28 TYR B O 1
ATOM 2740 N N . LYS B 1 29 ? 16.156 2.801 24.234 1 57.78 29 LYS B N 1
ATOM 2741 C CA . LYS B 1 29 ? 17.062 2.377 25.297 1 57.78 29 LYS B CA 1
ATOM 2742 C C . LYS B 1 29 ? 18.188 1.5 24.766 1 57.78 29 LYS B C 1
ATOM 2744 O O . LYS B 1 29 ? 19.141 1.189 25.484 1 57.78 29 LYS B O 1
ATOM 2749 N N . LEU B 1 30 ? 18.078 1.238 23.547 1 63.34 30 LEU B N 1
ATOM 2750 C CA . LEU B 1 30 ? 19.078 0.34 22.984 1 63.34 30 LEU B CA 1
ATOM 2751 C C . LEU B 1 30 ? 20.234 1.128 22.359 1 63.34 30 LEU B C 1
ATOM 2753 O O . LEU B 1 30 ? 20.062 2.301 22.016 1 63.34 30 LEU B O 1
ATOM 2757 N N . PRO B 1 31 ? 21.453 0.475 22.359 1 64.31 31 PRO B N 1
ATOM 2758 C CA . PRO B 1 31 ? 22.562 1.157 21.688 1 64.31 31 PRO B CA 1
ATOM 2759 C C . PRO B 1 31 ? 22.188 1.64 20.281 1 64.31 31 PRO B C 1
ATOM 2761 O O . PRO B 1 31 ? 21.375 1.005 19.609 1 64.31 31 PRO B O 1
ATOM 2764 N N . THR B 1 32 ? 22.703 2.719 19.984 1 66.62 32 THR B N 1
ATOM 2765 C CA . THR B 1 32 ? 22.312 3.461 18.781 1 66.62 32 THR B CA 1
ATOM 2766 C C . THR B 1 32 ? 22.453 2.592 17.531 1 66.62 32 THR B C 1
ATOM 2768 O O . THR B 1 32 ? 21.641 2.678 16.609 1 66.62 32 THR B O 1
ATOM 2771 N N . SER B 1 33 ? 23.516 1.707 17.594 1 70.88 33 SER B N 1
ATOM 2772 C CA . SER B 1 33 ? 23.734 0.88 16.406 1 70.88 33 SER B CA 1
ATOM 2773 C C . SER B 1 33 ? 22.609 -0.144 16.234 1 70.88 33 SER B C 1
ATOM 2775 O O . SER B 1 33 ? 22.188 -0.428 15.117 1 70.88 33 SER B O 1
ATOM 2777 N N . ILE B 1 34 ? 22.172 -0.603 17.297 1 71.81 34 ILE B N 1
ATOM 2778 C CA . ILE B 1 34 ? 21.125 -1.608 17.25 1 71.81 34 ILE B CA 1
ATOM 2779 C C . ILE B 1 34 ? 19.766 -0.928 17.047 1 71.81 34 ILE B C 1
ATOM 2781 O O . ILE B 1 34 ? 18.938 -1.415 16.281 1 71.81 34 ILE B O 1
ATOM 2785 N N . SER B 1 35 ? 19.641 0.192 17.578 1 74.69 35 SER B N 1
ATOM 2786 C CA . SER B 1 35 ? 18.375 0.9 17.516 1 74.69 35 SER B CA 1
ATOM 2787 C C . SER B 1 35 ? 18.109 1.436 16.109 1 74.69 35 SER B C 1
ATOM 2789 O O . SER B 1 35 ? 16.969 1.495 15.656 1 74.69 35 SER B O 1
ATOM 2791 N N . ARG B 1 36 ? 19.219 1.701 15.5 1 75.06 36 ARG B N 1
ATOM 2792 C CA . ARG B 1 36 ? 19.094 2.197 14.141 1 75.06 36 ARG B CA 1
ATOM 2793 C C . ARG B 1 36 ? 18.516 1.125 13.219 1 75.06 36 ARG B C 1
ATOM 2795 O O . ARG B 1 36 ? 17.656 1.416 12.375 1 75.06 36 ARG B O 1
ATOM 2802 N N . PHE B 1 37 ? 18.938 -0.038 13.461 1 80.69 37 PHE B N 1
ATOM 2803 C CA . PHE B 1 37 ? 18.5 -1.119 12.586 1 80.69 37 PHE B CA 1
ATOM 2804 C C . PHE B 1 37 ? 17.109 -1.608 12.969 1 80.69 37 PHE B C 1
ATOM 2806 O O . PHE B 1 37 ? 16.516 -2.414 12.25 1 80.69 37 PHE B O 1
ATOM 2813 N N . LEU B 1 38 ? 16.672 -1.077 13.969 1 79.12 38 LEU B N 1
ATOM 2814 C CA . LEU B 1 38 ? 15.297 -1.389 14.359 1 79.12 38 LEU B CA 1
ATOM 2815 C C . LEU B 1 38 ? 14.359 -0.242 14 1 79.12 38 LEU B C 1
ATOM 2817 O O . LEU B 1 38 ? 13.172 -0.285 14.328 1 79.12 38 LEU B O 1
ATOM 2821 N N . GLY B 1 39 ? 14.938 0.743 13.352 1 78.25 39 GLY B N 1
ATOM 2822 C CA . GLY B 1 39 ? 14.078 1.787 12.812 1 78.25 39 GLY B CA 1
ATOM 2823 C C . GLY B 1 39 ? 14.141 3.076 13.609 1 78.25 39 GLY B C 1
ATOM 2824 O O . GLY B 1 39 ? 13.516 4.074 13.234 1 78.25 39 GLY B O 1
ATOM 2825 N N . TYR B 1 40 ? 14.836 3.162 14.633 1 73.62 40 TYR B N 1
ATOM 2826 C CA . TYR B 1 40 ? 14.867 4.34 15.484 1 73.62 40 TYR B CA 1
ATOM 2827 C C . TYR B 1 40 ? 15.586 5.496 14.797 1 73.62 40 TYR B C 1
ATOM 2829 O O . TYR B 1 40 ? 16.625 5.297 14.164 1 73.62 40 TYR B O 1
ATOM 2837 N N . ARG B 1 41 ? 14.898 6.594 14.812 1 74.5 41 ARG B N 1
ATOM 2838 C CA . ARG B 1 41 ? 15.508 7.84 14.359 1 74.5 41 ARG B CA 1
ATOM 2839 C C . ARG B 1 41 ? 15.102 9 15.258 1 74.5 41 ARG B C 1
ATOM 2841 O O . ARG B 1 41 ? 13.961 9.078 15.719 1 74.5 41 ARG B O 1
ATOM 2848 N N . LYS B 1 42 ? 15.961 9.844 15.484 1 67.62 42 LYS B N 1
ATOM 2849 C CA . LYS B 1 42 ? 15.68 11.016 16.312 1 67.62 42 LYS B CA 1
ATOM 2850 C C . LYS B 1 42 ? 14.82 12.023 15.547 1 67.62 42 LYS B C 1
ATOM 2852 O O . LYS B 1 42 ? 13.953 12.68 16.141 1 67.62 42 LYS B O 1
ATOM 2857 N N . GLU B 1 43 ? 15.18 12.102 14.227 1 67.38 43 GLU B N 1
ATOM 2858 C CA . GLU B 1 43 ? 14.453 13.055 13.398 1 67.38 43 GLU B CA 1
ATOM 2859 C C . GLU B 1 43 ? 13.812 12.367 12.195 1 67.38 43 GLU B C 1
ATOM 2861 O O . GLU B 1 43 ? 14.383 11.43 11.633 1 67.38 43 GLU B O 1
ATOM 2866 N N . SER B 1 44 ? 12.57 12.844 12.07 1 70.62 44 SER B N 1
ATOM 2867 C CA . SER B 1 44 ? 11.906 12.344 10.867 1 70.62 44 SER B CA 1
ATOM 2868 C C . SER B 1 44 ? 12.383 13.086 9.625 1 70.62 44 SER B C 1
ATOM 2870 O O . SER B 1 44 ? 12.375 14.312 9.594 1 70.62 44 SER B O 1
ATOM 2872 N N . ARG B 1 45 ? 12.977 12.359 8.711 1 75.62 45 ARG B N 1
ATOM 2873 C CA . ARG B 1 45 ? 13.438 12.938 7.453 1 75.62 45 ARG B CA 1
ATOM 2874 C C . ARG B 1 45 ? 12.664 12.352 6.27 1 75.62 45 ARG B C 1
ATOM 2876 O O . ARG B 1 45 ? 12.18 11.227 6.34 1 75.62 45 ARG B O 1
ATOM 2883 N N . GLN B 1 46 ? 12.625 13.242 5.27 1 78.5 46 GLN B N 1
ATOM 2884 C CA . GLN B 1 46 ? 12.055 12.734 4.023 1 78.5 46 GLN B CA 1
ATOM 2885 C C . GLN B 1 46 ? 12.891 11.578 3.477 1 78.5 46 GLN B C 1
ATOM 2887 O O . GLN B 1 46 ? 14.07 11.453 3.791 1 78.5 46 GLN B O 1
ATOM 2892 N N . ASP B 1 47 ? 12.211 10.75 2.779 1 83.75 47 ASP B N 1
ATOM 2893 C CA . ASP B 1 47 ? 12.906 9.633 2.156 1 83.75 47 ASP B CA 1
ATOM 2894 C C . ASP B 1 47 ? 13.953 10.125 1.154 1 83.75 47 ASP B C 1
ATOM 2896 O O . ASP B 1 47 ? 14.023 11.312 0.857 1 83.75 47 ASP B O 1
ATOM 2900 N N . VAL B 1 48 ? 14.773 9.227 0.708 1 83.88 48 VAL B N 1
ATOM 2901 C CA . VAL B 1 48 ? 15.828 9.531 -0.248 1 83.88 48 VAL B CA 1
ATOM 2902 C C . VAL B 1 48 ? 15.219 9.875 -1.604 1 83.88 48 VAL B C 1
ATOM 2904 O O . VAL B 1 48 ? 14.039 9.617 -1.844 1 83.88 48 VAL B O 1
ATOM 2907 N N . GLY B 1 49 ? 16 10.5 -2.42 1 84.69 49 GLY B N 1
ATOM 2908 C CA . GLY B 1 49 ? 15.539 10.766 -3.773 1 84.69 49 GLY B CA 1
ATOM 2909 C C . GLY B 1 49 ? 15.156 9.516 -4.535 1 84.69 49 GLY B C 1
ATOM 2910 O O . GLY B 1 49 ? 15.484 8.398 -4.113 1 84.69 49 GLY B O 1
ATOM 2911 N N . ASN B 1 50 ? 14.516 9.656 -5.613 1 87.62 50 ASN B N 1
ATOM 2912 C CA . ASN B 1 50 ? 13.922 8.523 -6.309 1 87.62 50 ASN B CA 1
ATOM 2913 C C . ASN B 1 50 ? 14.984 7.633 -6.945 1 87.62 50 ASN B C 1
ATOM 2915 O O . ASN B 1 50 ? 14.789 6.422 -7.086 1 87.62 50 ASN B O 1
ATOM 2919 N N . ILE B 1 51 ? 16.109 8.141 -7.383 1 89.62 51 ILE B N 1
ATOM 2920 C CA . ILE B 1 51 ? 17.141 7.328 -8.016 1 89.62 51 ILE B CA 1
ATOM 2921 C C . ILE B 1 51 ? 17.781 6.402 -6.977 1 89.62 51 ILE B C 1
ATOM 2923 O O . ILE B 1 51 ? 17.875 5.191 -7.191 1 89.62 51 ILE B O 1
ATOM 2927 N N . LEU B 1 52 ? 18.172 6.988 -5.922 1 91.31 52 LEU B N 1
ATOM 2928 C CA . LEU B 1 52 ? 18.719 6.18 -4.84 1 91.31 52 LEU B CA 1
ATOM 2929 C C . LEU B 1 52 ? 17.672 5.234 -4.273 1 91.31 52 LEU B C 1
ATOM 2931 O O . LEU B 1 52 ? 17.969 4.094 -3.914 1 91.31 52 LEU B O 1
ATOM 2935 N N . GLY B 1 53 ? 16.484 5.777 -4.203 1 93.56 53 GLY B N 1
ATOM 2936 C CA . GLY B 1 53 ? 15.391 4.922 -3.797 1 93.56 53 GLY B CA 1
ATOM 2937 C C . GLY B 1 53 ? 15.195 3.725 -4.707 1 93.56 53 GLY B C 1
ATOM 2938 O O . GLY B 1 53 ? 14.938 2.615 -4.234 1 93.56 53 GLY B O 1
ATOM 2939 N N . ALA B 1 54 ? 15.352 4.008 -5.953 1 95.12 54 ALA B N 1
ATOM 2940 C CA . ALA B 1 54 ? 15.211 2.938 -6.938 1 95.12 54 ALA B CA 1
ATOM 2941 C C . ALA B 1 54 ? 16.312 1.894 -6.773 1 95.12 54 ALA B C 1
ATOM 2943 O O . ALA B 1 54 ? 16.047 0.691 -6.855 1 95.12 54 ALA B O 1
ATOM 2944 N N . PHE B 1 55 ? 17.484 2.291 -6.512 1 95.38 55 PHE B N 1
ATOM 2945 C CA . PHE B 1 55 ? 18.609 1.391 -6.316 1 95.38 55 PHE B CA 1
ATOM 2946 C C . PHE B 1 55 ? 18.391 0.505 -5.094 1 95.38 55 PHE B C 1
ATOM 2948 O O . PHE B 1 55 ? 18.531 -0.716 -5.172 1 95.38 55 PHE B O 1
ATOM 2955 N N . TRP B 1 56 ? 17.984 1.116 -3.977 1 95.62 56 TRP B N 1
ATOM 2956 C CA . TRP B 1 56 ? 17.797 0.355 -2.746 1 95.62 56 TRP B CA 1
ATOM 2957 C C . TRP B 1 56 ? 16.578 -0.552 -2.854 1 95.62 56 TRP B C 1
ATOM 2959 O O . TRP B 1 56 ? 16.562 -1.649 -2.291 1 95.62 56 TRP B O 1
ATOM 2969 N N . SER B 1 57 ? 15.547 -0.025 -3.555 1 97.81 57 SER B N 1
ATOM 2970 C CA . SER B 1 57 ? 14.367 -0.857 -3.752 1 97.81 57 SER B CA 1
ATOM 2971 C C . SER B 1 57 ? 14.695 -2.098 -4.578 1 97.81 57 SER B C 1
ATOM 2973 O O . SER B 1 57 ? 14.18 -3.184 -4.305 1 97.81 57 SER B O 1
ATOM 2975 N N . LEU B 1 58 ? 15.484 -1.937 -5.59 1 98.62 58 LEU B N 1
ATOM 2976 C CA . LEU B 1 58 ? 15.93 -3.055 -6.414 1 98.62 58 LEU B CA 1
ATOM 2977 C C . LEU B 1 58 ? 16.734 -4.051 -5.586 1 98.62 58 LEU B C 1
ATOM 2979 O O . LEU B 1 58 ? 16.438 -5.246 -5.578 1 98.62 58 LEU B O 1
ATOM 2983 N N . LEU B 1 59 ? 17.672 -3.553 -4.891 1 98.44 59 LEU B N 1
ATOM 2984 C CA . LEU B 1 59 ? 18.562 -4.395 -4.094 1 98.44 59 LEU B CA 1
ATOM 2985 C C . LEU B 1 59 ? 17.781 -5.102 -2.982 1 98.44 59 LEU B C 1
ATOM 2987 O O . LEU B 1 59 ? 18.016 -6.281 -2.719 1 98.44 59 LEU B O 1
ATOM 2991 N N . GLY B 1 60 ? 16.953 -4.344 -2.326 1 98.75 60 GLY B N 1
ATOM 2992 C CA . GLY B 1 60 ? 16.141 -4.938 -1.274 1 98.75 60 GLY B CA 1
ATOM 2993 C C . GLY B 1 60 ? 15.266 -6.066 -1.769 1 98.75 60 GLY B C 1
ATOM 2994 O O . GLY B 1 60 ? 15.219 -7.141 -1.164 1 98.75 60 GLY B O 1
ATOM 2995 N N . ALA B 1 61 ? 14.562 -5.785 -2.836 1 98.88 61 ALA B N 1
ATOM 2996 C CA . ALA B 1 61 ? 13.68 -6.805 -3.398 1 98.88 61 ALA B CA 1
ATOM 2997 C C . ALA B 1 61 ? 14.469 -8.047 -3.807 1 98.88 61 ALA B C 1
ATOM 2999 O O . ALA B 1 61 ? 14.062 -9.172 -3.516 1 98.88 61 ALA B O 1
ATOM 3000 N N . PHE B 1 62 ? 15.578 -7.875 -4.441 1 98.75 62 PHE B N 1
ATOM 3001 C CA . PHE B 1 62 ? 16.422 -8.992 -4.844 1 98.75 62 PHE B CA 1
ATOM 3002 C C . PHE B 1 62 ? 16.906 -9.773 -3.627 1 98.75 62 PHE B C 1
ATOM 3004 O O . PHE B 1 62 ? 16.766 -10.992 -3.566 1 98.75 62 PHE B O 1
ATOM 3011 N N . CYS B 1 63 ? 17.453 -9.078 -2.65 1 98.69 63 CYS B N 1
ATOM 3012 C CA . CYS B 1 63 ? 18 -9.734 -1.474 1 98.69 63 CYS B CA 1
ATOM 3013 C C . CYS B 1 63 ? 16.906 -10.438 -0.67 1 98.69 63 CYS B C 1
ATOM 3015 O O . CYS B 1 63 ? 17.094 -11.562 -0.211 1 98.69 63 CYS B O 1
ATOM 3017 N N . GLY B 1 64 ? 15.797 -9.703 -0.469 1 98.81 64 GLY B N 1
ATOM 3018 C CA . GLY B 1 64 ? 14.695 -10.312 0.264 1 98.81 64 GLY B CA 1
ATOM 3019 C C . GLY B 1 64 ? 14.219 -11.609 -0.349 1 98.81 64 GLY B C 1
ATOM 3020 O O . GLY B 1 64 ? 14.117 -12.633 0.339 1 98.81 64 GLY B O 1
ATOM 3021 N N . LEU B 1 65 ? 13.969 -11.609 -1.617 1 98.88 65 LEU B N 1
ATOM 3022 C CA . LEU B 1 65 ? 13.469 -12.797 -2.307 1 98.88 65 LEU B CA 1
ATOM 3023 C C . LEU B 1 65 ? 14.555 -13.859 -2.412 1 98.88 65 LEU B C 1
ATOM 3025 O O . LEU B 1 65 ? 14.273 -15.055 -2.328 1 98.88 65 LEU B O 1
ATOM 3029 N N . ALA B 1 66 ? 15.82 -13.453 -2.543 1 98.62 66 ALA B N 1
ATOM 3030 C CA . ALA B 1 66 ? 16.922 -14.398 -2.619 1 98.62 66 ALA B CA 1
ATOM 3031 C C . ALA B 1 66 ? 17.094 -15.156 -1.305 1 98.62 66 ALA B C 1
ATOM 3033 O O . ALA B 1 66 ? 17.344 -16.359 -1.304 1 98.62 66 ALA B O 1
ATOM 3034 N N . VAL B 1 67 ? 16.953 -14.453 -0.249 1 98.62 67 VAL B N 1
ATOM 3035 C CA . VAL B 1 67 ? 17.094 -15.094 1.058 1 98.62 67 VAL B CA 1
ATOM 3036 C C . VAL B 1 67 ? 15.969 -16.094 1.27 1 98.62 67 VAL B C 1
ATOM 3038 O O . VAL B 1 67 ? 16.203 -17.203 1.754 1 98.62 67 VAL B O 1
ATOM 3041 N N . VAL B 1 68 ? 14.797 -15.711 0.943 1 98.62 68 VAL B N 1
ATOM 3042 C CA . VAL B 1 68 ? 13.664 -16.625 1.069 1 98.62 68 VAL B CA 1
ATOM 3043 C C . VAL B 1 68 ? 13.906 -17.859 0.211 1 98.62 68 VAL B C 1
ATOM 3045 O O . VAL B 1 68 ? 13.75 -19 0.681 1 98.62 68 VAL B O 1
ATOM 3048 N N . ALA B 1 69 ? 14.32 -17.656 -1.021 1 98 69 ALA B N 1
ATOM 3049 C CA . ALA B 1 69 ? 14.586 -18.781 -1.923 1 98 69 ALA B CA 1
ATOM 3050 C C . ALA B 1 69 ? 15.695 -19.672 -1.381 1 98 69 ALA B C 1
ATOM 3052 O O . ALA B 1 69 ? 15.594 -20.891 -1.422 1 98 69 ALA B O 1
ATOM 3053 N N . ALA B 1 70 ? 16.766 -19.078 -0.901 1 97 70 ALA B N 1
ATOM 3054 C CA . ALA B 1 70 ? 17.891 -19.828 -0.373 1 97 70 ALA B CA 1
ATOM 3055 C C . ALA B 1 70 ? 17.484 -20.688 0.813 1 97 70 ALA B C 1
ATOM 3057 O O . ALA B 1 70 ? 17.844 -21.859 0.896 1 97 70 ALA B O 1
ATOM 3058 N N . VAL B 1 71 ? 16.703 -20.125 1.657 1 97.62 71 VAL B N 1
ATOM 3059 C CA . VAL B 1 71 ? 16.281 -20.859 2.85 1 97.62 71 VAL B CA 1
ATOM 3060 C C . VAL B 1 71 ? 15.281 -21.938 2.465 1 97.62 71 VAL B C 1
ATOM 3062 O O . VAL B 1 71 ? 15.398 -23.094 2.912 1 97.62 71 VAL B O 1
ATOM 3065 N N . PHE B 1 72 ? 14.289 -21.594 1.661 1 96.94 72 PHE B N 1
ATOM 3066 C CA . PHE B 1 72 ? 13.25 -22.547 1.279 1 96.94 72 PHE B CA 1
ATOM 3067 C C . PHE B 1 72 ? 13.836 -23.703 0.471 1 96.94 72 PHE B C 1
ATOM 3069 O O . PHE B 1 72 ? 13.438 -24.844 0.639 1 96.94 72 PHE B O 1
ATOM 3076 N N . ASN B 1 73 ? 14.844 -23.469 -0.367 1 93.94 73 ASN B N 1
ATOM 3077 C CA . ASN B 1 73 ? 15.43 -24.484 -1.245 1 93.94 73 ASN B CA 1
ATOM 3078 C C . ASN B 1 73 ? 16.422 -25.359 -0.501 1 93.94 73 ASN B C 1
ATOM 3080 O O . ASN B 1 73 ? 16.766 -26.453 -0.962 1 93.94 73 ASN B O 1
ATOM 3084 N N . ASN B 1 74 ? 16.891 -24.906 0.625 1 94.75 74 ASN B N 1
ATOM 3085 C CA . ASN B 1 74 ? 17.922 -25.656 1.346 1 94.75 74 ASN B CA 1
ATOM 3086 C C . ASN B 1 74 ? 17.391 -26.219 2.656 1 94.75 74 ASN B C 1
ATOM 3088 O O . ASN B 1 74 ? 18.156 -26.547 3.559 1 94.75 74 ASN B O 1
ATOM 3092 N N . THR B 1 75 ? 16.141 -26.234 2.773 1 95.69 75 THR B N 1
ATOM 3093 C CA . THR B 1 75 ? 15.492 -26.875 3.918 1 95.69 75 THR B CA 1
ATOM 3094 C C . THR B 1 75 ? 14.719 -28.109 3.48 1 95.69 75 THR B C 1
ATOM 3096 O O . THR B 1 75 ? 13.703 -28 2.789 1 95.69 75 THR B O 1
ATOM 3099 N N . ASP B 1 76 ? 15.102 -29.25 3.945 1 94.81 76 ASP B N 1
ATOM 3100 C CA . ASP B 1 76 ? 14.562 -30.531 3.502 1 94.81 76 ASP B CA 1
ATOM 3101 C C . ASP B 1 76 ? 13.07 -30.625 3.807 1 94.81 76 ASP B C 1
ATOM 3103 O O . ASP B 1 76 ? 12.289 -31.109 2.98 1 94.81 76 ASP B O 1
ATOM 3107 N N . SER B 1 77 ? 12.711 -30.203 4.965 1 93.81 77 SER B N 1
ATOM 3108 C CA . SER B 1 77 ? 11.312 -30.297 5.367 1 93.81 77 SER B CA 1
ATOM 3109 C C . SER B 1 77 ? 10.414 -29.484 4.441 1 93.81 77 SER B C 1
ATOM 3111 O O . SER B 1 77 ? 9.25 -29.844 4.234 1 93.81 77 SER B O 1
ATOM 3113 N N . ILE B 1 78 ? 10.906 -28.422 3.891 1 95 78 ILE B N 1
ATOM 3114 C CA . ILE B 1 78 ? 10.148 -27.578 2.969 1 95 78 ILE B CA 1
ATOM 3115 C C . ILE B 1 78 ? 10.172 -28.188 1.57 1 95 78 ILE B C 1
ATOM 3117 O O . ILE B 1 78 ? 9.141 -28.266 0.897 1 95 78 ILE B O 1
ATOM 3121 N N . GLN B 1 79 ? 11.32 -28.734 1.159 1 93 79 GLN B N 1
ATOM 3122 C CA . GLN B 1 79 ? 11.492 -29.281 -0.186 1 93 79 GLN B CA 1
ATOM 3123 C C . GLN B 1 79 ? 10.656 -30.531 -0.384 1 93 79 GLN B C 1
ATOM 3125 O O . GLN B 1 79 ? 10.297 -30.875 -1.513 1 93 79 GLN B O 1
ATOM 3130 N N . TRP B 1 80 ? 10.328 -31.141 0.727 1 93 80 TRP B N 1
ATOM 3131 C CA . TRP B 1 80 ? 9.453 -32.312 0.667 1 93 80 TRP B CA 1
ATOM 3132 C C . TRP B 1 80 ? 8.117 -31.969 0.02 1 93 80 TRP B C 1
ATOM 3134 O O . TRP B 1 80 ? 7.5 -32.812 -0.632 1 93 80 TRP B O 1
ATOM 3144 N N . HIS B 1 81 ? 7.68 -30.734 0.099 1 93.5 81 HIS B N 1
ATOM 3145 C CA . HIS B 1 81 ? 6.387 -30.297 -0.419 1 93.5 81 HIS B CA 1
ATOM 3146 C C . HIS B 1 81 ? 6.52 -29.75 -1.838 1 93.5 81 HIS B C 1
ATOM 3148 O O . HIS B 1 81 ? 5.523 -29.359 -2.451 1 93.5 81 HIS B O 1
ATOM 3154 N N . GLN B 1 82 ? 7.727 -29.641 -2.361 1 91.25 82 GLN B N 1
ATOM 3155 C CA . GLN B 1 82 ? 8 -29.156 -3.707 1 91.25 82 GLN B CA 1
ATOM 3156 C C . GLN B 1 82 ? 7.359 -27.781 -3.939 1 91.25 82 GLN B C 1
ATOM 3158 O O . GLN B 1 82 ? 6.598 -27.609 -4.891 1 91.25 82 GLN B O 1
ATOM 3163 N N . PRO B 1 83 ? 7.699 -26.859 -3.1 1 91.31 83 PRO B N 1
ATOM 3164 C CA . PRO B 1 83 ? 7.098 -25.531 -3.232 1 91.31 83 PRO B CA 1
ATOM 3165 C C . PRO B 1 83 ? 7.48 -24.844 -4.539 1 91.31 83 PRO B C 1
ATOM 3167 O O . PRO B 1 83 ? 8.43 -25.25 -5.207 1 91.31 83 PRO B O 1
ATOM 3170 N N . PRO B 1 84 ? 6.594 -23.859 -4.945 1 92.06 84 PRO B N 1
ATOM 3171 C CA . PRO B 1 84 ? 7.035 -23.047 -6.078 1 92.06 84 PRO B CA 1
ATOM 3172 C C . PRO B 1 84 ? 8.391 -22.375 -5.832 1 92.06 84 PRO B C 1
ATOM 3174 O O . PRO B 1 84 ? 8.797 -22.203 -4.68 1 92.06 84 PRO B O 1
ATOM 3177 N N . ALA B 1 85 ? 9.047 -22.031 -6.969 1 87.81 85 ALA B N 1
ATOM 3178 C CA . ALA B 1 85 ? 10.375 -21.422 -6.867 1 87.81 85 ALA B CA 1
ATOM 3179 C C . ALA B 1 85 ? 10.344 -20.172 -5.996 1 87.81 85 ALA B C 1
ATOM 3181 O O . ALA B 1 85 ? 11.258 -19.938 -5.207 1 87.81 85 ALA B O 1
ATOM 3182 N N . LEU B 1 86 ? 9.352 -19.406 -6.207 1 95.88 86 LEU B N 1
ATOM 3183 C CA . LEU B 1 86 ? 9.008 -18.266 -5.352 1 95.88 86 LEU B CA 1
ATOM 3184 C C . LEU B 1 86 ? 7.5 -18.156 -5.164 1 95.88 86 LEU B C 1
ATOM 3186 O O . LEU B 1 86 ? 6.738 -18.344 -6.117 1 95.88 86 LEU B O 1
ATOM 3190 N N . ILE B 1 87 ? 7.145 -17.922 -3.936 1 97.5 87 ILE B N 1
ATOM 3191 C CA . ILE B 1 87 ? 5.734 -17.656 -3.668 1 97.5 87 ILE B CA 1
ATOM 3192 C C . ILE B 1 87 ? 5.387 -16.234 -4.102 1 97.5 87 ILE B C 1
ATOM 3194 O O . ILE B 1 87 ? 5.996 -15.273 -3.631 1 97.5 87 ILE B O 1
ATOM 3198 N N . ALA B 1 88 ? 4.449 -16.109 -4.934 1 98.19 88 ALA B N 1
ATOM 3199 C CA . ALA B 1 88 ? 4.137 -14.859 -5.613 1 98.19 88 ALA B CA 1
ATOM 3200 C C . ALA B 1 88 ? 3.793 -13.766 -4.605 1 98.19 88 ALA B C 1
ATOM 3202 O O . ALA B 1 88 ? 4.086 -12.586 -4.832 1 98.19 88 ALA B O 1
ATOM 3203 N N . SER B 1 89 ? 3.145 -14.117 -3.486 1 98.81 89 SER B N 1
ATOM 3204 C CA . SER B 1 89 ? 2.76 -13.125 -2.486 1 98.81 89 SER B CA 1
ATOM 3205 C C . SER B 1 89 ? 3.98 -12.398 -1.931 1 98.81 89 SER B C 1
ATOM 3207 O O . SER B 1 89 ? 3.9 -11.219 -1.576 1 98.81 89 SER B O 1
ATOM 3209 N N . PHE B 1 90 ? 5.152 -13.07 -1.939 1 98.88 90 PHE B N 1
ATOM 3210 C CA . PHE B 1 90 ? 6.371 -12.445 -1.438 1 98.88 90 PHE B CA 1
ATOM 3211 C C . PHE B 1 90 ? 6.898 -11.414 -2.432 1 98.88 90 PHE B C 1
ATOM 3213 O O . PHE B 1 90 ? 7.598 -10.477 -2.047 1 98.88 90 PHE B O 1
ATOM 3220 N N . GLY B 1 91 ? 6.605 -11.602 -3.695 1 98.88 91 GLY B N 1
ATOM 3221 C CA . GLY B 1 91 ? 6.895 -10.547 -4.656 1 98.88 91 GLY B CA 1
ATOM 3222 C C . GLY B 1 91 ? 6.168 -9.25 -4.359 1 98.88 91 GLY B C 1
ATOM 3223 O O . GLY B 1 91 ? 6.75 -8.172 -4.453 1 98.88 91 GLY B O 1
ATOM 3224 N N . ALA B 1 92 ? 4.906 -9.398 -4.008 1 98.88 92 ALA B N 1
ATOM 3225 C CA . ALA B 1 92 ? 4.125 -8.227 -3.617 1 98.88 92 ALA B CA 1
ATOM 3226 C C . ALA B 1 92 ? 4.664 -7.617 -2.328 1 98.88 92 ALA B C 1
ATOM 3228 O O . ALA B 1 92 ? 4.77 -6.395 -2.209 1 98.88 92 ALA B O 1
ATOM 3229 N N . SER B 1 93 ? 5.035 -8.445 -1.389 1 98.88 93 SER B N 1
ATOM 3230 C CA . SER B 1 93 ? 5.598 -7.961 -0.131 1 98.88 93 SER B CA 1
ATOM 3231 C C . SER B 1 93 ? 6.898 -7.203 -0.363 1 98.88 93 SER B C 1
ATOM 3233 O O . SER B 1 93 ? 7.184 -6.223 0.328 1 98.88 93 SER B O 1
ATOM 3235 N N . ALA B 1 94 ? 7.68 -7.652 -1.303 1 98.94 94 ALA B N 1
ATOM 3236 C CA . ALA B 1 94 ? 8.969 -7.02 -1.58 1 98.94 94 ALA B CA 1
ATOM 3237 C C . ALA B 1 94 ? 8.781 -5.551 -1.955 1 98.94 94 ALA B C 1
ATOM 3239 O O . ALA B 1 94 ? 9.562 -4.695 -1.537 1 98.94 94 ALA B O 1
ATOM 3240 N N . ILE B 1 95 ? 7.754 -5.266 -2.705 1 98.94 95 ILE B N 1
ATOM 3241 C CA . ILE B 1 95 ? 7.512 -3.891 -3.125 1 98.94 95 ILE B CA 1
ATOM 3242 C C . ILE B 1 95 ? 7.148 -3.035 -1.912 1 98.94 95 ILE B C 1
ATOM 3244 O O . ILE B 1 95 ? 7.602 -1.896 -1.79 1 98.94 95 ILE B O 1
ATOM 3248 N N . LEU B 1 96 ? 6.367 -3.561 -1.009 1 98.75 96 LEU B N 1
ATOM 3249 C CA . LEU B 1 96 ? 5.953 -2.803 0.167 1 98.75 96 LEU B CA 1
ATOM 3250 C C . LEU B 1 96 ? 7.113 -2.641 1.146 1 98.75 96 LEU B C 1
ATOM 3252 O O . LEU B 1 96 ? 7.289 -1.571 1.732 1 98.75 96 LEU B O 1
ATOM 3256 N N . GLU B 1 97 ? 7.895 -3.648 1.293 1 98.5 97 GLU B N 1
ATOM 3257 C CA . GLU B 1 97 ? 8.875 -3.688 2.375 1 98.5 97 GLU B CA 1
ATOM 3258 C C . GLU B 1 97 ? 10.188 -3.021 1.958 1 98.5 97 GLU B C 1
ATOM 3260 O O . GLU B 1 97 ? 10.969 -2.59 2.809 1 98.5 97 GLU B O 1
ATOM 3265 N N . TYR B 1 98 ? 10.414 -2.871 0.636 1 98.56 98 TYR B N 1
ATOM 3266 C CA . TYR B 1 98 ? 11.727 -2.379 0.232 1 98.56 98 TYR B CA 1
ATOM 3267 C C . TYR B 1 98 ? 11.594 -1.152 -0.664 1 98.56 98 TYR B C 1
ATOM 3269 O O . TYR B 1 98 ? 12.586 -0.48 -0.955 1 98.56 98 TYR B O 1
ATOM 3277 N N . ASN B 1 99 ? 10.438 -0.908 -1.158 1 98.44 99 ASN B N 1
ATOM 3278 C CA . ASN B 1 99 ? 10.172 0.263 -1.985 1 98.44 99 ASN B CA 1
ATOM 3279 C C . ASN B 1 99 ? 9.32 1.291 -1.245 1 98.44 99 ASN B C 1
ATOM 3281 O O . ASN B 1 99 ? 9.805 2.363 -0.884 1 98.44 99 ASN B O 1
ATOM 3285 N N . SER B 1 100 ? 8.117 0.908 -0.893 1 97.75 100 SER B N 1
ATOM 3286 C CA . SER B 1 100 ? 7.23 1.773 -0.123 1 97.75 100 SER B CA 1
ATOM 3287 C C . SER B 1 100 ? 7.398 1.544 1.375 1 97.75 100 SER B C 1
ATOM 3289 O O . SER B 1 100 ? 6.43 1.227 2.07 1 97.75 100 SER B O 1
ATOM 3291 N N . ILE B 1 101 ? 8.555 1.873 1.879 1 96 101 ILE B N 1
ATOM 3292 C CA . ILE B 1 101 ? 8.992 1.378 3.178 1 96 101 ILE B CA 1
ATOM 3293 C C . ILE B 1 101 ? 8.273 2.133 4.293 1 96 101 ILE B C 1
ATOM 3295 O O . ILE B 1 101 ? 8.273 1.698 5.445 1 96 101 ILE B O 1
ATOM 3299 N N . ARG B 1 102 ? 7.609 3.26 3.965 1 94.56 102 ARG B N 1
ATOM 3300 C CA . ARG B 1 102 ? 6.941 4.062 4.984 1 94.56 102 ARG B CA 1
ATOM 3301 C C . ARG B 1 102 ? 5.449 3.75 5.039 1 94.56 102 ARG B C 1
ATOM 3303 O O . ARG B 1 102 ? 4.73 4.277 5.887 1 94.56 102 ARG B O 1
ATOM 3310 N N . SER B 1 103 ? 5 2.908 4.137 1 96.5 103 SER B N 1
ATOM 3311 C CA . SER B 1 103 ? 3.586 2.551 4.098 1 96.5 103 SER B CA 1
ATOM 3312 C C . SER B 1 103 ? 3.197 1.703 5.305 1 96.5 103 SER B C 1
ATOM 3314 O O . SER B 1 103 ? 3.898 0.75 5.652 1 96.5 103 SER B O 1
ATOM 3316 N N . PRO B 1 104 ? 2.066 2.037 5.906 1 95.31 104 PRO B N 1
ATOM 3317 C CA . PRO B 1 104 ? 1.595 1.185 7 1 95.31 104 PRO B CA 1
ATOM 3318 C C . PRO B 1 104 ? 1.344 -0.256 6.559 1 95.31 104 PRO B C 1
ATOM 3320 O O . PRO B 1 104 ? 1.476 -1.183 7.363 1 95.31 104 PRO B O 1
ATOM 3323 N N . LEU B 1 105 ? 1.076 -0.412 5.324 1 98.06 105 LEU B N 1
ATOM 3324 C CA . LEU B 1 105 ? 0.741 -1.715 4.762 1 98.06 105 LEU B CA 1
ATOM 3325 C C . LEU B 1 105 ? 1.939 -2.656 4.816 1 98.06 105 LEU B C 1
ATOM 3327 O O . LEU B 1 105 ? 1.781 -3.875 4.723 1 98.06 105 LEU B O 1
ATOM 3331 N N . GLY B 1 106 ? 3.168 -2.072 4.895 1 97.94 106 GLY B N 1
ATOM 3332 C CA . GLY B 1 106 ? 4.379 -2.871 4.812 1 97.94 106 GLY B CA 1
ATOM 3333 C C . GLY B 1 106 ? 5.117 -2.977 6.137 1 97.94 106 GLY B C 1
ATOM 3334 O O . GLY B 1 106 ? 6.195 -3.568 6.207 1 97.94 106 GLY B O 1
ATOM 3335 N N . GLN B 1 107 ? 4.527 -2.432 7.219 1 96.25 107 GLN B N 1
ATOM 3336 C CA . GLN B 1 107 ? 5.152 -2.488 8.539 1 96.25 107 GLN B CA 1
ATOM 3337 C C . GLN B 1 107 ? 5.074 -3.895 9.125 1 96.25 107 GLN B C 1
ATOM 3339 O O . GLN B 1 107 ? 4.238 -4.699 8.711 1 96.25 107 GLN B O 1
ATOM 3344 N N . PRO B 1 108 ? 5.93 -4.227 10.102 1 96.12 108 PRO B N 1
ATOM 3345 C CA . PRO B 1 108 ? 6.086 -5.605 10.578 1 96.12 108 PRO B CA 1
ATOM 3346 C C . PRO B 1 108 ? 4.773 -6.211 11.07 1 96.12 108 PRO B C 1
ATOM 3348 O O . PRO B 1 108 ? 4.465 -7.363 10.758 1 96.12 108 PRO B O 1
ATOM 3351 N N . ARG B 1 109 ? 3.994 -5.496 11.797 1 94.38 109 ARG B N 1
ATOM 3352 C CA . ARG B 1 109 ? 2.715 -6.004 12.289 1 94.38 109 ARG B CA 1
ATOM 3353 C C . ARG B 1 109 ? 1.811 -6.406 11.125 1 94.38 109 ARG B C 1
ATOM 3355 O O . ARG B 1 109 ? 1.241 -7.5 11.125 1 94.38 109 ARG B O 1
ATOM 3362 N N . ASN B 1 110 ? 1.691 -5.57 10.164 1 97.62 110 ASN B N 1
ATOM 3363 C CA . ASN B 1 110 ? 0.841 -5.828 9.008 1 97.62 110 ASN B CA 1
ATOM 3364 C C . ASN B 1 110 ? 1.386 -6.973 8.156 1 97.62 110 ASN B C 1
ATOM 3366 O O . ASN B 1 110 ? 0.623 -7.816 7.684 1 97.62 110 ASN B O 1
ATOM 3370 N N . ALA B 1 111 ? 2.689 -7 8.008 1 98.44 111 ALA B N 1
ATOM 3371 C CA . ALA B 1 111 ? 3.309 -8.031 7.18 1 98.44 111 ALA B CA 1
ATOM 3372 C C . ALA B 1 111 ? 3.102 -9.414 7.789 1 98.44 111 ALA B C 1
ATOM 3374 O O . ALA B 1 111 ? 2.656 -10.344 7.105 1 98.44 111 ALA B O 1
ATOM 3375 N N . LEU B 1 112 ? 3.369 -9.547 9.031 1 98.31 112 LEU B N 1
ATOM 3376 C CA . LEU B 1 112 ? 3.322 -10.844 9.688 1 98.31 112 LEU B CA 1
ATOM 3377 C C . LEU B 1 112 ? 1.881 -11.289 9.914 1 98.31 112 LEU B C 1
ATOM 3379 O O . LEU B 1 112 ? 1.499 -12.398 9.523 1 98.31 112 LEU B O 1
ATOM 3383 N N . LEU B 1 113 ? 1.071 -10.445 10.453 1 98 113 LEU B N 1
ATOM 3384 C CA . LEU B 1 113 ? -0.298 -10.828 10.781 1 98 113 LEU B CA 1
ATOM 3385 C C . LEU B 1 113 ? -1.164 -10.867 9.523 1 98 113 LEU B C 1
ATOM 3387 O O . LEU B 1 113 ? -2.084 -11.68 9.422 1 98 113 LEU B O 1
ATOM 3391 N N . GLY B 1 114 ? -0.887 -9.977 8.625 1 98.62 114 GLY B N 1
ATOM 3392 C CA . GLY B 1 114 ? -1.619 -10.016 7.367 1 98.62 114 GLY B CA 1
ATOM 3393 C C . GLY B 1 114 ? -1.431 -11.32 6.609 1 98.62 114 GLY B C 1
ATOM 3394 O O . GLY B 1 114 ? -2.404 -11.93 6.168 1 98.62 114 GLY B O 1
ATOM 3395 N N . HIS B 1 115 ? -0.188 -11.719 6.461 1 98.81 115 HIS B N 1
ATOM 3396 C CA . HIS B 1 115 ? 0.09 -13.016 5.859 1 98.81 115 HIS B CA 1
ATOM 3397 C C . HIS B 1 115 ? -0.535 -14.148 6.668 1 98.81 115 HIS B C 1
ATOM 3399 O O . HIS B 1 115 ? -1.178 -15.039 6.105 1 98.81 115 HIS B O 1
ATOM 3405 N N . GLY B 1 116 ? -0.322 -14.117 7.969 1 98.75 116 GLY B N 1
ATOM 3406 C CA . GLY B 1 116 ? -0.813 -15.188 8.828 1 98.75 116 GLY B CA 1
ATOM 3407 C C . GLY B 1 116 ? -2.318 -15.359 8.766 1 98.75 116 GLY B C 1
ATOM 3408 O O . GLY B 1 116 ? -2.816 -16.469 8.547 1 98.75 116 GLY B O 1
ATOM 3409 N N . ILE B 1 117 ? -3.037 -14.305 8.906 1 98.69 117 ILE B N 1
ATOM 3410 C CA . ILE B 1 117 ? -4.496 -14.297 8.867 1 98.69 117 ILE B CA 1
ATOM 3411 C C . ILE B 1 117 ? -4.977 -14.789 7.5 1 98.69 117 ILE B C 1
ATOM 3413 O O . ILE B 1 117 ? -5.863 -15.641 7.418 1 98.69 117 ILE B O 1
ATOM 3417 N N . SER B 1 118 ? -4.371 -14.305 6.492 1 98.94 118 SER B N 1
ATOM 3418 C CA . SER B 1 118 ? -4.805 -14.633 5.137 1 98.94 118 SER B CA 1
ATOM 3419 C C . SER B 1 118 ? -4.531 -16.094 4.809 1 98.94 118 SER B C 1
ATOM 3421 O O . SER B 1 118 ? -5.359 -16.766 4.188 1 98.94 118 SER B O 1
ATOM 3423 N N . ALA B 1 119 ? -3.34 -16.562 5.223 1 98.88 119 ALA B N 1
ATOM 3424 C CA . ALA B 1 119 ? -3.018 -17.969 4.992 1 98.88 119 ALA B CA 1
ATOM 3425 C C . ALA B 1 119 ? -3.969 -18.875 5.762 1 98.88 119 ALA B C 1
ATOM 3427 O O . ALA B 1 119 ? -4.43 -19.891 5.234 1 98.88 119 ALA B O 1
ATOM 3428 N N . LEU B 1 120 ? -4.266 -18.531 6.992 1 98.88 120 LEU B N 1
ATOM 3429 C CA . LEU B 1 120 ? -5.184 -19.312 7.809 1 98.88 120 LEU B CA 1
ATOM 3430 C C . LEU B 1 120 ? -6.562 -19.391 7.16 1 98.88 120 LEU B C 1
ATOM 3432 O O . LEU B 1 120 ? -7.129 -20.469 7.031 1 98.88 120 LEU B O 1
ATOM 3436 N N . ILE B 1 121 ? -7.055 -18.312 6.723 1 98.94 121 ILE B N 1
ATOM 3437 C CA . ILE B 1 121 ? -8.375 -18.25 6.102 1 98.94 121 ILE B CA 1
ATOM 3438 C C . ILE B 1 121 ? -8.344 -18.969 4.754 1 98.94 121 ILE B C 1
ATOM 3440 O O . ILE B 1 121 ? -9.25 -19.75 4.438 1 98.94 121 ILE B O 1
ATOM 3444 N N . GLY B 1 122 ? -7.324 -18.672 3.967 1 98.94 122 GLY B N 1
ATOM 3445 C CA . GLY B 1 122 ? -7.195 -19.328 2.676 1 98.94 122 GLY B CA 1
ATOM 3446 C C . GLY B 1 122 ? -7.195 -20.844 2.771 1 98.94 122 GLY B C 1
ATOM 3447 O O . GLY B 1 122 ? -7.926 -21.516 2.041 1 98.94 122 GLY B O 1
ATOM 3448 N N . VAL B 1 123 ? -6.367 -21.406 3.676 1 98.88 123 VAL B N 1
ATOM 3449 C CA . VAL B 1 123 ? -6.281 -22.844 3.861 1 98.88 123 VAL B CA 1
ATOM 3450 C C . VAL B 1 123 ? -7.617 -23.375 4.375 1 98.88 123 VAL B C 1
ATOM 3452 O O . VAL B 1 123 ? -8.094 -24.422 3.914 1 98.88 123 VAL B O 1
ATOM 3455 N N . GLY B 1 124 ? -8.195 -22.688 5.32 1 98.88 124 GLY B N 1
ATOM 3456 C CA . GLY B 1 124 ? -9.492 -23.094 5.836 1 98.88 124 GLY B CA 1
ATOM 3457 C C . GLY B 1 124 ? -10.57 -23.172 4.77 1 98.88 124 GLY B C 1
ATOM 3458 O O . GLY B 1 124 ? -11.273 -24.172 4.664 1 98.88 124 GLY B O 1
ATOM 3459 N N . VAL B 1 125 ? -10.703 -22.172 3.988 1 98.75 125 VAL B N 1
ATOM 3460 C CA . VAL B 1 125 ? -11.695 -22.125 2.92 1 98.75 125 VAL B CA 1
ATOM 3461 C C . VAL B 1 125 ? -11.398 -23.203 1.887 1 98.75 125 VAL B C 1
ATOM 3463 O O . VAL B 1 125 ? -12.312 -23.859 1.389 1 98.75 125 VAL B O 1
ATOM 3466 N N . SER B 1 126 ? -10.148 -23.312 1.546 1 98.31 126 SER B N 1
ATOM 3467 C CA . SER B 1 126 ? -9.734 -24.344 0.602 1 98.31 126 SER B CA 1
ATOM 3468 C C . SER B 1 126 ? -10.164 -25.734 1.068 1 98.31 126 SER B C 1
ATOM 3470 O O . SER B 1 126 ? -10.734 -26.5 0.294 1 98.31 126 SER B O 1
ATOM 3472 N N . LYS B 1 127 ? -9.898 -26.109 2.289 1 98.25 127 LYS B N 1
ATOM 3473 C CA . LYS B 1 127 ? -10.227 -27.422 2.826 1 98.25 127 LYS B CA 1
ATOM 3474 C C . LYS B 1 127 ? -11.734 -27.656 2.844 1 98.25 127 LYS B C 1
ATOM 3476 O O . LYS B 1 127 ? -12.195 -28.766 2.611 1 98.25 127 LYS B O 1
ATOM 3481 N N . LEU B 1 128 ? -12.484 -26.609 3.129 1 98.12 128 LEU B N 1
ATOM 3482 C CA . LEU B 1 128 ? -13.938 -26.719 3.109 1 98.12 128 LEU B CA 1
ATOM 3483 C C . LEU B 1 128 ? -14.445 -27 1.698 1 98.12 128 LEU B C 1
ATOM 3485 O O . LEU B 1 128 ? -15.32 -27.844 1.507 1 98.12 128 LEU B O 1
ATOM 3489 N N . PHE B 1 129 ? -13.93 -26.344 0.719 1 97.88 129 PHE B N 1
ATOM 3490 C CA . PHE B 1 129 ? -14.383 -26.484 -0.66 1 97.88 129 PHE B CA 1
ATOM 3491 C C . PHE B 1 129 ? -13.922 -27.812 -1.249 1 97.88 129 PHE B C 1
ATOM 3493 O O . PHE B 1 129 ? -14.539 -28.328 -2.184 1 97.88 129 PHE B O 1
ATOM 3500 N N . GLN B 1 130 ? -12.867 -28.375 -0.768 1 96.56 130 GLN B N 1
ATOM 3501 C CA . GLN B 1 130 ? -12.32 -29.625 -1.277 1 96.56 130 GLN B CA 1
ATOM 3502 C C . GLN B 1 130 ? -13.273 -30.797 -1.003 1 96.56 130 GLN B C 1
ATOM 3504 O O . GLN B 1 130 ? -13.156 -31.859 -1.617 1 96.56 130 GLN B O 1
ATOM 3509 N N . TYR B 1 131 ? -14.219 -30.562 -0.099 1 96 131 TYR B N 1
ATOM 3510 C CA . TYR B 1 131 ? -15.227 -31.594 0.163 1 96 131 TYR B CA 1
ATOM 3511 C C . TYR B 1 131 ? -16.203 -31.703 -1 1 96 131 TYR B C 1
ATOM 3513 O O . TYR B 1 131 ? -16.938 -32.688 -1.107 1 96 131 TYR B O 1
ATOM 3521 N N . HIS B 1 132 ? -16.188 -30.672 -1.819 1 94.44 132 HIS B N 1
ATOM 3522 C CA . HIS B 1 132 ? -17.062 -30.719 -2.994 1 94.44 132 HIS B CA 1
ATOM 3523 C C . HIS B 1 132 ? -16.453 -31.578 -4.094 1 94.44 132 HIS B C 1
ATOM 3525 O O . HIS B 1 132 ? -15.266 -31.453 -4.41 1 94.44 132 HIS B O 1
ATOM 3531 N N . PRO B 1 133 ? -17.188 -32.438 -4.734 1 93.62 133 PRO B N 1
ATOM 3532 C CA . PRO B 1 133 ? -16.672 -33.344 -5.746 1 93.62 133 PRO B CA 1
ATOM 3533 C C . PRO B 1 133 ? -16.125 -32.625 -6.977 1 93.62 133 PRO B C 1
ATOM 3535 O O . PRO B 1 133 ? -15.203 -33.156 -7.629 1 93.62 133 PRO B O 1
ATOM 3538 N N . GLU B 1 134 ? -16.656 -31.484 -7.305 1 94.62 134 GLU B N 1
ATOM 3539 C CA . GLU B 1 134 ? -16.188 -30.703 -8.453 1 94.62 134 GLU B CA 1
ATOM 3540 C C . GLU B 1 134 ? -15.336 -29.516 -8.008 1 94.62 134 GLU B C 1
ATOM 3542 O O . GLU B 1 134 ? -15.484 -28.406 -8.539 1 94.62 134 GLU B O 1
ATOM 3547 N N . TYR B 1 135 ? -14.516 -29.703 -7.09 1 92.94 135 TYR B N 1
ATOM 3548 C CA . TYR B 1 135 ? -13.695 -28.641 -6.504 1 92.94 135 TYR B CA 1
ATOM 3549 C C . TYR B 1 135 ? -12.883 -27.922 -7.574 1 92.94 135 TYR B C 1
ATOM 3551 O O . TYR B 1 135 ? -12.789 -26.703 -7.582 1 92.94 135 TYR B O 1
ATOM 3559 N N . GLU B 1 136 ? -12.32 -28.688 -8.469 1 93.06 136 GLU B N 1
ATOM 3560 C CA . GLU B 1 136 ? -11.422 -28.125 -9.484 1 93.06 136 GLU B CA 1
ATOM 3561 C C . GLU B 1 136 ? -12.148 -27.094 -10.344 1 93.06 136 GLU B C 1
ATOM 3563 O O . GLU B 1 136 ? -11.555 -26.078 -10.734 1 93.06 136 GLU B O 1
ATOM 3568 N N . SER B 1 137 ? -13.406 -27.312 -10.516 1 93.38 137 SER B N 1
ATOM 3569 C CA . SER B 1 137 ? -14.172 -26.422 -11.383 1 93.38 137 SER B CA 1
ATOM 3570 C C . SER B 1 137 ? -14.617 -25.156 -10.633 1 93.38 137 SER B C 1
ATOM 3572 O O . SER B 1 137 ? -14.875 -24.125 -11.242 1 93.38 137 SER B O 1
ATOM 3574 N N . ILE B 1 138 ? -14.617 -25.219 -9.273 1 95.31 138 ILE B N 1
ATOM 3575 C CA . ILE B 1 138 ? -15.188 -24.094 -8.539 1 95.31 138 ILE B CA 1
ATOM 3576 C C . ILE B 1 138 ? -14.117 -23.469 -7.641 1 95.31 138 ILE B C 1
ATOM 3578 O O . ILE B 1 138 ? -14.422 -22.609 -6.812 1 95.31 138 ILE B O 1
ATOM 3582 N N . LYS B 1 139 ? -12.914 -23.828 -7.793 1 96.56 139 LYS B N 1
ATOM 3583 C CA . LYS B 1 139 ? -11.867 -23.344 -6.887 1 96.56 139 LYS B CA 1
ATOM 3584 C C . LYS B 1 139 ? -11.672 -21.844 -7.023 1 96.56 139 LYS B C 1
ATOM 3586 O O . LYS B 1 139 ? -11.203 -21.188 -6.094 1 96.56 139 LYS B O 1
ATOM 3591 N N . TRP B 1 140 ? -12.016 -21.297 -8.148 1 96.94 140 TRP B N 1
ATOM 3592 C CA . TRP B 1 140 ? -11.953 -19.859 -8.281 1 96.94 140 TRP B CA 1
ATOM 3593 C C . TRP B 1 140 ? -12.875 -19.172 -7.27 1 96.94 140 TRP B C 1
ATOM 3595 O O . TRP B 1 140 ? -12.562 -18.094 -6.766 1 96.94 140 TRP B O 1
ATOM 3605 N N . ILE B 1 141 ? -13.977 -19.812 -6.922 1 98.25 141 ILE B N 1
ATOM 3606 C CA . ILE B 1 141 ? -14.898 -19.281 -5.918 1 98.25 141 ILE B CA 1
ATOM 3607 C C . ILE B 1 141 ? -14.242 -19.328 -4.543 1 98.25 141 ILE B C 1
ATOM 3609 O O . ILE B 1 141 ? -14.359 -18.375 -3.76 1 98.25 141 ILE B O 1
ATOM 3613 N N . ALA B 1 142 ? -13.57 -20.453 -4.289 1 98.62 142 ALA B N 1
ATOM 3614 C CA . ALA B 1 142 ? -12.844 -20.578 -3.027 1 98.62 142 ALA B CA 1
ATOM 3615 C C . ALA B 1 142 ? -11.805 -19.469 -2.879 1 98.62 142 ALA B C 1
ATOM 3617 O O . ALA B 1 142 ? -11.68 -18.859 -1.81 1 98.62 142 ALA B O 1
ATOM 3618 N N . GLY B 1 143 ? -11.07 -19.219 -3.932 1 98.75 143 GLY B N 1
ATOM 3619 C CA . GLY B 1 143 ? -10.078 -18.156 -3.91 1 98.75 143 GLY B CA 1
ATOM 3620 C C . GLY B 1 143 ? -10.68 -16.781 -3.664 1 98.75 143 GLY B C 1
ATOM 3621 O O . GLY B 1 143 ? -10.156 -16.016 -2.861 1 98.75 143 GLY B O 1
ATOM 3622 N N . ALA B 1 144 ? -11.789 -16.5 -4.312 1 98.88 144 ALA B N 1
ATOM 3623 C CA . ALA B 1 144 ? -12.445 -15.195 -4.176 1 98.88 144 ALA B CA 1
ATOM 3624 C C . ALA B 1 144 ? -13.008 -15.016 -2.768 1 98.88 144 ALA B C 1
ATOM 3626 O O . ALA B 1 144 ? -12.859 -13.945 -2.17 1 98.88 144 ALA B O 1
ATOM 3627 N N . ILE B 1 145 ? -13.586 -16.047 -2.223 1 98.88 145 ILE B N 1
ATOM 3628 C CA . ILE B 1 145 ? -14.148 -16.016 -0.879 1 98.88 145 ILE B CA 1
ATOM 3629 C C . ILE B 1 145 ? -13.023 -15.867 0.147 1 98.88 145 ILE B C 1
ATOM 3631 O O . ILE B 1 145 ? -13.133 -15.07 1.085 1 98.88 145 ILE B O 1
ATOM 3635 N N . ALA B 1 146 ? -12 -16.656 -0.059 1 98.94 146 ALA B N 1
ATOM 3636 C CA . ALA B 1 146 ? -10.859 -16.594 0.85 1 98.94 146 ALA B CA 1
ATOM 3637 C C . ALA B 1 146 ? -10.266 -15.188 0.885 1 98.94 146 ALA B C 1
ATOM 3639 O O . ALA B 1 146 ? -10.008 -14.641 1.961 1 98.94 146 ALA B O 1
ATOM 3640 N N . CYS B 1 147 ? -10.086 -14.602 -0.242 1 98.94 147 CYS B N 1
ATOM 3641 C CA . CYS B 1 147 ? -9.516 -13.258 -0.333 1 98.94 147 CYS B CA 1
ATOM 3642 C C . CYS B 1 147 ? -10.445 -12.234 0.31 1 98.94 147 CYS B C 1
ATOM 3644 O O . CYS B 1 147 ? -9.984 -11.359 1.052 1 98.94 147 CYS B O 1
ATOM 3646 N N . GLY B 1 148 ? -11.719 -12.344 -0.002 1 98.94 148 GLY B N 1
ATOM 3647 C CA . GLY B 1 148 ? -12.688 -11.438 0.596 1 98.94 148 GLY B CA 1
ATOM 3648 C C . GLY B 1 148 ? -12.734 -11.531 2.109 1 98.94 148 GLY B C 1
ATOM 3649 O O . GLY B 1 148 ? -12.711 -10.508 2.801 1 98.94 148 GLY B O 1
ATOM 3650 N N . CYS B 1 149 ? -12.797 -12.703 2.652 1 98.88 149 CYS B N 1
ATOM 3651 C CA . CYS B 1 149 ? -12.812 -12.906 4.098 1 98.88 149 CYS B CA 1
ATOM 3652 C C . CYS B 1 149 ? -11.523 -12.406 4.734 1 98.88 149 CYS B C 1
ATOM 3654 O O . CYS B 1 149 ? -11.555 -11.758 5.781 1 98.88 149 CYS B O 1
ATOM 3656 N N . ALA B 1 150 ? -10.43 -12.766 4.109 1 98.94 150 ALA B N 1
ATOM 3657 C CA . ALA B 1 150 ? -9.148 -12.281 4.605 1 98.94 150 ALA B CA 1
ATOM 3658 C C . ALA B 1 150 ? -9.102 -10.758 4.641 1 98.94 150 ALA B C 1
ATOM 3660 O O . ALA B 1 150 ? -8.617 -10.164 5.605 1 98.94 150 ALA B O 1
ATOM 3661 N N . SER B 1 151 ? -9.586 -10.148 3.613 1 98.81 151 SER B N 1
ATOM 3662 C CA . SER B 1 151 ? -9.633 -8.695 3.525 1 98.81 151 SER B CA 1
ATOM 3663 C C . SER B 1 151 ? -10.391 -8.094 4.707 1 98.81 151 SER B C 1
ATOM 3665 O O . SER B 1 151 ? -9.906 -7.16 5.352 1 98.81 151 SER B O 1
ATOM 3667 N N . ALA B 1 152 ? -11.555 -8.625 4.992 1 98.31 152 ALA B N 1
ATOM 3668 C CA . ALA B 1 152 ? -12.391 -8.125 6.082 1 98.31 152 ALA B CA 1
ATOM 3669 C C . ALA B 1 152 ? -11.695 -8.297 7.43 1 98.31 152 ALA B C 1
ATOM 3671 O O . ALA B 1 152 ? -11.664 -7.363 8.234 1 98.31 152 ALA B O 1
ATOM 3672 N N . VAL B 1 153 ? -11.133 -9.43 7.66 1 98.12 153 VAL B N 1
ATOM 3673 C CA . VAL B 1 153 ? -10.516 -9.711 8.953 1 98.12 153 VAL B CA 1
ATOM 3674 C C . VAL B 1 153 ? -9.273 -8.844 9.133 1 98.12 153 VAL B C 1
ATOM 3676 O O . VAL B 1 153 ? -9.023 -8.32 10.227 1 98.12 153 VAL B O 1
ATOM 3679 N N . MET B 1 154 ? -8.484 -8.688 8.078 1 98 154 MET B N 1
ATOM 3680 C CA . MET B 1 154 ? -7.312 -7.82 8.164 1 98 154 MET B CA 1
ATOM 3681 C C . MET B 1 154 ? -7.719 -6.395 8.523 1 98 154 MET B C 1
ATOM 3683 O O . MET B 1 154 ? -7.047 -5.73 9.312 1 98 154 MET B O 1
ATOM 3687 N N . LEU B 1 155 ? -8.805 -5.953 7.91 1 95.62 155 LEU B N 1
ATOM 3688 C CA . LEU B 1 155 ? -9.266 -4.598 8.203 1 95.62 155 LEU B CA 1
ATOM 3689 C C . LEU B 1 155 ? -9.719 -4.477 9.648 1 95.62 155 LEU B C 1
ATOM 3691 O O . LEU B 1 155 ? -9.344 -3.527 10.344 1 95.62 155 LEU B O 1
ATOM 3695 N N . LEU B 1 156 ? -10.469 -5.41 10.141 1 93.19 156 LEU B N 1
ATOM 3696 C CA . LEU B 1 156 ? -11.031 -5.371 11.492 1 93.19 156 LEU B CA 1
ATOM 3697 C C . LEU B 1 156 ? -9.93 -5.5 12.539 1 93.19 156 LEU B C 1
ATOM 3699 O O . LEU B 1 156 ? -10.094 -5.035 13.672 1 93.19 156 LEU B O 1
ATOM 3703 N N . THR B 1 157 ? -8.828 -6.082 12.18 1 93.19 157 THR B N 1
ATOM 3704 C CA . THR B 1 157 ? -7.738 -6.277 13.133 1 93.19 157 THR B CA 1
ATOM 3705 C C . THR B 1 157 ? -6.633 -5.25 12.898 1 93.19 157 THR B C 1
ATOM 3707 O O . THR B 1 157 ? -5.57 -5.328 13.516 1 93.19 157 THR B O 1
ATOM 3710 N N . ASN B 1 158 ? -6.793 -4.344 11.984 1 92.31 158 ASN B N 1
ATOM 3711 C CA . ASN B 1 158 ? -5.828 -3.299 11.656 1 92.31 158 ASN B CA 1
ATOM 3712 C C . ASN B 1 158 ? -4.484 -3.887 11.234 1 92.31 158 ASN B C 1
ATOM 3714 O O . ASN B 1 158 ? -3.434 -3.459 11.711 1 92.31 158 ASN B O 1
ATOM 3718 N N . THR B 1 159 ? -4.566 -4.906 10.398 1 96.12 159 THR B N 1
ATOM 3719 C CA . THR B 1 159 ? -3.371 -5.594 9.922 1 96.12 159 THR B CA 1
ATOM 3720 C C . THR B 1 159 ? -3.402 -5.754 8.406 1 96.12 159 THR B C 1
ATOM 3722 O O . THR B 1 159 ? -2.984 -6.789 7.879 1 96.12 159 THR B O 1
ATOM 3725 N N . VAL B 1 160 ? -3.955 -4.797 7.723 1 98.19 160 VAL B N 1
ATOM 3726 C CA . VAL B 1 160 ? -4.141 -4.883 6.277 1 98.19 160 VAL B CA 1
ATOM 3727 C C . VAL B 1 160 ? -2.781 -4.977 5.586 1 98.19 160 VAL B C 1
ATOM 3729 O O . VAL B 1 160 ? -1.912 -4.125 5.797 1 98.19 160 VAL B O 1
ATOM 3732 N N . HIS B 1 161 ? -2.562 -5.992 4.898 1 98.81 161 HIS B N 1
ATOM 3733 C CA . HIS B 1 161 ? -1.379 -6.285 4.098 1 98.81 161 HIS B CA 1
ATOM 3734 C C . HIS B 1 161 ? -1.761 -6.879 2.744 1 98.81 161 HIS B C 1
ATOM 3736 O O . HIS B 1 161 ? -2.045 -8.078 2.646 1 98.81 161 HIS B O 1
ATOM 3742 N N . PRO B 1 162 ? -1.65 -6.109 1.691 1 98.88 162 PRO B N 1
ATOM 3743 C CA . PRO B 1 162 ? -2.172 -6.523 0.386 1 98.88 162 PRO B CA 1
ATOM 3744 C C . PRO B 1 162 ? -1.609 -7.863 -0.078 1 98.88 162 PRO B C 1
ATOM 3746 O O . PRO B 1 162 ? -2.359 -8.719 -0.556 1 98.88 162 PRO B O 1
ATOM 3749 N N . PRO B 1 163 ? -0.342 -8.195 0.123 1 98.88 163 PRO B N 1
ATOM 3750 C CA . PRO B 1 163 ? 0.177 -9.5 -0.273 1 98.88 163 PRO B CA 1
ATOM 3751 C C . PRO B 1 163 ? -0.579 -10.656 0.378 1 98.88 163 PRO B C 1
ATOM 3753 O O . PRO B 1 163 ? -0.575 -11.773 -0.144 1 98.88 163 PRO B O 1
ATOM 3756 N N . GLY B 1 164 ? -1.181 -10.391 1.523 1 98.88 164 GLY B N 1
ATOM 3757 C CA . GLY B 1 164 ? -2.014 -11.406 2.152 1 98.88 164 GLY B CA 1
ATOM 3758 C C . GLY B 1 164 ? -3.129 -11.906 1.252 1 98.88 164 GLY B C 1
ATOM 3759 O O . GLY B 1 164 ? -3.502 -13.078 1.307 1 98.88 164 GLY B O 1
ATOM 3760 N N . GLY B 1 165 ? -3.682 -10.984 0.485 1 98.88 165 GLY B N 1
ATOM 3761 C CA . GLY B 1 165 ? -4.68 -11.398 -0.483 1 98.88 165 GLY B CA 1
ATOM 3762 C C . GLY B 1 165 ? -4.164 -12.445 -1.461 1 98.88 165 GLY B C 1
ATOM 3763 O O . GLY B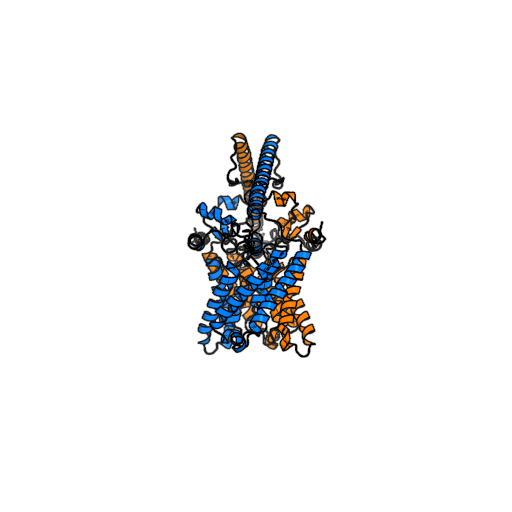 1 165 ? -4.875 -13.398 -1.792 1 98.88 165 GLY B O 1
ATOM 3764 N N . ALA B 1 166 ? -2.975 -12.211 -1.923 1 98.88 166 ALA B N 1
ATOM 3765 C CA . ALA B 1 166 ? -2.334 -13.203 -2.791 1 98.88 166 ALA B CA 1
ATOM 3766 C C . ALA B 1 166 ? -2.141 -14.523 -2.062 1 98.88 166 ALA B C 1
ATOM 3768 O O . ALA B 1 166 ? -2.367 -15.594 -2.635 1 98.88 166 ALA B O 1
ATOM 3769 N N . SER B 1 167 ? -1.718 -14.477 -0.8 1 98.88 167 SER B N 1
ATOM 3770 C CA . SER B 1 167 ? -1.522 -15.695 -0.014 1 98.88 167 SER B CA 1
ATOM 3771 C C . SER B 1 167 ? -2.824 -16.484 0.125 1 98.88 167 SER B C 1
ATOM 3773 O O . SER B 1 167 ? -2.832 -17.703 -0.003 1 98.88 167 SER B O 1
ATOM 3775 N N . ALA B 1 168 ? -3.893 -15.766 0.385 1 98.94 168 ALA B N 1
ATOM 3776 C CA . ALA B 1 168 ? -5.188 -16.422 0.519 1 98.94 168 ALA B CA 1
ATOM 3777 C C . ALA B 1 168 ? -5.598 -17.094 -0.789 1 98.94 168 ALA B C 1
ATOM 3779 O O . ALA B 1 168 ? -6.055 -18.25 -0.788 1 98.94 168 ALA B O 1
ATOM 3780 N N . VAL B 1 169 ? -5.426 -16.406 -1.885 1 98.88 169 VAL B N 1
ATOM 3781 C CA . VAL B 1 169 ? -5.797 -16.938 -3.197 1 98.88 169 VAL B CA 1
ATOM 3782 C C . VAL B 1 169 ? -4.941 -18.156 -3.535 1 98.88 169 VAL B C 1
ATOM 3784 O O . VAL B 1 169 ? -5.457 -19.172 -4.012 1 98.88 169 VAL B O 1
ATOM 3787 N N . LEU B 1 170 ? -3.645 -18.062 -3.27 1 98.69 170 LEU B N 1
ATOM 3788 C CA . LEU B 1 170 ? -2.734 -19.172 -3.551 1 98.69 170 LEU B CA 1
ATOM 3789 C C . LEU B 1 170 ? -3.109 -20.406 -2.736 1 98.69 170 LEU B C 1
ATOM 3791 O O . LEU B 1 170 ? -3.127 -21.516 -3.262 1 98.69 170 LEU B O 1
ATOM 3795 N N . ALA B 1 171 ? -3.426 -20.203 -1.497 1 98.69 171 ALA B N 1
ATOM 3796 C CA . ALA B 1 171 ? -3.797 -21.328 -0.629 1 98.69 171 ALA B CA 1
ATOM 3797 C C . ALA B 1 171 ? -5.039 -22.031 -1.153 1 98.69 171 ALA B C 1
ATOM 3799 O O . ALA B 1 171 ? -5.18 -23.25 -0.991 1 98.69 171 ALA B O 1
ATOM 3800 N N . ALA B 1 172 ? -5.848 -21.297 -1.862 1 98.25 172 ALA B N 1
ATOM 3801 C CA . ALA B 1 172 ? -7.137 -21.859 -2.26 1 98.25 172 ALA B CA 1
ATOM 3802 C C . ALA B 1 172 ? -7.086 -22.391 -3.688 1 98.25 172 ALA B C 1
ATOM 3804 O O . ALA B 1 172 ? -7.906 -23.234 -4.074 1 98.25 172 ALA B O 1
ATOM 3805 N N . THR B 1 173 ? -6.086 -21.938 -4.461 1 97.38 173 THR B N 1
ATOM 3806 C CA . THR B 1 173 ? -6.254 -22.219 -5.883 1 97.38 173 THR B CA 1
ATOM 3807 C C . THR B 1 173 ? -5.004 -22.875 -6.457 1 97.38 173 THR B C 1
ATOM 3809 O O . THR B 1 173 ? -5.07 -23.547 -7.492 1 97.38 173 THR B O 1
ATOM 3812 N N . ASP B 1 174 ? -3.848 -22.625 -5.914 1 97 174 ASP B N 1
ATOM 3813 C CA . ASP B 1 174 ? -2.615 -23.219 -6.418 1 97 174 ASP B CA 1
ATOM 3814 C C . ASP B 1 174 ? -2.48 -24.672 -5.969 1 97 174 ASP B C 1
ATOM 3816 O O . ASP B 1 174 ? -2.451 -24.953 -4.77 1 97 174 ASP B O 1
ATOM 3820 N N . PRO B 1 175 ? -2.369 -25.609 -6.871 1 95.25 175 PRO B N 1
ATOM 3821 C CA . PRO B 1 175 ? -2.4 -27.016 -6.504 1 95.25 175 PRO B CA 1
ATOM 3822 C C . PRO B 1 175 ? -1.285 -27.406 -5.535 1 95.25 175 PRO B C 1
ATOM 3824 O O . PRO B 1 175 ? -1.511 -28.188 -4.605 1 95.25 175 PRO B O 1
ATOM 3827 N N . VAL B 1 176 ? -0.093 -26.891 -5.75 1 95.94 176 VAL B N 1
ATOM 3828 C CA . VAL B 1 176 ? 1.034 -27.234 -4.895 1 95.94 176 VAL B CA 1
ATOM 3829 C C . VAL B 1 176 ? 0.808 -26.688 -3.49 1 95.94 176 VAL B C 1
ATOM 3831 O O . VAL B 1 176 ? 1.04 -27.375 -2.496 1 95.94 176 VAL B O 1
ATOM 3834 N N . ILE B 1 177 ? 0.341 -25.484 -3.4 1 97.56 177 ILE B N 1
ATOM 3835 C CA . ILE B 1 177 ? 0.136 -24.828 -2.115 1 97.56 177 ILE B CA 1
ATOM 3836 C C . ILE B 1 177 ? -1.079 -25.422 -1.413 1 97.56 177 ILE B C 1
ATOM 3838 O O . ILE B 1 177 ? -1.062 -25.625 -0.198 1 97.56 177 ILE B O 1
ATOM 3842 N N . THR B 1 178 ? -2.098 -25.734 -2.191 1 97.19 178 THR B N 1
ATOM 3843 C CA . THR B 1 178 ? -3.275 -26.391 -1.634 1 97.19 178 THR B CA 1
ATOM 3844 C C . THR B 1 178 ? -2.898 -27.719 -0.99 1 97.19 178 THR B C 1
ATOM 3846 O O . THR B 1 178 ? -3.416 -28.078 0.073 1 97.19 178 THR B O 1
ATOM 3849 N N . ALA B 1 179 ? -1.997 -28.438 -1.604 1 96.56 179 ALA B N 1
ATOM 3850 C CA . ALA B 1 179 ? -1.58 -29.75 -1.122 1 96.56 179 ALA B CA 1
ATOM 3851 C C . ALA B 1 179 ? -0.812 -29.641 0.191 1 96.56 179 ALA B C 1
ATOM 3853 O O . ALA B 1 179 ? -0.843 -30.547 1.019 1 96.56 179 ALA B O 1
ATOM 3854 N N . MET B 1 180 ? -0.205 -28.547 0.462 1 96.62 180 MET B N 1
ATOM 3855 C CA . MET B 1 180 ? 0.561 -28.328 1.687 1 96.62 180 MET B CA 1
ATOM 3856 C C . MET B 1 180 ? -0.365 -28.219 2.895 1 96.62 180 MET B C 1
ATOM 3858 O O . MET B 1 180 ? 0.033 -28.547 4.016 1 96.62 180 MET B O 1
ATOM 3862 N N . GLY B 1 181 ? -1.588 -27.719 2.67 1 97.31 181 GLY B N 1
ATOM 3863 C CA . GLY B 1 181 ? -2.529 -27.547 3.766 1 97.31 181 GLY B CA 1
ATOM 3864 C C . GLY B 1 181 ? -2.055 -26.562 4.816 1 97.31 181 GLY B C 1
ATOM 3865 O O . GLY B 1 181 ? -1.618 -25.453 4.488 1 97.31 181 GLY B O 1
ATOM 3866 N N . TRP B 1 182 ? -2.146 -27 6.059 1 98.38 182 TRP B N 1
ATOM 3867 C CA . TRP B 1 182 ? -1.863 -26.125 7.188 1 98.38 182 TRP B CA 1
ATOM 3868 C C . TRP B 1 182 ? -0.375 -25.797 7.266 1 98.38 182 TRP B C 1
ATOM 3870 O O . TRP B 1 182 ? 0.02 -24.812 7.891 1 98.38 182 TRP B O 1
ATOM 3880 N N . TYR B 1 183 ? 0.501 -26.562 6.668 1 98.31 183 TYR B N 1
ATOM 3881 C CA . TYR B 1 183 ? 1.932 -26.281 6.617 1 98.31 183 TYR B CA 1
ATOM 3882 C C . TYR B 1 183 ? 2.205 -24.953 5.945 1 98.31 183 TYR B C 1
ATOM 3884 O O . TYR B 1 183 ? 3.158 -24.25 6.297 1 98.31 183 TYR B O 1
ATOM 3892 N N . PHE B 1 184 ? 1.329 -24.609 5.012 1 98.56 184 PHE B N 1
ATOM 3893 C CA . PHE B 1 184 ? 1.497 -23.359 4.27 1 98.56 184 PHE B CA 1
ATOM 3894 C C . PHE B 1 184 ? 1.458 -22.156 5.207 1 98.56 184 PHE B C 1
ATOM 3896 O O . PHE B 1 184 ? 2.162 -21.172 4.988 1 98.56 184 PHE B O 1
ATOM 3903 N N . VAL B 1 185 ? 0.67 -22.203 6.273 1 98.75 185 VAL B N 1
ATOM 3904 C CA . VAL B 1 185 ? 0.552 -21.109 7.227 1 98.75 185 VAL B CA 1
ATOM 3905 C C . VAL B 1 185 ? 1.906 -20.844 7.879 1 98.75 185 VAL B C 1
ATOM 3907 O O . VAL B 1 185 ? 2.369 -19.703 7.918 1 98.75 185 VAL B O 1
ATOM 3910 N N . GLY B 1 186 ? 2.514 -21.875 8.328 1 98.38 186 GLY B N 1
ATOM 3911 C CA . GLY B 1 186 ? 3.836 -21.734 8.906 1 98.38 186 GLY B CA 1
ATOM 3912 C C . GLY B 1 186 ? 4.879 -21.266 7.906 1 98.38 186 GLY B C 1
ATOM 3913 O O . GLY B 1 186 ? 5.742 -20.453 8.234 1 98.38 186 GLY B O 1
ATOM 3914 N N . LEU B 1 187 ? 4.801 -21.797 6.723 1 98.38 187 LEU B N 1
ATOM 3915 C CA . LEU B 1 187 ? 5.766 -21.484 5.676 1 98.38 187 LEU B CA 1
ATOM 3916 C C . LEU B 1 187 ? 5.707 -20 5.312 1 98.38 187 LEU B C 1
ATOM 3918 O O . LEU B 1 187 ? 6.746 -19.359 5.18 1 98.38 187 LEU B O 1
ATOM 3922 N N . VAL B 1 188 ? 4.504 -19.5 5.113 1 98.5 188 VAL B N 1
ATOM 3923 C CA . VAL B 1 188 ? 4.344 -18.109 4.699 1 98.5 188 VAL B CA 1
ATOM 3924 C C . VAL B 1 188 ? 4.77 -17.172 5.832 1 98.5 188 VAL B C 1
ATOM 3926 O O . VAL B 1 188 ? 5.367 -16.125 5.59 1 98.5 188 VAL B O 1
ATOM 3929 N N . LEU B 1 189 ? 4.477 -17.531 7.078 1 98.75 189 LEU B N 1
ATOM 3930 C CA . LEU B 1 189 ? 4.922 -16.75 8.227 1 98.75 189 LEU B CA 1
ATOM 3931 C C . LEU B 1 189 ? 6.441 -16.719 8.312 1 98.75 189 LEU B C 1
ATOM 3933 O O . LEU B 1 189 ? 7.035 -15.688 8.625 1 98.75 189 LEU B O 1
ATOM 3937 N N . TRP B 1 190 ? 7.008 -17.828 8.023 1 98.5 190 TRP B N 1
ATOM 3938 C CA . TRP B 1 190 ? 8.469 -17.906 8.031 1 98.5 190 TRP B CA 1
ATOM 3939 C C . TRP B 1 190 ? 9.062 -17.031 6.93 1 98.5 190 TRP B C 1
ATOM 3941 O O . TRP B 1 190 ? 10.023 -16.297 7.164 1 98.5 190 TRP B O 1
ATOM 3951 N N . GLY B 1 191 ? 8.523 -17.156 5.766 1 98.69 191 GLY B N 1
ATOM 3952 C CA . GLY B 1 191 ? 8.969 -16.297 4.684 1 98.69 191 GLY B CA 1
ATOM 3953 C C . GLY B 1 191 ? 8.812 -14.82 4.996 1 98.69 191 GLY B C 1
ATOM 3954 O O . GLY B 1 191 ? 9.719 -14.031 4.723 1 98.69 191 GLY B O 1
ATOM 3955 N N . ALA B 1 192 ? 7.676 -14.445 5.574 1 98.75 192 ALA B N 1
ATOM 3956 C CA . ALA B 1 192 ? 7.434 -13.062 5.957 1 98.75 192 ALA B CA 1
ATOM 3957 C C . ALA B 1 192 ? 8.461 -12.586 6.977 1 98.75 192 ALA B C 1
ATOM 3959 O O . ALA B 1 192 ? 8.945 -11.453 6.902 1 98.75 192 ALA B O 1
ATOM 3960 N N . THR B 1 193 ? 8.781 -13.43 7.891 1 98.75 193 THR B N 1
ATOM 3961 C CA . THR B 1 193 ? 9.773 -13.102 8.906 1 98.75 193 THR B CA 1
ATOM 3962 C C . THR B 1 193 ? 11.141 -12.859 8.273 1 98.75 193 THR B C 1
ATOM 3964 O O . THR B 1 193 ? 11.844 -11.914 8.641 1 98.75 193 THR B O 1
ATOM 3967 N N . LEU B 1 194 ? 11.531 -13.695 7.379 1 98.69 194 LEU B N 1
ATOM 3968 C CA . LEU B 1 194 ? 12.805 -13.539 6.684 1 98.69 194 LEU B CA 1
ATOM 3969 C C . LEU B 1 194 ? 12.844 -12.227 5.91 1 98.69 194 LEU B C 1
ATOM 3971 O O . LEU B 1 194 ? 13.852 -11.508 5.945 1 98.69 194 LEU B O 1
ATOM 3975 N N . MET B 1 195 ? 11.766 -11.914 5.266 1 98.69 195 MET B N 1
ATOM 3976 C CA . MET B 1 195 ? 11.711 -10.688 4.477 1 98.69 195 MET B CA 1
ATOM 3977 C C . MET B 1 195 ? 11.844 -9.461 5.375 1 98.69 195 MET B C 1
ATOM 3979 O O . MET B 1 195 ? 12.578 -8.523 5.055 1 98.69 195 MET B O 1
ATOM 3983 N N . VAL B 1 196 ? 11.062 -9.461 6.484 1 98.38 196 VAL B N 1
ATOM 3984 C CA . VAL B 1 196 ? 11.148 -8.352 7.43 1 98.38 196 VAL B CA 1
ATOM 3985 C C . VAL B 1 196 ? 12.586 -8.227 7.945 1 98.38 196 VAL B C 1
ATOM 3987 O O . VAL B 1 196 ? 13.109 -7.121 8.062 1 98.38 196 VAL B O 1
ATOM 3990 N N . SER B 1 197 ? 13.281 -9.344 8.211 1 98.06 197 SER B N 1
ATOM 3991 C CA . SER B 1 197 ? 14.656 -9.344 8.703 1 98.06 197 SER B CA 1
ATOM 3992 C C . SER B 1 197 ? 15.602 -8.695 7.699 1 98.06 197 SER B C 1
ATOM 3994 O O . SER B 1 197 ? 16.469 -7.898 8.078 1 98.06 197 SER B O 1
ATOM 3996 N N . VAL B 1 198 ? 15.445 -9.023 6.488 1 98.31 198 VAL B N 1
ATOM 3997 C CA . VAL B 1 198 ? 16.266 -8.414 5.445 1 98.31 198 VAL B CA 1
ATOM 3998 C C . VAL B 1 198 ? 15.977 -6.918 5.371 1 98.31 198 VAL B C 1
ATOM 4000 O O . VAL B 1 198 ? 16.891 -6.109 5.184 1 98.31 198 VAL B O 1
ATOM 4003 N N . GLY B 1 199 ? 14.703 -6.559 5.492 1 97.75 199 GLY B N 1
ATOM 4004 C CA . GLY B 1 199 ? 14.32 -5.152 5.48 1 97.75 199 GLY B CA 1
ATOM 4005 C C . GLY B 1 199 ? 14.969 -4.352 6.594 1 97.75 199 GLY B C 1
ATOM 4006 O O . GLY B 1 199 ? 15.32 -3.186 6.406 1 97.75 199 GLY B O 1
ATOM 4007 N N . LEU B 1 200 ? 15.156 -4.953 7.762 1 95.69 200 LEU B N 1
ATOM 4008 C CA . LEU B 1 200 ? 15.789 -4.285 8.898 1 95.69 200 LEU B CA 1
ATOM 4009 C C . LEU B 1 200 ? 17.234 -3.93 8.578 1 95.69 200 LEU B C 1
ATOM 4011 O O . LEU B 1 200 ? 17.766 -2.934 9.078 1 95.69 200 LEU B O 1
ATOM 4015 N N . ILE B 1 201 ? 17.828 -4.672 7.695 1 95.56 201 ILE B N 1
ATOM 4016 C CA . ILE B 1 201 ? 19.234 -4.469 7.391 1 95.56 201 ILE B CA 1
ATOM 4017 C C . ILE B 1 201 ? 19.375 -3.539 6.188 1 95.56 201 ILE B C 1
ATOM 4019 O O . ILE B 1 201 ? 19.953 -2.459 6.293 1 95.56 201 ILE B O 1
ATOM 4023 N N . ILE B 1 202 ? 18.766 -3.84 5.109 1 95.44 202 ILE B N 1
ATOM 4024 C CA . ILE B 1 202 ? 18.969 -3.16 3.838 1 95.44 202 ILE B CA 1
ATOM 4025 C C . ILE B 1 202 ? 18.391 -1.753 3.9 1 95.44 202 ILE B C 1
ATOM 4027 O O . ILE B 1 202 ? 19.016 -0.788 3.465 1 95.44 202 ILE B O 1
ATOM 4031 N N . ASN B 1 203 ? 17.219 -1.632 4.445 1 95.38 203 ASN B N 1
ATOM 4032 C CA . ASN B 1 203 ? 16.531 -0.347 4.426 1 95.38 203 ASN B CA 1
ATOM 4033 C C . ASN B 1 203 ? 17.203 0.662 5.355 1 95.38 203 ASN B C 1
ATOM 4035 O O . ASN B 1 203 ? 17.141 1.869 5.113 1 95.38 203 ASN B O 1
ATOM 4039 N N . ASN B 1 204 ? 17.828 0.182 6.391 1 93.19 204 ASN B N 1
ATOM 4040 C CA . ASN B 1 204 ? 18.359 1.098 7.395 1 93.19 204 ASN B CA 1
ATOM 4041 C C . ASN B 1 204 ? 19.781 1.528 7.066 1 93.19 204 ASN B C 1
ATOM 4043 O O . ASN B 1 204 ? 20.406 2.24 7.848 1 93.19 204 ASN B O 1
ATOM 4047 N N . ILE B 1 205 ? 20.281 1.117 5.992 1 89.94 205 ILE B N 1
ATOM 4048 C CA . ILE B 1 205 ? 21.562 1.624 5.539 1 89.94 205 ILE B CA 1
ATOM 4049 C C . ILE B 1 205 ? 21.453 3.115 5.23 1 89.94 205 ILE B C 1
ATOM 4051 O O . ILE B 1 205 ? 22.219 3.924 5.758 1 89.94 205 ILE B O 1
ATOM 4055 N N . GLN B 1 206 ? 20.406 3.471 4.477 1 89.25 206 GLN B N 1
ATOM 4056 C CA . GLN B 1 206 ? 20.281 4.891 4.156 1 89.25 206 GLN B CA 1
ATOM 4057 C C . GLN B 1 206 ? 18.859 5.391 4.379 1 89.25 206 GLN B C 1
ATOM 4059 O O . GLN B 1 206 ? 18.609 6.594 4.316 1 89.25 206 GLN B O 1
ATOM 4064 N N . ARG B 1 207 ? 18.031 4.504 4.578 1 91.75 207 ARG B N 1
ATOM 4065 C CA . ARG B 1 207 ? 16.641 4.855 4.805 1 91.75 207 ARG B CA 1
ATOM 4066 C C . ARG B 1 207 ? 16.188 4.457 6.207 1 91.75 207 ARG B C 1
ATOM 4068 O O . ARG B 1 207 ? 17.016 4.312 7.109 1 91.75 207 ARG B O 1
ATOM 4075 N N . GLN B 1 208 ? 14.914 4.508 6.469 1 89.56 208 GLN B N 1
ATOM 4076 C CA . GLN B 1 208 ? 14.398 4.172 7.793 1 89.56 208 GLN B CA 1
ATOM 4077 C C . GLN B 1 208 ? 13.281 3.137 7.703 1 89.56 208 GLN B C 1
ATOM 4079 O O . GLN B 1 208 ? 12.297 3.344 6.996 1 89.56 208 GLN B O 1
ATOM 4084 N N . PHE B 1 209 ? 13.438 2.08 8.398 1 92.19 209 PHE B N 1
ATOM 4085 C CA . PHE B 1 209 ? 12.453 1.005 8.492 1 92.19 209 PHE B CA 1
ATOM 4086 C C . PHE B 1 209 ? 12.688 0.172 9.75 1 92.19 209 PHE B C 1
ATOM 4088 O O . PHE B 1 209 ? 13.828 -0.127 10.102 1 92.19 209 PHE B O 1
ATOM 4095 N N . PRO B 1 210 ? 11.734 -0.215 10.508 1 92.56 210 PRO B N 1
ATOM 4096 C CA . PRO B 1 210 ? 10.352 0.222 10.281 1 92.56 210 PRO B CA 1
ATOM 4097 C C . PRO B 1 210 ? 10.07 1.604 10.867 1 92.56 210 PRO B C 1
ATOM 4099 O O . PRO B 1 210 ? 10.875 2.131 11.633 1 92.56 210 PRO B O 1
ATOM 4102 N N . ILE B 1 211 ? 8.992 2.191 10.367 1 88.69 211 ILE B N 1
ATOM 4103 C CA . ILE B 1 211 ? 8.523 3.436 10.961 1 88.69 211 ILE B CA 1
ATOM 4104 C C . ILE B 1 211 ? 7.902 3.148 12.328 1 88.69 211 ILE B C 1
ATOM 4106 O O . ILE B 1 211 ? 8.047 3.943 13.258 1 88.69 211 ILE B O 1
ATOM 4110 N N . TYR B 1 212 ? 7.246 2.07 12.469 1 84.88 212 TYR B N 1
ATOM 4111 C CA . TYR B 1 212 ? 6.734 1.56 13.734 1 84.88 212 TYR B CA 1
ATOM 4112 C C . TYR B 1 212 ? 6.594 0.043 13.695 1 84.88 212 TYR B C 1
ATOM 4114 O O . TYR B 1 212 ? 6.414 -0.543 12.625 1 84.88 212 TYR B O 1
ATOM 4122 N N . TRP B 1 213 ? 6.648 -0.578 14.758 1 86.19 213 TRP B N 1
ATOM 4123 C CA . TRP B 1 213 ? 6.582 -2.033 14.82 1 86.19 213 TRP B CA 1
ATOM 4124 C C . TRP B 1 213 ? 5.148 -2.502 15.055 1 86.19 213 TRP B C 1
ATOM 4126 O O . TRP B 1 213 ? 4.707 -3.48 14.445 1 86.19 213 TRP B O 1
ATOM 4136 N N . TRP B 1 214 ? 4.418 -1.776 15.914 1 82.81 214 TRP B N 1
ATOM 4137 C CA . TRP B 1 214 ? 3.08 -2.219 16.281 1 82.81 214 TRP B CA 1
ATOM 4138 C C . TRP B 1 214 ? 2.066 -1.094 16.109 1 82.81 214 TRP B C 1
ATOM 4140 O O . TRP B 1 214 ? 1.17 -1.183 15.266 1 82.81 214 TRP B O 1
ATOM 4150 N N . THR B 1 215 ? 2.188 0.059 16.828 1 75.38 215 THR B N 1
ATOM 4151 C CA . THR B 1 215 ? 1.295 1.207 16.719 1 75.38 215 THR B CA 1
ATOM 4152 C C . THR B 1 215 ? 2.08 2.477 16.406 1 75.38 215 THR B C 1
ATOM 4154 O O . THR B 1 215 ? 3.123 2.736 17 1 75.38 215 THR B O 1
ATOM 4157 N N . PRO B 1 216 ? 1.509 3.156 15.43 1 71.75 216 PRO B N 1
ATOM 4158 C CA . PRO B 1 216 ? 2.193 4.418 15.133 1 71.75 216 PRO B CA 1
ATOM 4159 C C . PRO B 1 216 ? 2.232 5.363 16.328 1 71.75 216 PRO B C 1
ATOM 4161 O O . PRO B 1 216 ? 1.271 5.43 17.094 1 71.75 216 PRO B O 1
ATOM 4164 N N . VAL B 1 217 ? 3.209 6.059 16.453 1 57.06 217 VAL B N 1
ATOM 4165 C CA . VAL B 1 217 ? 3.504 6.91 17.594 1 57.06 217 VAL B CA 1
ATOM 4166 C C . VAL B 1 217 ? 2.461 8.023 17.703 1 57.06 217 VAL B C 1
ATOM 4168 O O . VAL B 1 217 ? 2.031 8.383 18.797 1 57.06 217 VAL B O 1
ATOM 4171 N N . ASP B 1 218 ? 2.154 8.531 16.547 1 60.84 218 ASP B N 1
ATOM 4172 C CA . ASP B 1 218 ? 1.239 9.672 16.547 1 60.84 218 ASP B CA 1
ATOM 4173 C C . ASP B 1 218 ? -0.124 9.281 17.109 1 60.84 218 ASP B C 1
ATOM 4175 O O . ASP B 1 218 ? -0.87 10.141 17.594 1 60.84 218 ASP B O 1
ATOM 4179 N N . LEU B 1 219 ? -0.376 8.102 17.188 1 62.44 219 LEU B N 1
ATOM 4180 C CA . LEU B 1 219 ? -1.684 7.676 17.672 1 62.44 219 LEU B CA 1
ATOM 4181 C C . LEU B 1 219 ? -1.625 7.32 19.156 1 62.44 219 LEU B C 1
ATOM 4183 O O . LEU B 1 219 ? -2.656 7.055 19.781 1 62.44 219 LEU B O 1
ATOM 4187 N N . ARG B 1 220 ? -0.504 7.48 19.516 1 58.47 220 ARG B N 1
ATOM 4188 C CA . ARG B 1 220 ? -0.383 7.207 20.938 1 58.47 220 ARG B CA 1
ATOM 4189 C C . ARG B 1 220 ? -1.079 8.281 21.766 1 58.47 220 ARG B C 1
ATOM 4191 O O . ARG B 1 220 ? -1.719 7.98 22.781 1 58.47 220 ARG B O 1
ATOM 4198 N N . LYS B 1 221 ? -0.867 9.461 21.203 1 60.06 221 LYS B N 1
ATOM 4199 C CA . LYS B 1 221 ? -1.542 10.555 21.891 1 60.06 221 LYS B CA 1
ATOM 4200 C C . LYS B 1 221 ? -3.057 10.367 21.875 1 60.06 221 LYS B C 1
ATOM 4202 O O . LYS B 1 221 ? -3.732 10.609 22.875 1 60.06 221 LYS B O 1
ATOM 4207 N N . ALA B 1 222 ? -3.498 9.992 20.766 1 62.31 222 ALA B N 1
ATOM 4208 C CA . ALA B 1 222 ? -4.938 9.773 20.656 1 62.31 222 ALA B CA 1
ATOM 4209 C C . ALA B 1 222 ? -5.41 8.695 21.625 1 62.31 222 ALA B C 1
ATOM 4211 O O . ALA B 1 222 ? -6.512 8.781 22.172 1 62.31 222 ALA B O 1
ATOM 4212 N N . LYS B 1 223 ? -4.605 7.926 21.906 1 58.59 223 LYS B N 1
ATOM 4213 C CA . LYS B 1 223 ? -4.93 6.836 22.812 1 58.59 223 LYS B CA 1
ATOM 4214 C C . LYS B 1 223 ? -4.992 7.332 24.266 1 58.59 223 LYS B C 1
ATOM 4216 O O . LYS B 1 223 ? -5.895 6.965 25.016 1 58.59 223 LYS B O 1
ATOM 4221 N N . ILE B 1 224 ? -4.07 8.156 24.5 1 58.25 224 ILE B N 1
ATOM 4222 C CA . ILE B 1 224 ? -4.02 8.695 25.844 1 58.25 224 ILE B CA 1
ATOM 4223 C C . ILE B 1 224 ? -5.258 9.547 26.109 1 58.25 224 ILE B C 1
ATOM 4225 O O . ILE B 1 224 ? -5.816 9.516 27.219 1 58.25 224 ILE B O 1
ATOM 4229 N N . GLU B 1 225 ? -5.711 10.141 25.109 1 63.44 225 GLU B N 1
ATOM 4230 C CA . GLU B 1 225 ? -6.852 11.047 25.266 1 63.44 225 GLU B CA 1
ATOM 4231 C C . GLU B 1 225 ? -8.164 10.32 25.016 1 63.44 225 GLU B C 1
ATOM 4233 O O . GLU B 1 225 ? -9.227 10.945 24.938 1 63.44 225 GLU B O 1
ATOM 4238 N N . ASP B 1 226 ? -8.148 9.031 24.812 1 64.88 226 ASP B N 1
ATOM 4239 C CA . ASP B 1 226 ? -9.32 8.18 24.625 1 64.88 226 ASP B CA 1
ATOM 4240 C C . ASP B 1 226 ? -10.102 8.578 23.375 1 64.88 226 ASP B C 1
ATOM 4242 O O . ASP B 1 226 ? -11.336 8.609 23.406 1 64.88 226 ASP B O 1
ATOM 4246 N N . GLU B 1 227 ? -9.328 8.984 22.5 1 72.69 227 GLU B N 1
ATOM 4247 C CA . GLU B 1 227 ? -9.969 9.305 21.234 1 72.69 227 GLU B CA 1
ATOM 4248 C C . GLU B 1 227 ? -10.156 8.047 20.391 1 72.69 227 GLU B C 1
ATOM 4250 O O . GLU B 1 227 ? -9.289 7.172 20.359 1 72.69 227 GLU B O 1
ATOM 4255 N N . GLU B 1 228 ? -11.305 7.914 19.828 1 77.31 228 GLU B N 1
ATOM 4256 C CA . GLU B 1 228 ? -11.57 6.781 18.953 1 77.31 228 GLU B CA 1
ATOM 4257 C C . GLU B 1 228 ? -10.75 6.875 17.672 1 77.31 228 GLU B C 1
ATOM 4259 O O . GLU B 1 228 ? -10.562 7.965 17.125 1 77.31 228 GLU B O 1
ATOM 4264 N N . VAL B 1 229 ? -10.148 5.758 17.312 1 82.56 229 VAL B N 1
ATOM 4265 C CA . VAL B 1 229 ? -9.352 5.707 16.094 1 82.56 229 VAL B CA 1
ATOM 4266 C C . VAL B 1 229 ? -10.062 4.848 15.047 1 82.56 229 VAL B C 1
ATOM 4268 O O . VAL B 1 229 ? -10.695 3.846 15.383 1 82.56 229 VAL B O 1
ATOM 4271 N N . VAL B 1 230 ? -10.023 5.25 13.781 1 83.81 230 VAL B N 1
ATOM 4272 C CA . VAL B 1 230 ? -10.664 4.547 12.68 1 83.81 230 VAL B CA 1
ATOM 4273 C C . VAL B 1 230 ? -9.656 4.316 11.555 1 83.81 230 VAL B C 1
ATOM 4275 O O . VAL B 1 230 ? -8.641 5.012 11.469 1 83.81 230 VAL B O 1
ATOM 4278 N N . PRO B 1 231 ? -9.914 3.293 10.734 1 88.38 231 PRO B N 1
ATOM 4279 C CA . PRO B 1 231 ? -9.039 3.109 9.57 1 88.38 231 PRO B CA 1
ATOM 4280 C C . PRO B 1 231 ? -9.055 4.309 8.625 1 88.38 231 PRO B C 1
ATOM 4282 O O . PRO B 1 231 ? -10.109 4.918 8.414 1 88.38 231 PRO B O 1
ATOM 4285 N N . ASP B 1 232 ? -7.922 4.605 8.031 1 89.12 232 ASP B N 1
ATOM 4286 C CA . ASP B 1 232 ? -7.816 5.801 7.199 1 89.12 232 ASP B CA 1
ATOM 4287 C C . ASP B 1 232 ? -7.961 5.457 5.719 1 89.12 232 ASP B C 1
ATOM 4289 O O . ASP B 1 232 ? -7.785 6.32 4.855 1 89.12 232 ASP B O 1
ATOM 4293 N N . GLY B 1 233 ? -8.164 4.133 5.363 1 92.19 233 GLY B N 1
ATOM 4294 C CA . GLY B 1 233 ? -8.305 3.721 3.975 1 92.19 233 GLY B CA 1
ATOM 4295 C C . GLY B 1 233 ? -6.977 3.561 3.26 1 92.19 233 GLY B C 1
ATOM 4296 O O . GLY B 1 233 ? -6.941 3.273 2.061 1 92.19 233 GLY B O 1
ATOM 4297 N N . ARG B 1 234 ? -5.887 3.725 3.949 1 93.94 234 ARG B N 1
ATOM 4298 C CA . ARG B 1 234 ? -4.555 3.602 3.367 1 93.94 234 ARG B CA 1
ATOM 4299 C C . ARG B 1 234 ? -3.74 2.531 4.086 1 93.94 234 ARG B C 1
ATOM 4301 O O . ARG B 1 234 ? -2.514 2.488 3.961 1 93.94 234 ARG B O 1
ATOM 4308 N N . GLY B 1 235 ? -4.41 1.77 4.895 1 91.44 235 GLY B N 1
ATOM 4309 C CA . GLY B 1 235 ? -3.746 0.712 5.641 1 91.44 235 GLY B CA 1
ATOM 4310 C C . GLY B 1 235 ? -3.371 1.122 7.051 1 91.44 235 GLY B C 1
ATOM 4311 O O . GLY B 1 235 ? -2.928 0.292 7.848 1 91.44 235 GLY B O 1
ATOM 4312 N N . GLY B 1 236 ? -3.549 2.387 7.336 1 89.19 236 GLY B N 1
ATOM 4313 C CA . GLY B 1 236 ? -3.232 2.908 8.656 1 89.19 236 GLY B CA 1
ATOM 4314 C C . GLY B 1 236 ? -4.461 3.322 9.445 1 89.19 236 GLY B C 1
ATOM 4315 O O . GLY B 1 236 ? -5.574 2.881 9.148 1 89.19 236 GLY B O 1
ATOM 4316 N N . LEU B 1 237 ? -4.215 4.016 10.539 1 87 237 LEU B N 1
ATOM 4317 C CA . LEU B 1 237 ? -5.27 4.488 11.43 1 87 237 LEU B CA 1
ATOM 4318 C C . LEU B 1 237 ? -5.227 6.004 11.57 1 87 237 LEU B C 1
ATOM 4320 O O . LEU B 1 237 ? -4.199 6.629 11.289 1 87 237 LEU B O 1
ATOM 4324 N N . GLU B 1 238 ? -6.305 6.582 11.867 1 84.69 238 GLU B N 1
ATOM 4325 C CA . GLU B 1 238 ? -6.41 8.008 12.164 1 84.69 238 GLU B CA 1
ATOM 4326 C C . GLU B 1 238 ? -7.477 8.273 13.227 1 84.69 238 GLU B C 1
ATOM 4328 O O . GLU B 1 238 ? -8.383 7.465 13.414 1 84.69 238 GLU B O 1
ATOM 4333 N N . PRO B 1 239 ? -7.289 9.375 13.906 1 82.12 239 PRO B N 1
ATOM 4334 C CA . PRO B 1 239 ? -8.336 9.719 14.867 1 82.12 239 PRO B CA 1
ATOM 4335 C C . PRO B 1 239 ? -9.68 10 14.203 1 82.12 239 PRO B C 1
ATOM 4337 O O . PRO B 1 239 ? -9.734 10.602 13.133 1 82.12 239 PRO B O 1
ATOM 4340 N N . LYS B 1 240 ? -10.719 9.539 14.828 1 82.69 240 LYS B N 1
ATOM 4341 C CA . LYS B 1 240 ? -12.062 9.828 14.336 1 82.69 240 LYS B CA 1
ATOM 4342 C C . LYS B 1 240 ? -12.367 11.32 14.422 1 82.69 240 LYS B C 1
ATOM 4344 O O . LYS B 1 240 ? -12.156 11.945 15.461 1 82.69 240 LYS B O 1
ATOM 4349 N N . LYS B 1 241 ? -12.82 11.867 13.344 1 83.06 241 LYS B N 1
ATOM 4350 C CA . LYS B 1 241 ? -13.141 13.289 13.297 1 83.06 241 LYS B CA 1
ATOM 4351 C C . LYS B 1 241 ? -14.641 13.516 13.461 1 83.06 241 LYS B C 1
ATOM 4353 O O . LYS B 1 241 ? -15.453 12.75 12.938 1 83.06 241 LYS B O 1
ATOM 4358 N N . SER B 1 242 ? -14.992 14.562 14.156 1 82.75 242 SER B N 1
ATOM 4359 C CA . SER B 1 242 ? -16.391 14.977 14.258 1 82.75 242 SER B CA 1
ATOM 4360 C C . SER B 1 242 ? -16.891 15.516 12.922 1 82.75 242 SER B C 1
ATOM 4362 O O . SER B 1 242 ? -16.109 15.766 12.008 1 82.75 242 SER B O 1
ATOM 4364 N N . ALA B 1 243 ? -18.156 15.633 12.828 1 81 243 ALA B N 1
ATOM 4365 C CA . ALA B 1 243 ? -18.766 16.172 11.617 1 81 243 ALA B CA 1
ATOM 4366 C C . ALA B 1 243 ? -18.219 17.578 11.32 1 81 243 ALA B C 1
ATOM 4368 O O . ALA B 1 243 ? -17.984 17.922 10.156 1 81 243 ALA B O 1
ATOM 4369 N N . GLU B 1 244 ? -18.016 18.344 12.344 1 83.44 244 GLU B N 1
ATOM 4370 C CA . GLU B 1 244 ? -17.5 19.703 12.188 1 83.44 244 GLU B CA 1
ATOM 4371 C C . GLU B 1 244 ? -16.047 19.672 11.688 1 83.44 244 GLU B C 1
ATOM 4373 O O . GLU B 1 244 ? -15.68 20.453 10.812 1 83.44 244 GLU B O 1
ATOM 4378 N N . GLU B 1 245 ? -15.328 18.797 12.227 1 84.31 245 GLU B N 1
ATOM 4379 C CA . GLU B 1 245 ? -13.93 18.672 11.805 1 84.31 245 GLU B CA 1
ATOM 4380 C C . GLU B 1 245 ? -13.836 18.25 10.344 1 84.31 245 GLU B C 1
ATOM 4382 O O . GLU B 1 245 ? -12.977 18.75 9.609 1 84.31 245 GLU B O 1
ATOM 4387 N N . GLN B 1 246 ? -14.672 17.359 10.008 1 81.75 246 GLN B N 1
ATOM 4388 C CA . GLN B 1 246 ? -14.648 16.891 8.625 1 81.75 246 GLN B CA 1
ATOM 4389 C C . GLN B 1 246 ? -15.062 17.984 7.656 1 81.75 246 GLN B C 1
ATOM 4391 O O . GLN B 1 246 ? -14.562 18.047 6.531 1 81.75 246 GLN B O 1
ATOM 4396 N N . ARG B 1 247 ? -15.859 18.781 8.148 1 81.31 247 ARG B N 1
ATOM 4397 C CA . ARG B 1 247 ? -16.359 19.875 7.309 1 81.31 247 ARG B CA 1
ATOM 4398 C C . ARG B 1 247 ? -15.32 20.969 7.145 1 81.31 247 ARG B C 1
ATOM 4400 O O . ARG B 1 247 ? -15.148 21.5 6.047 1 81.31 247 ARG B O 1
ATOM 4407 N N . TYR B 1 248 ? -14.633 21.219 8.156 1 85.06 248 TYR B N 1
ATOM 4408 C CA . TYR B 1 248 ? -13.828 22.438 8.148 1 85.06 248 TYR B CA 1
ATOM 4409 C C . TYR B 1 248 ? -12.344 22.109 8.039 1 85.06 248 TYR B C 1
ATOM 4411 O O . TYR B 1 248 ? -11.516 23 7.809 1 85.06 248 TYR B O 1
ATOM 4419 N N . ASP B 1 249 ? -11.992 20.828 8.164 1 80.94 249 ASP B N 1
ATOM 4420 C CA . ASP B 1 249 ? -10.602 20.406 8.039 1 80.94 249 ASP B CA 1
ATOM 4421 C C . ASP B 1 249 ? -10.312 19.875 6.633 1 80.94 249 ASP B C 1
ATOM 4423 O O . ASP B 1 249 ? -10.07 18.688 6.441 1 80.94 249 ASP B O 1
ATOM 4427 N N . GLN B 1 250 ? -10.398 20.719 5.73 1 78.06 250 GLN B N 1
ATOM 4428 C CA . GLN B 1 250 ? -10.164 20.344 4.34 1 78.06 250 GLN B CA 1
ATOM 4429 C C . GLN B 1 250 ? -8.82 20.875 3.848 1 78.06 250 GLN B C 1
ATOM 4431 O O . GLN B 1 250 ? -8.352 21.922 4.312 1 78.06 250 GLN B O 1
ATOM 4436 N N . THR B 1 251 ? -8.32 20.016 2.945 1 74.38 251 THR B N 1
ATOM 4437 C CA . THR B 1 251 ? -7.059 20.453 2.361 1 74.38 251 THR B CA 1
ATOM 4438 C C . THR B 1 251 ? -7.219 21.812 1.684 1 74.38 251 THR B C 1
ATOM 4440 O O . THR B 1 251 ? -8.141 22 0.886 1 74.38 251 THR B O 1
ATOM 4443 N N . GLY B 1 252 ? -6.492 22.75 1.988 1 75.75 252 GLY B N 1
ATOM 4444 C CA . GLY B 1 252 ? -6.551 24.078 1.393 1 75.75 252 GLY B CA 1
ATOM 4445 C C . GLY B 1 252 ? -7.215 25.109 2.289 1 75.75 252 GLY B C 1
ATOM 4446 O O . GLY B 1 252 ? -7.25 26.297 1.962 1 75.75 252 GLY B O 1
ATOM 4447 N N . ASP B 1 253 ? -7.836 24.609 3.361 1 86.12 253 ASP B N 1
ATOM 4448 C CA . ASP B 1 253 ? -8.492 25.531 4.277 1 86.12 253 ASP B CA 1
ATOM 4449 C C . ASP B 1 253 ? -7.875 25.469 5.672 1 86.12 253 ASP B C 1
ATOM 4451 O O . ASP B 1 253 ? -8.586 25.5 6.676 1 86.12 253 ASP B O 1
ATOM 4455 N N . ILE B 1 254 ? -6.578 25.234 5.66 1 89.31 254 ILE B N 1
ATOM 4456 C CA . ILE B 1 254 ? -5.871 25.094 6.93 1 89.31 254 ILE B CA 1
ATOM 4457 C C . ILE B 1 254 ? -4.668 26.031 6.949 1 89.31 254 ILE B C 1
ATOM 4459 O O . ILE B 1 254 ? -3.957 26.172 5.949 1 89.31 254 ILE B O 1
ATOM 4463 N N . ILE B 1 255 ? -4.469 26.734 8.039 1 91.31 255 ILE B N 1
ATOM 4464 C CA . ILE B 1 255 ? -3.246 27.5 8.281 1 91.31 255 ILE B CA 1
ATOM 4465 C C . ILE B 1 255 ? -2.283 26.672 9.133 1 91.31 255 ILE B C 1
ATOM 4467 O O . ILE B 1 255 ? -2.66 26.156 10.188 1 91.31 255 ILE B O 1
ATOM 4471 N N . GLU B 1 256 ? -1.163 26.5 8.617 1 92.06 256 GLU B N 1
ATOM 4472 C CA . GLU B 1 256 ? -0.156 25.75 9.352 1 92.06 256 GLU B CA 1
ATOM 4473 C C . GLU B 1 256 ? 1.043 26.609 9.711 1 92.06 256 GLU B C 1
ATOM 4475 O O . GLU B 1 256 ? 1.567 27.344 8.859 1 92.06 256 GLU B O 1
ATOM 4480 N N . ILE B 1 257 ? 1.419 26.609 10.992 1 92.69 257 ILE B N 1
ATOM 4481 C CA . ILE B 1 257 ? 2.572 27.359 11.477 1 92.69 257 ILE B CA 1
ATOM 4482 C C . ILE B 1 257 ? 3.631 26.391 12.008 1 92.69 257 ILE B C 1
ATOM 4484 O O . ILE B 1 257 ? 3.363 25.609 12.922 1 92.69 257 ILE B O 1
ATOM 4488 N N . ASN B 1 258 ? 4.742 26.375 11.438 1 91.06 258 ASN B N 1
ATOM 4489 C CA . ASN B 1 258 ? 5.879 25.625 11.961 1 91.06 258 ASN B CA 1
ATOM 4490 C C . ASN B 1 258 ? 7.125 26.5 12.07 1 91.06 258 ASN B C 1
ATOM 4492 O O . ASN B 1 258 ? 7.078 27.688 11.773 1 91.06 258 ASN B O 1
ATOM 4496 N N . GLY B 1 259 ? 8.203 25.953 12.617 1 90.19 259 GLY B N 1
ATOM 4497 C CA . GLY B 1 259 ? 9.398 26.75 12.859 1 90.19 259 GLY B CA 1
ATOM 4498 C C . GLY B 1 259 ? 10.023 27.281 11.586 1 90.19 259 GLY B C 1
ATOM 4499 O O . GLY B 1 259 ? 10.805 28.234 11.633 1 90.19 259 GLY B O 1
ATOM 4500 N N . ALA B 1 260 ? 9.648 26.766 10.453 1 90 260 ALA B N 1
ATOM 4501 C CA . ALA B 1 260 ? 10.25 27.172 9.18 1 90 260 ALA B CA 1
ATOM 4502 C C . ALA B 1 260 ? 9.414 28.25 8.5 1 90 260 ALA B C 1
ATOM 4504 O O . ALA B 1 260 ? 9.953 29.188 7.918 1 90 260 ALA B O 1
ATOM 4505 N N . GLU B 1 261 ? 8.117 28.078 8.539 1 90.81 261 GLU B N 1
ATOM 4506 C CA . GLU B 1 261 ? 7.289 29 7.781 1 90.81 261 GLU B CA 1
ATOM 4507 C C . GLU B 1 261 ? 5.84 28.953 8.258 1 90.81 261 GLU B C 1
ATOM 4509 O O . GLU B 1 261 ? 5.465 28.094 9.047 1 90.81 261 GLU B O 1
ATOM 4514 N N . VAL B 1 262 ? 5.09 30 7.82 1 91.62 262 VAL B N 1
ATOM 4515 C CA . VAL B 1 262 ? 3.641 30.062 7.977 1 91.62 262 VAL B CA 1
ATOM 4516 C C . VAL B 1 262 ? 2.965 29.766 6.637 1 91.62 262 VAL B C 1
ATOM 4518 O O . VAL B 1 262 ? 3.129 30.531 5.676 1 91.62 262 VAL B O 1
ATOM 4521 N N . VAL B 1 263 ? 2.221 28.641 6.547 1 88.31 263 VAL B N 1
ATOM 4522 C CA . VAL B 1 263 ? 1.543 28.25 5.316 1 88.31 263 VAL B CA 1
ATOM 4523 C C . VAL B 1 263 ? 0.092 28.734 5.352 1 88.31 263 VAL B C 1
ATOM 4525 O O . VAL B 1 263 ? -0.68 28.328 6.223 1 88.31 263 VAL B O 1
ATOM 4528 N N . LEU B 1 264 ? -0.209 29.594 4.414 1 89.88 264 LEU B N 1
ATOM 4529 C CA . LEU B 1 264 ? -1.554 30.141 4.324 1 89.88 264 LEU B CA 1
ATOM 4530 C C . LEU B 1 264 ? -2.301 29.578 3.125 1 89.88 264 LEU B C 1
ATOM 4532 O O . LEU B 1 264 ? -1.685 29.219 2.117 1 89.88 264 LEU B O 1
ATOM 4536 N N . PRO B 1 265 ? -3.67 29.328 3.301 1 86.12 265 PRO B N 1
ATOM 4537 C CA . PRO B 1 265 ? -4.461 29 2.115 1 86.12 265 PRO B CA 1
ATOM 4538 C C . PRO B 1 265 ? -4.441 30.094 1.058 1 86.12 265 PRO B C 1
ATOM 4540 O O . PRO B 1 265 ? -4.121 31.25 1.365 1 86.12 265 PRO B O 1
ATOM 4543 N N . ASP B 1 266 ? -4.992 29.594 -0.042 1 77.06 266 ASP B N 1
ATOM 4544 C CA . ASP B 1 266 ? -5.008 30.531 -1.161 1 77.06 266 ASP B CA 1
ATOM 4545 C C . ASP B 1 266 ? -6.035 31.625 -0.938 1 77.06 266 ASP B C 1
ATOM 4547 O O . ASP B 1 266 ? -7.113 31.391 -0.393 1 77.06 266 ASP B O 1
ATOM 4551 N N . ASP B 1 267 ? -5.633 32.812 -0.853 1 79.62 267 ASP B N 1
ATOM 4552 C CA . ASP B 1 267 ? -6.52 33.969 -0.922 1 79.62 267 ASP B CA 1
ATOM 4553 C C . ASP B 1 267 ? -6.766 34.562 0.466 1 79.62 267 ASP B C 1
ATOM 4555 O O . ASP B 1 267 ? -7.758 35.25 0.683 1 79.62 267 ASP B O 1
ATOM 4559 N N . ILE B 1 268 ? -6.121 33.969 1.449 1 84.62 268 ILE B N 1
ATOM 4560 C CA . ILE B 1 268 ? -6.242 34.594 2.756 1 84.62 268 ILE B CA 1
ATOM 4561 C C . ILE B 1 268 ? -5.121 35.625 2.936 1 84.62 268 ILE B C 1
ATOM 4563 O O . ILE B 1 268 ? -3.945 35.312 2.746 1 84.62 268 ILE B O 1
ATOM 4567 N N . SER B 1 269 ? -5.547 36.844 3.189 1 88.25 269 SER B N 1
ATOM 4568 C CA . SER B 1 269 ? -4.59 37.875 3.48 1 88.25 269 SER B CA 1
ATOM 4569 C C . SER B 1 269 ? -4.574 38.219 4.969 1 88.25 269 SER B C 1
ATOM 4571 O O . SER B 1 269 ? -5.617 38.219 5.625 1 88.25 269 SER B O 1
ATOM 4573 N N . LEU B 1 270 ? -3.418 38.469 5.453 1 92.12 270 LEU B N 1
ATOM 4574 C CA . LEU B 1 270 ? -3.264 38.812 6.871 1 92.12 270 LEU B CA 1
ATOM 4575 C C . LEU B 1 270 ? -3.049 40.281 7.074 1 92.12 270 LEU B C 1
ATOM 4577 O O . LEU B 1 270 ? -2.404 40.938 6.254 1 92.12 270 LEU B O 1
ATOM 4581 N N . ASN B 1 271 ? -3.646 40.75 8.07 1 91.19 271 ASN B N 1
ATOM 4582 C CA . ASN B 1 271 ? -3.346 42.125 8.453 1 91.19 271 ASN B CA 1
ATOM 4583 C C . ASN B 1 271 ? -2.035 42.219 9.234 1 91.19 271 ASN B C 1
ATOM 4585 O O . ASN B 1 271 ? -1.381 41.219 9.477 1 91.19 271 ASN B O 1
ATOM 4589 N N . GLY B 1 272 ? -1.607 43.406 9.492 1 91.12 272 GLY B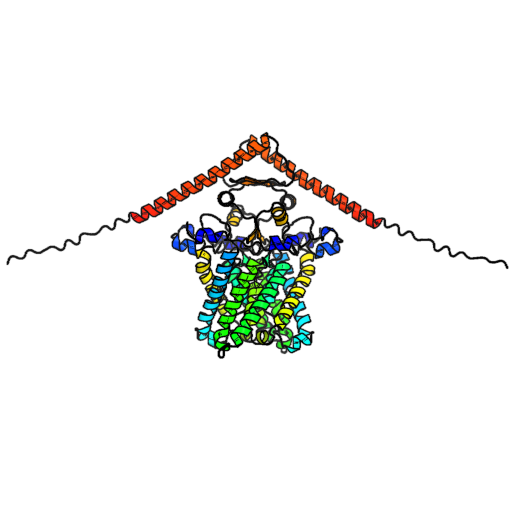 N 1
ATOM 4590 C CA . GLY B 1 272 ? -0.328 43.625 10.148 1 91.12 272 GLY B CA 1
ATOM 4591 C C . GLY B 1 272 ? -0.229 42.969 11.508 1 91.12 272 GLY B C 1
ATOM 4592 O O . GLY B 1 272 ? 0.792 42.344 11.836 1 91.12 272 GLY B O 1
ATOM 4593 N N . GLU B 1 273 ? -1.239 43.094 12.297 1 91.94 273 GLU B N 1
ATOM 4594 C CA . GLU B 1 273 ? -1.257 42.5 13.625 1 91.94 273 GLU B CA 1
ATOM 4595 C C . GLU B 1 273 ? -1.207 40.969 13.547 1 91.94 273 GLU B C 1
ATOM 4597 O O . GLU B 1 273 ? -0.461 40.312 14.281 1 91.94 273 GLU B O 1
ATOM 4602 N N . GLU B 1 274 ? -2.025 40.469 12.695 1 93.81 274 GLU B N 1
ATOM 4603 C CA . GLU B 1 274 ? -2.068 39 12.508 1 93.81 274 GLU B CA 1
ATOM 4604 C C . GLU B 1 274 ? -0.71 38.469 12.078 1 93.81 274 GLU B C 1
ATOM 4606 O O . GLU B 1 274 ? -0.255 37.438 12.586 1 93.81 274 GLU B O 1
ATOM 4611 N N . THR B 1 275 ? -0.054 39.125 11.203 1 94.06 275 THR B N 1
ATOM 4612 C CA . THR B 1 275 ? 1.257 38.719 10.711 1 94.06 275 THR B CA 1
ATOM 4613 C C . THR B 1 275 ? 2.279 38.719 11.844 1 94.06 275 THR B C 1
ATOM 4615 O O . THR B 1 275 ? 3.09 37.781 11.938 1 94.06 275 THR B O 1
ATOM 4618 N N . ARG B 1 276 ? 2.215 39.656 12.578 1 92.81 276 ARG B N 1
ATOM 4619 C CA . ARG B 1 276 ? 3.158 39.781 13.688 1 92.81 276 ARG B CA 1
ATOM 4620 C C . ARG B 1 276 ? 2.984 38.625 14.672 1 92.81 276 ARG B C 1
ATOM 4622 O O . ARG B 1 276 ? 3.969 38.031 15.133 1 92.81 276 ARG B O 1
ATOM 4629 N N . VAL B 1 277 ? 1.771 38.375 15.023 1 93.75 277 VAL B N 1
ATOM 4630 C CA . VAL B 1 277 ? 1.483 37.312 15.992 1 93.75 277 VAL B CA 1
ATOM 4631 C C . VAL B 1 277 ? 1.924 35.969 15.438 1 93.75 277 VAL B C 1
ATOM 4633 O O . VAL B 1 277 ? 2.531 35.156 16.156 1 93.75 277 VAL B O 1
ATOM 4636 N N . LEU B 1 278 ? 1.598 35.688 14.188 1 94.38 278 LEU B N 1
ATOM 4637 C CA . LEU B 1 278 ? 1.951 34.438 13.578 1 94.38 278 LEU B CA 1
ATOM 4638 C C . LEU B 1 278 ? 3.465 34.281 13.469 1 94.38 278 LEU B C 1
ATOM 4640 O O . LEU B 1 278 ? 3.998 33.188 13.656 1 94.38 278 LEU B O 1
ATOM 4644 N N . GLU B 1 279 ? 4.133 35.344 13.227 1 94 279 GLU B N 1
ATOM 4645 C CA . GLU B 1 279 ? 5.59 35.312 13.133 1 94 279 GLU B CA 1
ATOM 4646 C C . GLU B 1 279 ? 6.219 35.062 14.5 1 94 279 GLU B C 1
ATOM 4648 O O . GLU B 1 279 ? 7.238 34.375 14.602 1 94 279 GLU B O 1
ATOM 4653 N N . LYS B 1 280 ? 5.621 35.625 15.453 1 93.69 280 LYS B N 1
ATOM 4654 C CA . LYS B 1 280 ? 6.102 35.406 16.812 1 93.69 280 LYS B CA 1
ATOM 4655 C C . LYS B 1 280 ? 5.949 33.938 17.219 1 93.69 280 LYS B C 1
ATOM 4657 O O . LYS B 1 280 ? 6.84 33.375 17.844 1 93.69 280 LYS B O 1
ATOM 4662 N N . LEU B 1 281 ? 4.809 33.438 16.891 1 93.56 281 LEU B N 1
ATOM 4663 C CA . LEU B 1 281 ? 4.562 32.062 17.203 1 93.56 281 LEU B CA 1
ATOM 4664 C C . LEU B 1 281 ? 5.523 31.141 16.422 1 93.56 281 LEU B C 1
ATOM 4666 O O . LEU B 1 281 ? 6 30.141 16.953 1 93.56 281 LEU B O 1
ATOM 4670 N N . ARG B 1 282 ? 5.793 31.453 15.188 1 93.94 282 ARG B N 1
ATOM 4671 C CA . ARG B 1 282 ? 6.75 30.719 14.375 1 93.94 282 ARG B CA 1
ATOM 4672 C C . ARG B 1 282 ? 8.125 30.672 15.047 1 93.94 282 ARG B C 1
ATOM 4674 O O . ARG B 1 282 ? 8.75 29.625 15.125 1 93.94 282 ARG B O 1
ATOM 4681 N N . GLU B 1 283 ? 8.547 31.812 15.5 1 92.75 283 GLU B N 1
ATOM 4682 C CA . GLU B 1 283 ? 9.852 31.922 16.141 1 92.75 283 GLU B CA 1
ATOM 4683 C C . GLU B 1 283 ? 9.906 31.109 17.438 1 92.75 283 GLU B C 1
ATOM 4685 O O . GLU B 1 283 ? 10.93 30.516 17.75 1 92.75 283 GLU B O 1
ATOM 4690 N N . ARG B 1 284 ? 8.859 31.156 18.125 1 92.5 284 ARG B N 1
ATOM 4691 C CA . ARG B 1 284 ? 8.789 30.375 19.359 1 92.5 284 ARG B CA 1
ATOM 4692 C C . ARG B 1 284 ? 8.898 28.891 19.078 1 92.5 284 ARG B C 1
ATOM 4694 O O . ARG B 1 284 ? 9.562 28.156 19.812 1 92.5 284 ARG B O 1
ATOM 4701 N N . LEU B 1 285 ? 8.219 28.469 18.047 1 92.38 285 LEU B N 1
ATOM 4702 C CA . LEU B 1 285 ? 8.273 27.062 17.656 1 92.38 285 LEU B CA 1
ATOM 4703 C C . LEU B 1 285 ? 9.672 26.688 17.203 1 92.38 285 LEU B C 1
ATOM 4705 O O . LEU B 1 285 ? 10.148 25.578 17.5 1 92.38 285 LEU B O 1
ATOM 4709 N N . ARG B 1 286 ? 10.273 27.578 16.484 1 91.94 286 ARG B N 1
ATOM 4710 C CA . ARG B 1 286 ? 11.633 27.359 16.016 1 91.94 286 ARG B CA 1
ATOM 4711 C C . ARG B 1 286 ? 12.586 27.172 17.203 1 91.94 286 ARG B C 1
ATOM 4713 O O . ARG B 1 286 ? 13.391 26.234 17.203 1 91.94 286 ARG B O 1
ATOM 4720 N N . LYS B 1 287 ? 12.461 27.953 18.172 1 89.88 287 LYS B N 1
ATOM 4721 C CA . LYS B 1 287 ? 13.32 27.891 19.359 1 89.88 287 LYS B CA 1
ATOM 4722 C C . LYS B 1 287 ? 13.086 26.609 20.141 1 89.88 287 LYS B C 1
ATOM 4724 O O . LYS B 1 287 ? 14.023 26.031 20.688 1 89.88 287 LYS B O 1
ATOM 4729 N N . ARG B 1 288 ? 11.914 26.266 20.203 1 87.56 288 ARG B N 1
ATOM 4730 C CA . ARG B 1 288 ? 11.562 25.031 20.906 1 87.56 288 ARG B CA 1
ATOM 4731 C C . ARG B 1 288 ? 12.258 23.828 20.266 1 87.56 288 ARG B C 1
ATOM 4733 O O . ARG B 1 288 ? 12.789 22.969 20.969 1 87.56 288 ARG B O 1
ATOM 4740 N N . VAL B 1 289 ? 12.219 23.797 18.938 1 87.06 289 VAL B N 1
ATOM 4741 C CA . VAL B 1 289 ? 12.828 22.688 18.219 1 87.06 289 VAL B CA 1
ATOM 4742 C C . VAL B 1 289 ? 14.344 22.719 18.406 1 87.06 289 VAL B C 1
ATOM 4744 O O . VAL B 1 289 ? 14.969 21.672 18.609 1 87.06 289 VAL B O 1
ATOM 4747 N N . ASP B 1 290 ? 14.883 23.891 18.453 1 87.25 290 ASP B N 1
ATOM 4748 C CA . ASP B 1 290 ? 16.328 24.047 18.594 1 87.25 290 ASP B CA 1
ATOM 4749 C C . ASP B 1 290 ? 16.781 23.656 20 1 87.25 290 ASP B C 1
ATOM 4751 O O . ASP B 1 290 ? 17.828 23.016 20.156 1 87.25 290 ASP B O 1
ATOM 4755 N N . VAL B 1 291 ? 16.047 24 20.984 1 84.5 291 VAL B N 1
ATOM 4756 C CA . VAL B 1 291 ? 16.391 23.688 22.375 1 84.5 291 VAL B CA 1
ATOM 4757 C C . VAL B 1 291 ? 16.328 22.172 22.594 1 84.5 291 VAL B C 1
ATOM 4759 O O . VAL B 1 291 ? 17.188 21.609 23.266 1 84.5 291 VAL B O 1
ATOM 4762 N N . ARG B 1 292 ? 15.289 21.609 22.141 1 81 292 ARG B N 1
ATOM 4763 C CA . ARG B 1 292 ? 15.133 20.156 22.281 1 81 292 ARG B CA 1
ATOM 4764 C C . ARG B 1 292 ? 16.281 19.422 21.609 1 81 292 ARG B C 1
ATOM 4766 O O . ARG B 1 292 ? 16.719 18.375 22.094 1 81 292 ARG B O 1
ATOM 4773 N N . ARG B 1 293 ? 16.75 19.938 20.562 1 77.25 293 ARG B N 1
ATOM 4774 C CA . ARG B 1 293 ? 17.844 19.297 19.828 1 77.25 293 ARG B CA 1
ATOM 4775 C C . ARG B 1 293 ? 19.172 19.484 20.562 1 77.25 293 ARG B C 1
ATOM 4777 O O . ARG B 1 293 ? 20 18.578 20.594 1 77.25 293 ARG B O 1
ATOM 4784 N N . GLU B 1 294 ? 19.312 20.688 20.984 1 73.12 294 GLU B N 1
ATOM 4785 C CA . GLU B 1 294 ? 20.531 20.953 21.734 1 73.12 294 GLU B CA 1
ATOM 4786 C C . GLU B 1 294 ? 20.547 20.172 23.047 1 73.12 294 GLU B C 1
ATOM 4788 O O . GLU B 1 294 ? 21.594 19.688 23.469 1 73.12 294 GLU B O 1
ATOM 4793 N N . GLY B 1 295 ? 19.406 20.125 23.719 1 62.16 295 GLY B N 1
ATOM 4794 C CA . GLY B 1 295 ? 19.312 19.359 24.953 1 62.16 295 GLY B CA 1
ATOM 4795 C C . GLY B 1 295 ? 19.453 17.859 24.75 1 62.16 295 GLY B C 1
ATOM 4796 O O . GLY B 1 295 ? 20 17.156 25.594 1 62.16 295 GLY B O 1
ATOM 4797 N N . GLY B 1 296 ? 18.875 17.344 23.688 1 58 296 GLY B N 1
ATOM 4798 C CA . GLY B 1 296 ? 19.031 15.945 23.344 1 58 296 GLY B CA 1
ATOM 4799 C C . GLY B 1 296 ? 20.453 15.562 23 1 58 296 GLY B C 1
ATOM 4800 O O . GLY B 1 296 ? 20.906 14.469 23.344 1 58 296 GLY B O 1
ATOM 4801 N N . ASP B 1 297 ? 21.188 16.453 22.344 1 54.91 297 ASP B N 1
ATOM 4802 C CA . ASP B 1 297 ? 22.609 16.25 22.031 1 54.91 297 ASP B CA 1
ATOM 4803 C C . ASP B 1 297 ? 23.453 16.25 23.312 1 54.91 297 ASP B C 1
ATOM 4805 O O . ASP B 1 297 ? 24.453 15.523 23.391 1 54.91 297 ASP B O 1
ATOM 4809 N N . MET B 1 298 ? 23.078 16.984 24.25 1 51.81 298 MET B N 1
ATOM 4810 C CA . MET B 1 298 ? 23.812 17 25.516 1 51.81 298 MET B CA 1
ATOM 4811 C C . MET B 1 298 ? 23.625 15.68 26.266 1 51.81 298 MET B C 1
ATOM 4813 O O . MET B 1 298 ? 24.562 15.156 26.859 1 51.81 298 MET B O 1
ATOM 4817 N N . GLU B 1 299 ? 22.547 15.164 26.234 1 49.75 299 GLU B N 1
ATOM 4818 C CA . GLU B 1 299 ? 22.281 13.883 26.891 1 49.75 299 GLU B CA 1
ATOM 4819 C C . GLU B 1 299 ? 23 12.742 26.172 1 49.75 299 GLU B C 1
ATOM 4821 O O . GLU B 1 299 ? 23.516 11.82 26.812 1 49.75 299 GLU B O 1
ATOM 4826 N N . THR B 1 300 ? 23 12.805 24.875 1 50.5 300 THR B N 1
ATOM 4827 C CA . THR B 1 300 ? 23.688 11.781 24.109 1 50.5 300 THR B CA 1
ATOM 4828 C C . THR B 1 300 ? 25.203 11.891 24.281 1 50.5 300 THR B C 1
ATOM 4830 O O . THR B 1 300 ? 25.906 10.883 24.359 1 50.5 300 THR B O 1
ATOM 4833 N N . LYS B 1 301 ? 25.75 13.133 24.344 1 53.97 301 LYS B N 1
ATOM 4834 C CA . LYS B 1 301 ? 27.172 13.305 24.609 1 53.97 301 LYS B CA 1
ATOM 4835 C C . LYS B 1 301 ? 27.531 12.852 26.016 1 53.97 301 LYS B C 1
ATOM 4837 O O . LYS B 1 301 ? 28.594 12.273 26.234 1 53.97 301 LYS B O 1
ATOM 4842 N N . GLU B 1 302 ? 26.766 13.055 26.953 1 49.16 302 GLU B N 1
ATOM 4843 C CA . GLU B 1 302 ? 27.016 12.602 28.328 1 49.16 302 GLU B CA 1
ATOM 4844 C C . GLU B 1 302 ? 26.984 11.078 28.406 1 49.16 302 GLU B C 1
ATOM 4846 O O . GLU B 1 302 ? 27.75 10.469 29.156 1 49.16 302 GLU B O 1
ATOM 4851 N N . ALA B 1 303 ? 26.016 10.516 27.625 1 53.72 303 ALA B N 1
ATOM 4852 C CA . ALA B 1 303 ? 25.953 9.055 27.594 1 53.72 303 ALA B CA 1
ATOM 4853 C C . ALA B 1 303 ? 27.172 8.469 26.859 1 53.72 303 ALA B C 1
ATOM 4855 O O . ALA B 1 303 ? 27.703 7.441 27.281 1 53.72 303 ALA B O 1
ATOM 4856 N N . ASP B 1 304 ? 27.562 9.102 25.781 1 48.62 304 ASP B N 1
ATOM 4857 C CA . ASP B 1 304 ? 28.781 8.68 25.078 1 48.62 304 ASP B CA 1
ATOM 4858 C C . ASP B 1 304 ? 30.016 8.93 25.922 1 48.62 304 ASP B C 1
ATOM 4860 O O . ASP B 1 304 ? 30.953 8.117 25.922 1 48.62 304 ASP B O 1
ATOM 4864 N N . SER B 1 305 ? 30.016 10.078 26.625 1 47.16 305 SER B N 1
ATOM 4865 C CA . SER B 1 305 ? 31.141 10.398 27.5 1 47.16 305 SER B CA 1
ATOM 4866 C C . SER B 1 305 ? 31.172 9.484 28.719 1 47.16 305 SER B C 1
ATOM 4868 O O . SER B 1 305 ? 32.25 9.188 29.25 1 47.16 305 SER B O 1
ATOM 4870 N N . GLY B 1 306 ? 30.031 9.148 29.156 1 44.59 306 GLY B N 1
ATOM 4871 C CA . GLY B 1 306 ? 30 8.25 30.297 1 44.59 306 GLY B CA 1
ATOM 4872 C C . GLY B 1 306 ? 30.547 6.867 29.969 1 44.59 306 GLY B C 1
ATOM 4873 O O . GLY B 1 306 ? 30.797 6.07 30.891 1 44.59 306 GLY B O 1
ATOM 4874 N N . ARG B 1 307 ? 30.266 6.43 28.719 1 44.56 307 ARG B N 1
ATOM 4875 C CA . ARG B 1 307 ? 30.766 5.109 28.359 1 44.56 307 ARG B CA 1
ATOM 4876 C C . ARG B 1 307 ? 32.281 5.129 28.172 1 44.56 307 ARG B C 1
ATOM 4878 O O . ARG B 1 307 ? 32.938 4.082 28.188 1 44.56 307 ARG B O 1
ATOM 4885 N N . SER B 1 308 ? 32.781 6.316 27.781 1 38.19 308 SER B N 1
ATOM 4886 C CA . SER B 1 308 ? 34.25 6.289 27.562 1 38.19 308 SER B CA 1
ATOM 4887 C C . SER B 1 308 ? 35 6.145 28.875 1 38.19 308 SER B C 1
ATOM 4889 O O . SER B 1 308 ? 36.188 5.836 28.891 1 38.19 308 SER B O 1
ATOM 4891 N N . SER B 1 309 ? 34.344 6.723 29.984 1 35.88 309 SER B N 1
ATOM 4892 C CA . SER B 1 309 ? 35.188 6.699 31.188 1 35.88 309 SER B CA 1
ATOM 4893 C C . SER B 1 309 ? 35.125 5.332 31.859 1 35.88 309 SER B C 1
ATOM 4895 O O . SER B 1 309 ? 35.156 5.246 33.094 1 35.88 309 SER B O 1
ATOM 4897 N N . ALA B 1 310 ? 34.594 4.359 31.188 1 35.12 310 ALA B N 1
ATOM 4898 C CA . ALA B 1 310 ? 34.906 3.113 31.891 1 35.12 310 ALA B CA 1
ATOM 4899 C C . ALA B 1 310 ? 36.375 2.967 32.156 1 35.12 310 ALA B C 1
ATOM 4901 O O . ALA B 1 310 ? 37.188 2.842 31.234 1 35.12 310 ALA B O 1
ATOM 4902 N N . GLU B 1 311 ? 36.875 3.582 33.219 1 32.28 311 GLU B N 1
ATOM 4903 C CA . GLU B 1 311 ? 38.156 3.414 33.875 1 32.28 311 GLU B CA 1
ATOM 4904 C C . GLU B 1 311 ? 38.562 1.941 33.938 1 32.28 311 GLU B C 1
ATOM 4906 O O . GLU B 1 311 ? 37.844 1.124 34.5 1 32.28 311 GLU B O 1
ATOM 4911 N N . PHE B 1 312 ? 39.094 1.386 32.844 1 34.16 312 PHE B N 1
ATOM 4912 C CA . PHE B 1 312 ? 39.844 0.135 32.906 1 34.16 312 PHE B CA 1
ATOM 4913 C C . PHE B 1 312 ? 40.75 0.124 34.125 1 34.16 312 PHE B C 1
ATOM 4915 O O . PHE B 1 312 ? 41.781 0.831 34.125 1 34.16 312 PHE B O 1
ATOM 4922 N N . THR B 1 313 ? 40.188 0.145 35.344 1 32.53 313 THR B N 1
ATOM 4923 C CA . THR B 1 313 ? 41.031 -0.068 36.531 1 32.53 313 THR B CA 1
ATOM 4924 C C . THR B 1 313 ? 41.906 -1.302 36.375 1 32.53 313 THR B C 1
ATOM 4926 O O . THR B 1 313 ? 41.406 -2.422 36.281 1 32.53 313 THR B O 1
ATOM 4929 N N . MET B 1 314 ? 42.969 -1.194 35.562 1 30.97 314 MET B N 1
ATOM 4930 C CA . MET B 1 314 ? 44.031 -2.182 35.531 1 30.97 314 MET B CA 1
ATOM 4931 C C . MET B 1 314 ? 44.5 -2.547 36.938 1 30.97 314 MET B C 1
ATOM 4933 O O . MET B 1 314 ? 44.938 -1.684 37.688 1 30.97 314 MET B O 1
ATOM 4937 N N . VAL B 1 315 ? 43.781 -3.428 37.656 1 32.72 315 VAL B N 1
ATOM 4938 C CA . VAL B 1 315 ? 44.219 -3.979 38.938 1 32.72 315 VAL B CA 1
ATOM 4939 C C . VAL B 1 315 ? 45.594 -4.574 38.781 1 32.72 315 VAL B C 1
ATOM 4941 O O . VAL B 1 315 ? 45.844 -5.402 37.906 1 32.72 315 VAL B O 1
ATOM 4944 N N . PRO B 1 316 ? 46.625 -3.824 39.188 1 31.67 316 PRO B N 1
ATOM 4945 C CA . PRO B 1 316 ? 48 -4.297 39.188 1 31.67 316 PRO B CA 1
ATOM 4946 C C . PRO B 1 316 ? 48.156 -5.66 39.875 1 31.67 316 PRO B C 1
ATOM 4948 O O . PRO B 1 316 ? 47.531 -5.922 40.906 1 31.67 316 PRO B O 1
ATOM 4951 N N . SER B 1 317 ? 48.156 -6.738 39.094 1 29.72 317 SER B N 1
ATOM 4952 C CA . SER B 1 317 ? 48.5 -8.062 39.625 1 29.72 317 SER B CA 1
ATOM 4953 C C . SER B 1 317 ? 49.781 -8.047 40.438 1 29.72 317 SER B C 1
ATOM 4955 O O . SER B 1 317 ? 50.844 -7.707 39.938 1 29.72 317 SER B O 1
ATOM 4957 N N . ASN B 1 318 ? 49.75 -7.594 41.688 1 27.38 318 ASN B N 1
ATOM 4958 C CA . ASN B 1 318 ? 50.844 -7.637 42.656 1 27.38 318 ASN B CA 1
ATOM 4959 C C . ASN B 1 318 ? 51.438 -9.031 42.75 1 27.38 318 ASN B C 1
ATOM 4961 O O . ASN B 1 318 ? 50.75 -9.992 43.125 1 27.38 318 ASN B O 1
ATOM 4965 N N . SER B 1 319 ? 52.188 -9.477 41.719 1 29.53 319 SER B N 1
ATOM 4966 C CA . SER B 1 319 ? 53.031 -10.664 41.875 1 29.53 319 SER B CA 1
ATOM 4967 C C . SER B 1 319 ? 53.875 -10.57 43.125 1 29.53 319 SER B C 1
ATOM 4969 O O . SER B 1 319 ? 54.781 -9.719 43.219 1 29.53 319 SER B O 1
ATOM 4971 N N . GLY B 1 320 ? 53.312 -10.656 44.312 1 26.52 320 GLY B N 1
ATOM 4972 C CA . GLY B 1 320 ? 54 -10.789 45.594 1 26.52 320 GLY B CA 1
ATOM 4973 C C . GLY B 1 320 ? 55.125 -11.836 45.562 1 26.52 320 GLY B C 1
ATOM 4974 O O . GLY B 1 320 ? 54.844 -13.016 45.344 1 26.52 320 GLY B O 1
ATOM 4975 N N . SER B 1 321 ? 56.281 -11.516 44.938 1 28.73 321 SER B N 1
ATOM 4976 C CA . SER B 1 321 ? 57.5 -12.289 45.125 1 28.73 321 SER B CA 1
ATOM 4977 C C . SER B 1 321 ? 57.781 -12.547 46.594 1 28.73 321 SER B C 1
ATOM 4979 O O . SER B 1 321 ? 58.031 -11.617 47.344 1 28.73 321 SER B O 1
ATOM 4981 N N . SER B 1 322 ? 57.031 -13.453 47.219 1 25.03 322 SER B N 1
ATOM 4982 C CA . SER B 1 322 ? 57.375 -13.953 48.562 1 25.03 322 SER B CA 1
ATOM 4983 C C . SER B 1 322 ? 58.812 -14.43 48.594 1 25.03 322 SER B C 1
ATOM 4985 O O . SER B 1 322 ? 59.188 -15.398 47.938 1 25.03 322 SER B O 1
ATOM 4987 N N . GLN B 1 323 ? 59.844 -13.523 48.594 1 24.67 323 GLN B N 1
ATOM 4988 C CA . GLN B 1 323 ? 61.219 -13.797 49 1 24.67 323 GLN B CA 1
ATOM 4989 C C . GLN B 1 323 ? 61.281 -14.523 50.312 1 24.67 323 GLN B C 1
ATOM 4991 O O . GLN B 1 323 ? 61.031 -13.922 51.375 1 24.67 323 GLN B O 1
ATOM 4996 N N . ALA B 1 324 ? 60.688 -15.695 50.438 1 24.52 324 ALA B N 1
ATOM 4997 C CA . ALA B 1 324 ? 61.062 -16.469 51.625 1 24.52 324 ALA B CA 1
ATOM 4998 C C . ALA B 1 324 ? 62.562 -16.609 51.781 1 24.52 324 ALA B C 1
ATOM 5000 O O . ALA B 1 324 ? 63.281 -16.594 50.781 1 24.52 324 ALA B O 1
ATOM 5001 N N . GLY B 1 325 ? 63.125 -16.75 53.062 1 23.55 325 GLY B N 1
ATOM 5002 C CA . GLY B 1 325 ? 64.25 -16.812 53.969 1 23.55 325 GLY B CA 1
ATOM 5003 C C . GLY B 1 325 ? 65.188 -17.969 53.656 1 23.55 325 GLY B C 1
ATOM 5004 O O . GLY B 1 325 ? 65.875 -18.484 54.531 1 23.55 325 GLY B O 1
ATOM 5005 N N . ILE B 1 326 ? 65.75 -18.219 52.438 1 21.48 326 ILE B N 1
ATOM 5006 C CA . ILE B 1 326 ? 67.125 -18.578 52.656 1 21.48 326 ILE B CA 1
ATOM 5007 C C . ILE B 1 326 ? 67.938 -17.312 52.875 1 21.48 326 ILE B C 1
ATOM 5009 O O . ILE B 1 326 ? 67.75 -16.312 52.188 1 21.48 326 ILE B O 1
#

Secondary structure (DSSP, 8-state):
--HHHHHTT----HHHHHTTTSPP-GGGGS-HHHHHHTT--SS--PPPPHHHHHHHHHHHHHHHHHHHHHHHHT-HHHHTT---SS-HHHHHHHHHHHTSTT-GGGSHHHHHHHHHHHHHHHHHHHHHHTTSTTHHHHHHHHHHHHHHHHHHHHHHTT---HHHHHHHHHHHH-HHHHHHTTHHHHHHHHHHHHHHHHHHHHHHHHS---S-SSS-THHHHHHHTT--EEE-SSSSEEEPPPHHHHHH--TTS-EEE-SS-EE--TTPPPPHHHHHHHHHHHHHHHHHHHHHHHHHHHHHHHHHHHHHT-----------------/--HHHHHTT----HHHHHTTTS---GGGGS-HHHHHHTT--SS--PPPPHHHHHHHHHHHHHHHHHHHHHHHHT-HHHHTT---SS-HHHHHHHHHHHTSTT-GGGSHHHHHHHHHHHHHHHHHHHHHHTTSTTHHHHHHHHHHHHHHHHHHHHHHTT---HHHHHHHHHHHH-HHHHHHTTHHHHHHHHHHHHHHHHHHHHHHHHS---S-SSS-THHHHHHHTT--EEE-SSSSEEEPPPHHHHHH--TTS-EEE-SS-EE--TT----HHHHHHHHHHHHHHHHHHHHHHHHHHHHHHHHHHHHHT-----------------